Protein AF-W9WY74-F1 (afdb_monomer_lite)

Organism: NCBI:txid1182543

Foldseek 3Di:
DDAQKDKDFLWDQKWKFWDDDPPDPDDTDIDGAHTPQGWVVVRCCVVVNAPDCLFQNSLVVCPVVLVIDMDMDGDDDDDPVLPDDPLKAKEKEQPDWFADDQDDDPNDRDDDDGHDYPDPHDDDDDDDDDDDDDDPPCLVSTPGQNCCCPDQQGGNNNITGSNHIIIIMMHSWDDDVLFQTPDAFFWKKKFKAFPPDTPDIDIDTQDNSGDDDDDDDDPDDAADQPVPDHRTKMKIKIWTFRDDDPPTDTNDIDMDIDGHKFKDFAFPDDVPAPFTFTFMDINNHTDDQQEEEDDQPDPSNSVCDLVNVVVVVVVCVVVVGSAYDYAQSGDPPPPNCRSHDPADADNAACVCVCVVVVFPDDLPDDDLVVCCVGSNVCLSCLRPVVVVVCCVPPVSHDYDRHPQCATPDSADLRGGEHAQCCCAPNVNDQPVCVVVRHHSHHPHDDADDDDDPVVVCVRYDPVDDQDPVNDCLPPPSSCVSRSNPCNSVSVVVNCVVPPDDDPDDD

pLDDT: mean 74.52, std 18.46, range [22.62, 97.0]

Radius of gyration: 26.82 Å; chains: 1; bounding box: 67×63×83 Å

InterPro domains:
  IPR006102 Glycoside hydrolase family 2, immunoglobulin-like beta-sandwich [PF00703] (196-260)
  IPR008979 Galactose-binding-like domain superfamily [SSF49785] (29-170)
  IPR013783 Immunoglobulin-like fold [G3DSA:2.60.40.10] (171-260)
  IPR017853 Glycoside hydrolase superfamily [SSF51445] (258-496)
  IPR036156 Beta-Galactosidase/glucuronidase domain superfamily [SSF49303] (173-260)
  IPR050887 Beta-mannosidase glycosyl hydrolases [PTHR43730] (137-330)
  IPR054593 Beta-mannosidase-like, galactose-binding domain-like [PF22666] (32-109)
  IPR054593 Beta-mannosidase-like, galactose-binding domain-like [PF22666] (134-164)

Structure (mmCIF, N/CA/C/O backbone):
data_AF-W9WY74-F1
#
_entry.id   AF-W9WY74-F1
#
loop_
_atom_site.group_PDB
_atom_site.id
_atom_site.type_symbol
_atom_site.label_atom_id
_atom_site.label_alt_id
_atom_site.label_comp_id
_atom_site.label_asym_id
_atom_site.label_entity_id
_atom_site.label_seq_id
_atom_site.pdbx_PDB_ins_code
_atom_site.Cartn_x
_atom_site.Cartn_y
_atom_site.Cartn_z
_atom_site.occupancy
_atom_site.B_iso_or_equiv
_atom_site.auth_seq_id
_atom_site.auth_comp_id
_atom_site.auth_asym_id
_atom_site.auth_atom_id
_atom_site.pdbx_PDB_model_num
ATOM 1 N N . MET A 1 1 ? -38.262 4.511 19.735 1.00 32.09 1 MET A N 1
ATOM 2 C CA . MET A 1 1 ? -37.091 4.754 20.610 1.00 32.09 1 MET A CA 1
ATOM 3 C C . MET A 1 1 ? -35.900 5.044 19.714 1.00 32.09 1 MET A C 1
ATOM 5 O O . MET A 1 1 ? -35.837 4.439 18.652 1.00 32.09 1 MET A O 1
ATOM 9 N N . ALA A 1 2 ? -35.014 5.965 20.092 1.00 36.34 2 ALA A N 1
ATOM 10 C CA . ALA A 1 2 ? -33.762 6.197 19.367 1.00 36.34 2 ALA A CA 1
ATOM 11 C C . ALA A 1 2 ? -32.667 5.245 19.873 1.00 36.34 2 ALA A C 1
ATOM 13 O O . ALA A 1 2 ? -32.723 4.816 21.026 1.00 36.34 2 ALA A O 1
ATOM 14 N N . ALA A 1 3 ? -31.686 4.922 19.029 1.00 37.94 3 ALA A N 1
ATOM 15 C CA . ALA A 1 3 ? -30.578 4.045 19.398 1.00 37.94 3 ALA A CA 1
ATOM 16 C C . ALA A 1 3 ? -29.626 4.706 20.417 1.00 37.94 3 ALA A C 1
ATOM 18 O O . ALA A 1 3 ? -29.476 5.932 20.453 1.00 37.94 3 ALA A O 1
ATOM 19 N N . ALA A 1 4 ? -28.972 3.890 21.248 1.00 47.84 4 ALA A N 1
ATOM 20 C CA . ALA A 1 4 ? -27.986 4.356 22.228 1.00 47.84 4 ALA A CA 1
ATOM 21 C C . ALA A 1 4 ? -26.671 4.832 21.569 1.00 47.84 4 ALA A C 1
ATOM 23 O O . ALA A 1 4 ? -26.036 5.763 22.068 1.00 47.84 4 ALA A O 1
ATOM 24 N N . TYR A 1 5 ? -26.332 4.259 20.411 1.00 51.81 5 TYR A N 1
ATOM 25 C CA . TYR A 1 5 ? -25.224 4.643 19.536 1.00 51.81 5 TYR A CA 1
ATOM 26 C C . TYR A 1 5 ? -25.740 4.876 18.106 1.00 51.81 5 TYR A C 1
ATOM 28 O O . TYR A 1 5 ? -26.661 4.194 17.651 1.00 51.81 5 TYR A O 1
ATOM 36 N N . THR A 1 6 ? -25.198 5.859 17.385 1.00 60.03 6 THR A N 1
ATOM 37 C CA . THR A 1 6 ? -25.515 6.112 15.968 1.00 60.03 6 THR A CA 1
ATOM 38 C C . THR A 1 6 ? -24.314 6.727 15.250 1.00 60.03 6 THR A C 1
ATOM 40 O O . THR A 1 6 ? -23.980 7.888 15.476 1.00 60.03 6 THR A O 1
ATOM 43 N N . THR A 1 7 ? -23.704 5.969 14.339 1.00 65.19 7 THR A N 1
ATOM 44 C CA . THR A 1 7 ? -22.681 6.459 13.401 1.00 65.19 7 THR A CA 1
ATOM 45 C C . THR A 1 7 ? -23.328 6.935 12.108 1.00 65.19 7 THR A C 1
ATOM 47 O O . THR A 1 7 ? -23.999 6.164 11.420 1.00 65.19 7 THR A O 1
ATOM 50 N N . LEU A 1 8 ? -23.069 8.183 11.721 1.00 70.44 8 LEU A N 1
ATOM 51 C CA . LEU A 1 8 ? -23.461 8.733 10.426 1.00 70.44 8 LEU A CA 1
ATOM 52 C C . LEU A 1 8 ? -22.225 8.892 9.533 1.00 70.44 8 LEU A C 1
ATOM 54 O O . LEU A 1 8 ? -21.381 9.758 9.767 1.00 70.44 8 LEU A O 1
ATOM 58 N N . LEU A 1 9 ? -22.122 8.072 8.481 1.00 77.12 9 LEU A N 1
ATOM 59 C CA . LEU A 1 9 ? -21.119 8.252 7.427 1.00 77.12 9 LEU A CA 1
ATOM 60 C C . LEU A 1 9 ? -21.443 9.529 6.642 1.00 77.12 9 LEU A C 1
ATOM 62 O O . LEU A 1 9 ? -22.399 9.559 5.861 1.00 77.12 9 LEU A O 1
ATOM 66 N N . LEU A 1 10 ? -20.633 10.575 6.819 1.00 76.94 10 LEU A N 1
ATOM 67 C CA . LEU A 1 10 ? -20.888 11.882 6.219 1.00 76.94 10 LEU A CA 1
ATOM 68 C C . LEU A 1 10 ? -20.583 11.837 4.718 1.00 76.94 10 LEU A C 1
ATOM 70 O O . LEU A 1 10 ? -19.441 11.996 4.273 1.00 76.94 10 LEU A O 1
ATOM 74 N N . SER A 1 11 ? -21.628 11.545 3.940 1.00 72.00 11 SER A N 1
ATOM 75 C CA . SER A 1 11 ? -21.519 11.014 2.577 1.00 72.00 11 SER A CA 1
ATOM 76 C C . SER A 1 11 ? -22.041 11.934 1.457 1.00 72.00 11 SER A C 1
ATOM 78 O O . SER A 1 11 ? -21.808 11.656 0.277 1.00 72.00 11 SER A O 1
ATOM 80 N N . SER A 1 12 ? -22.663 13.061 1.806 1.00 65.88 12 SER A N 1
ATOM 81 C CA . SER A 1 12 ? -23.374 13.986 0.906 1.00 65.88 12 SER A CA 1
ATOM 82 C C . SER A 1 12 ? -22.942 15.453 1.117 1.00 65.88 12 SER A C 1
ATOM 84 O O . SER A 1 12 ? -21.997 15.720 1.857 1.00 65.88 12 SER A O 1
ATOM 86 N N . GLY A 1 13 ? -23.564 16.411 0.411 1.00 60.56 13 GLY A N 1
ATOM 87 C CA . GLY A 1 13 ? -23.411 17.855 0.684 1.00 60.56 13 GLY A CA 1
ATOM 88 C C . GLY A 1 13 ? -22.005 18.444 0.475 1.00 60.56 13 GLY A C 1
ATOM 89 O O . GLY A 1 13 ? -21.607 19.360 1.197 1.00 60.56 13 GLY A O 1
ATOM 90 N N . ARG A 1 14 ? -21.229 17.905 -0.475 1.00 80.44 14 ARG A N 1
ATOM 91 C CA . ARG A 1 14 ? -19.776 18.131 -0.600 1.00 80.44 14 ARG A CA 1
ATOM 92 C C . ARG A 1 14 ? -19.422 19.163 -1.666 1.00 80.44 14 ARG A C 1
ATOM 94 O O . ARG A 1 14 ? -19.801 19.011 -2.825 1.00 80.44 14 ARG A O 1
ATOM 101 N N . ARG A 1 15 ? -18.603 20.153 -1.320 1.00 88.81 15 ARG A N 1
ATOM 102 C CA . ARG A 1 15 ? -17.983 21.073 -2.287 1.00 88.81 15 ARG A CA 1
ATOM 103 C C . ARG A 1 15 ? -16.489 21.199 -2.042 1.00 88.81 15 ARG A C 1
ATOM 105 O O . ARG A 1 15 ? -16.015 20.987 -0.929 1.00 88.81 15 ARG A O 1
ATOM 112 N N . TYR A 1 16 ? -15.758 21.585 -3.077 1.00 90.88 16 TYR A N 1
ATOM 113 C CA . TYR A 1 16 ? -14.353 21.959 -2.973 1.00 90.88 16 TYR A CA 1
ATOM 114 C C . TYR A 1 16 ? -14.082 23.261 -3.734 1.00 90.88 16 TYR A C 1
ATOM 116 O O . TYR A 1 16 ? -14.864 23.661 -4.602 1.00 90.88 16 TYR A O 1
ATOM 124 N N . LYS A 1 17 ? -12.995 23.952 -3.380 1.00 90.31 17 LYS A N 1
ATOM 125 C CA . LYS A 1 17 ? -12.508 25.149 -4.082 1.00 90.31 17 LYS A CA 1
ATOM 126 C C . LYS A 1 17 ? -11.001 25.326 -3.908 1.00 90.31 17 LYS A C 1
ATOM 128 O O . LYS A 1 17 ? -10.442 24.995 -2.858 1.00 90.31 17 LYS A O 1
ATOM 133 N N . ALA A 1 18 ? -10.355 25.923 -4.905 1.00 89.69 18 ALA A N 1
ATOM 134 C CA . ALA A 1 18 ? -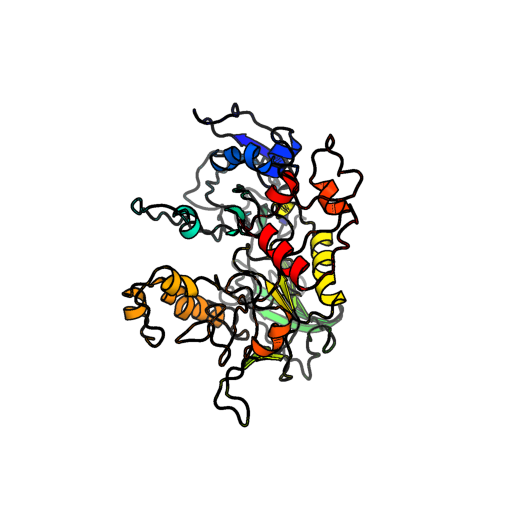9.005 26.458 -4.760 1.00 89.69 18 ALA A CA 1
ATOM 135 C C . ALA A 1 18 ? -9.009 27.653 -3.788 1.00 89.69 18 ALA A C 1
ATOM 137 O O . ALA A 1 18 ? -9.877 28.527 -3.873 1.00 89.69 18 ALA A O 1
ATOM 138 N N . VAL A 1 19 ? -8.036 27.718 -2.878 1.00 85.50 19 VAL A N 1
ATOM 139 C CA . VAL A 1 19 ? -7.723 28.943 -2.123 1.00 85.50 19 VAL A CA 1
ATOM 140 C C . VAL A 1 19 ? -7.196 30.000 -3.107 1.00 85.50 19 VAL A C 1
ATOM 142 O O . VAL A 1 19 ? -6.305 29.667 -3.892 1.00 85.50 19 VAL A O 1
ATOM 145 N N . PRO A 1 20 ? -7.692 31.253 -3.095 1.00 78.75 20 PRO A N 1
ATOM 146 C CA . PRO A 1 20 ? -7.149 32.310 -3.944 1.00 78.75 20 PRO A CA 1
ATOM 147 C C . PRO A 1 20 ? -5.632 32.473 -3.761 1.00 78.75 20 PRO A C 1
ATOM 149 O O . PRO A 1 20 ? -5.155 32.648 -2.642 1.00 78.75 20 PRO A O 1
ATOM 152 N N . SER A 1 21 ? -4.886 32.432 -4.864 1.00 73.12 21 SER A N 1
ATOM 153 C CA . SER A 1 21 ? -3.450 32.723 -4.925 1.00 73.12 21 SER A CA 1
ATOM 154 C C . SER A 1 21 ? -3.146 33.451 -6.230 1.00 73.12 21 SER A C 1
ATOM 156 O O . SER A 1 21 ? -3.742 33.130 -7.258 1.00 73.12 21 SER A O 1
ATOM 158 N N . SER A 1 22 ? -2.186 34.377 -6.215 1.00 66.12 22 SER A N 1
ATOM 159 C CA . SER A 1 22 ? -1.657 35.026 -7.425 1.00 66.12 22 SER A CA 1
ATOM 160 C C . SER A 1 22 ? -0.954 34.049 -8.377 1.00 66.12 22 SER A C 1
ATOM 162 O O . SER A 1 22 ? -0.776 34.364 -9.548 1.00 66.12 22 SER A O 1
ATOM 164 N N . THR A 1 23 ? -0.577 32.864 -7.887 1.00 66.62 23 THR A N 1
ATOM 165 C CA . THR A 1 23 ? 0.051 31.780 -8.660 1.00 66.62 23 THR A CA 1
ATOM 166 C C . THR A 1 23 ? -0.927 30.692 -9.116 1.00 66.62 23 THR A C 1
ATOM 168 O O . THR A 1 23 ? -0.497 29.701 -9.703 1.00 66.62 23 THR A O 1
ATOM 171 N N . SER A 1 24 ? -2.230 30.824 -8.833 1.00 67.06 24 SER A N 1
ATOM 172 C CA . SER A 1 24 ? -3.210 29.796 -9.200 1.00 67.06 24 SER A CA 1
ATOM 173 C C . SER A 1 24 ? -3.658 29.924 -10.659 1.00 67.06 24 SER A C 1
ATOM 175 O O . SER A 1 24 ? -4.085 31.011 -11.052 1.00 67.06 24 SER A O 1
ATOM 177 N N . PRO A 1 25 ? -3.691 28.830 -11.445 1.00 71.19 25 PRO A N 1
ATOM 178 C CA . PRO A 1 25 ? -4.385 28.826 -12.731 1.00 71.19 25 PRO A CA 1
ATOM 179 C C . PRO A 1 25 ? -5.918 28.819 -12.574 1.00 71.19 25 PRO A C 1
ATOM 181 O O . PRO A 1 25 ? -6.629 29.070 -13.546 1.00 71.19 25 PRO A O 1
ATOM 184 N N . LEU A 1 26 ? -6.456 28.549 -11.373 1.00 75.62 26 LEU A N 1
ATOM 185 C CA . LEU A 1 26 ? -7.898 28.500 -11.127 1.00 75.62 26 LEU A CA 1
ATOM 186 C C . LEU A 1 26 ? -8.433 29.743 -10.413 1.00 75.62 26 LEU A C 1
ATOM 188 O O . LEU A 1 26 ? -7.992 30.125 -9.329 1.00 75.62 26 LEU A O 1
ATOM 192 N N . LYS A 1 27 ? -9.522 30.292 -10.958 1.00 68.56 27 LYS A N 1
ATOM 193 C CA . LYS A 1 27 ? -10.383 31.234 -10.236 1.00 68.56 27 LYS A CA 1
ATOM 194 C C . LYS A 1 27 ? -11.131 30.485 -9.128 1.00 68.56 27 LYS A C 1
ATOM 196 O O . LYS A 1 27 ? -11.783 29.473 -9.390 1.00 68.56 27 LYS A O 1
ATOM 201 N N . SER A 1 28 ? -11.060 30.994 -7.895 1.00 72.50 28 SER A N 1
ATOM 202 C CA . SER A 1 28 ? -11.715 30.372 -6.738 1.00 72.50 28 SER A CA 1
ATOM 203 C C . SER A 1 28 ? -13.234 30.333 -6.933 1.00 72.50 28 SER A C 1
ATOM 205 O O . SER A 1 28 ? -13.918 31.353 -6.893 1.00 72.50 28 SER A O 1
ATOM 207 N N . SER A 1 29 ? -13.749 29.132 -7.168 1.00 82.38 29 SER A N 1
ATOM 208 C CA . SER A 1 29 ? -15.160 28.818 -7.378 1.00 82.38 29 SER A CA 1
ATOM 209 C C . SER A 1 29 ? -15.477 27.521 -6.633 1.00 82.38 29 SER A C 1
ATOM 211 O O . SER A 1 29 ? -14.598 26.675 -6.463 1.00 82.38 29 SER A O 1
ATOM 213 N N . ARG A 1 30 ? -16.706 27.381 -6.119 1.00 87.12 30 ARG A N 1
ATOM 214 C CA . ARG A 1 30 ? -17.138 26.156 -5.428 1.00 87.12 30 ARG A CA 1
ATOM 215 C C . ARG A 1 30 ? -17.643 25.155 -6.466 1.00 87.12 30 ARG A C 1
ATOM 217 O O . ARG A 1 30 ? -18.652 25.424 -7.110 1.00 87.12 30 ARG A O 1
ATOM 224 N N . GLN A 1 31 ? -16.973 24.016 -6.588 1.00 90.31 31 GLN A N 1
ATOM 225 C CA . GLN A 1 31 ? -17.388 22.895 -7.435 1.00 90.31 31 GLN A CA 1
ATOM 226 C C . GLN A 1 31 ? -17.853 21.704 -6.588 1.00 90.31 31 GLN A C 1
ATOM 228 O O . GLN A 1 31 ? -17.583 21.645 -5.385 1.00 90.31 31 GLN A O 1
ATOM 233 N N . LEU A 1 32 ? -18.570 20.760 -7.204 1.00 91.19 32 LEU A N 1
ATOM 234 C CA . LEU A 1 32 ? -19.046 19.547 -6.540 1.00 91.19 32 LEU A CA 1
ATOM 235 C C . LEU A 1 32 ? -17.878 18.566 -6.363 1.00 91.19 32 LEU A C 1
ATOM 237 O O . LEU A 1 32 ? -17.182 18.243 -7.324 1.00 91.19 32 LEU A O 1
ATOM 241 N N . SER A 1 33 ? -17.664 18.089 -5.138 1.00 89.69 33 SER A N 1
ATOM 242 C CA . SER A 1 33 ? -16.655 17.060 -4.848 1.00 89.69 33 SER A CA 1
ATOM 243 C C . SER A 1 33 ? -17.287 15.666 -4.908 1.00 89.69 33 SER A C 1
ATOM 245 O O . SER A 1 33 ? -18.454 15.493 -4.540 1.00 89.69 33 SER A O 1
ATOM 247 N N . ARG A 1 34 ? -16.526 14.663 -5.363 1.00 88.56 34 ARG A N 1
ATOM 248 C CA . ARG A 1 34 ? -16.956 13.258 -5.386 1.00 88.56 34 ARG A CA 1
ATOM 249 C C . ARG A 1 34 ? -17.184 12.734 -3.958 1.00 88.56 34 ARG A C 1
ATOM 251 O O . ARG A 1 34 ? -16.746 13.344 -2.980 1.00 88.56 34 ARG A O 1
ATOM 258 N N . PRO A 1 35 ? -17.832 11.568 -3.791 1.00 84.00 35 PRO A N 1
ATOM 259 C CA . PRO A 1 35 ? -17.957 10.948 -2.481 1.00 84.00 35 PRO A CA 1
ATOM 260 C C . PRO A 1 35 ? -16.608 10.687 -1.783 1.00 84.00 35 PRO A C 1
ATOM 262 O O . PRO A 1 35 ? -15.853 9.828 -2.216 1.00 84.00 35 PRO A O 1
ATOM 265 N N . VAL A 1 36 ? -16.338 11.386 -0.668 1.00 77.75 36 VAL A N 1
ATOM 266 C CA . VAL A 1 36 ? -15.325 11.005 0.339 1.00 77.75 36 VAL A CA 1
ATOM 267 C C . VAL A 1 36 ? -15.497 9.520 0.704 1.00 77.75 36 VAL A C 1
ATOM 269 O O . VAL A 1 36 ? -16.623 9.153 1.065 1.00 77.75 36 VAL A O 1
ATOM 272 N N . PRO A 1 37 ? -14.439 8.682 0.667 1.00 82.38 37 PRO A N 1
ATOM 273 C CA . PRO A 1 37 ? -13.028 9.023 0.427 1.00 82.38 37 PRO A CA 1
ATOM 274 C C . PRO A 1 37 ? -12.744 9.569 -0.982 1.00 82.38 37 PRO A C 1
ATOM 276 O O . PRO A 1 37 ? -13.006 8.914 -1.988 1.00 82.38 37 PRO A O 1
ATOM 279 N N . THR A 1 38 ? -12.190 10.782 -1.057 1.00 86.00 38 THR A N 1
ATOM 280 C CA . THR A 1 38 ? -11.949 11.487 -2.325 1.00 86.00 38 THR A CA 1
ATOM 281 C C . THR A 1 38 ? -10.698 12.348 -2.259 1.00 86.00 38 THR A C 1
ATOM 283 O O . THR A 1 38 ? -10.113 12.596 -1.204 1.00 86.00 38 THR A O 1
ATOM 286 N N . GLU A 1 39 ? -10.233 12.721 -3.440 1.00 90.44 39 GLU A N 1
ATOM 287 C CA . GLU A 1 39 ? -8.848 13.031 -3.713 1.00 90.44 39 GLU A CA 1
ATOM 288 C C . GLU A 1 39 ? -8.823 14.093 -4.803 1.00 90.44 39 GLU A C 1
ATOM 290 O O . GLU A 1 39 ? -9.438 13.909 -5.850 1.00 90.44 39 GLU A O 1
ATOM 295 N N . ILE A 1 40 ? -8.121 15.206 -4.580 1.00 92.94 40 ILE A N 1
ATOM 296 C CA . ILE A 1 40 ? -8.343 16.424 -5.376 1.00 92.94 40 ILE A CA 1
ATOM 297 C C . ILE A 1 40 ? -8.166 16.254 -6.895 1.00 92.94 40 ILE A C 1
ATOM 299 O O . ILE A 1 40 ? -8.838 16.920 -7.670 1.00 92.94 40 ILE A O 1
ATOM 303 N N . HIS A 1 41 ? -7.313 15.326 -7.336 1.00 94.88 41 HIS A N 1
ATOM 304 C CA . HIS A 1 41 ? -7.158 15.018 -8.762 1.00 94.88 41 HIS A CA 1
ATOM 305 C C . HIS A 1 41 ? -8.407 14.316 -9.328 1.00 94.88 41 HIS A C 1
ATOM 307 O O . HIS A 1 41 ? -8.847 14.659 -10.417 1.00 94.88 41 HIS A O 1
ATOM 313 N N . LEU A 1 42 ? -9.029 13.394 -8.582 1.00 94.06 42 LEU A N 1
ATOM 314 C CA . LEU A 1 42 ? -10.282 12.752 -8.991 1.00 94.06 42 LEU A CA 1
ATOM 315 C C . LEU A 1 42 ? -11.446 13.751 -9.019 1.00 94.06 42 LEU A C 1
ATOM 317 O O . LEU A 1 42 ? -12.301 13.656 -9.895 1.00 94.06 42 LEU A O 1
ATOM 321 N N . ASP A 1 43 ? -11.488 14.696 -8.074 1.00 93.81 43 ASP A N 1
ATOM 322 C CA . ASP A 1 43 ? -12.497 15.764 -8.053 1.00 93.81 43 ASP A CA 1
ATOM 323 C C . ASP A 1 43 ? -12.339 16.704 -9.262 1.00 93.81 43 ASP A C 1
ATOM 325 O O . ASP A 1 43 ? -13.319 16.973 -9.956 1.00 93.81 43 ASP A O 1
ATOM 329 N N . LEU A 1 44 ? -11.111 17.147 -9.560 1.00 94.69 44 LEU A N 1
ATOM 330 C CA . LEU A 1 44 ? -10.805 17.983 -10.728 1.00 94.69 44 LEU A CA 1
ATOM 331 C C . LEU A 1 44 ? -11.108 17.262 -12.049 1.00 94.69 44 LEU A C 1
ATOM 333 O O . LEU A 1 44 ? -11.730 17.853 -12.930 1.00 94.69 44 LEU A O 1
ATOM 337 N N . LEU A 1 45 ? -10.722 15.988 -12.169 1.00 95.12 45 LEU A N 1
ATOM 338 C CA . LEU A 1 45 ? -10.979 15.155 -13.346 1.00 95.12 45 LEU A CA 1
ATOM 339 C C . LEU A 1 45 ? -12.486 14.961 -13.574 1.00 95.12 45 LEU A C 1
ATOM 341 O O . LEU A 1 45 ? -12.979 15.157 -14.680 1.00 95.12 45 LEU A O 1
ATOM 345 N N . ALA A 1 46 ? -13.248 14.669 -12.514 1.00 94.12 46 ALA A N 1
ATOM 346 C CA . ALA A 1 46 ? -14.701 14.505 -12.594 1.00 94.12 46 ALA A CA 1
ATOM 347 C C . ALA A 1 46 ? -15.467 15.806 -12.915 1.00 94.12 46 ALA A C 1
ATOM 349 O O . ALA A 1 46 ? -16.622 15.735 -13.326 1.00 94.12 46 ALA A O 1
ATOM 350 N N . ASN A 1 47 ? -14.843 16.976 -12.744 1.00 93.31 47 ASN A N 1
ATOM 351 C CA . ASN A 1 47 ? -15.386 18.274 -13.161 1.00 93.31 47 ASN A CA 1
ATOM 352 C C . ASN A 1 47 ? -14.761 18.784 -14.484 1.00 93.31 47 ASN A C 1
ATOM 354 O O . ASN A 1 47 ? -15.002 19.930 -14.861 1.00 93.31 47 ASN A O 1
ATOM 358 N N . GLY A 1 48 ? -13.946 17.979 -15.182 1.00 94.31 48 GLY A N 1
ATOM 359 C CA . GLY A 1 48 ? -13.300 18.358 -16.449 1.00 94.31 48 GLY A CA 1
ATOM 360 C C . GLY A 1 48 ? -12.242 19.466 -16.334 1.00 94.31 48 GLY A C 1
ATOM 361 O O . GLY A 1 48 ? -11.937 20.131 -17.319 1.00 94.31 48 GLY A O 1
ATOM 362 N N . VAL A 1 49 ? -11.701 19.703 -15.134 1.00 94.44 49 VAL A N 1
ATOM 363 C CA . VAL A 1 49 ? -10.742 20.790 -14.846 1.00 94.44 49 VAL A CA 1
ATOM 364 C C . VAL A 1 49 ? -9.291 20.378 -15.129 1.00 94.44 49 VAL A C 1
ATOM 366 O O . VAL A 1 49 ? -8.424 21.231 -15.311 1.00 94.44 49 VAL A O 1
ATOM 369 N N . ILE A 1 50 ? -9.025 19.072 -15.176 1.00 95.50 50 ILE A N 1
ATOM 370 C CA . ILE A 1 50 ? -7.772 18.481 -15.654 1.00 95.50 50 ILE A CA 1
ATOM 371 C C . ILE A 1 50 ? -8.091 17.353 -16.647 1.00 95.50 50 ILE A C 1
ATOM 373 O O . ILE A 1 50 ? -9.137 16.714 -16.493 1.00 95.50 50 ILE A O 1
ATOM 377 N N . PRO A 1 51 ? -7.217 17.079 -17.633 1.00 96.19 51 PRO A N 1
ATOM 378 C CA . PRO A 1 51 ? -7.295 15.846 -18.415 1.00 96.19 51 PRO A CA 1
ATOM 379 C C . PRO A 1 51 ? -7.001 14.626 -17.524 1.00 96.19 51 PRO A C 1
ATOM 381 O O . PRO A 1 51 ? -6.473 14.782 -16.418 1.00 96.19 51 PRO A O 1
ATOM 384 N N . ASP A 1 52 ? -7.305 13.410 -17.993 1.00 96.88 52 ASP A N 1
ATOM 385 C CA . ASP A 1 52 ? -6.905 12.205 -17.255 1.00 96.88 52 ASP A CA 1
ATOM 386 C C . ASP A 1 52 ? -5.365 12.134 -17.202 1.00 96.88 52 ASP A C 1
ATOM 388 O O . ASP A 1 52 ? -4.715 12.109 -18.255 1.00 96.88 52 ASP A O 1
ATOM 392 N N . PRO A 1 53 ? -4.761 12.154 -15.997 1.00 97.00 53 PRO A N 1
ATOM 393 C CA . PRO A 1 53 ? -3.321 12.297 -15.837 1.00 97.00 53 PRO A CA 1
ATOM 394 C C . PRO A 1 53 ? -2.535 11.028 -16.188 1.00 97.00 53 PRO A C 1
ATOM 396 O O . PRO A 1 53 ? -1.308 11.090 -16.222 1.00 97.00 53 PRO A O 1
ATOM 399 N N . PHE A 1 54 ? -3.212 9.899 -16.431 1.00 96.56 54 PHE A N 1
ATOM 400 C CA . PHE A 1 54 ? -2.584 8.666 -16.903 1.00 96.56 54 PHE A CA 1
ATOM 401 C C . PHE A 1 54 ? -2.451 8.601 -18.431 1.00 96.56 54 PHE A C 1
ATOM 403 O O . PHE A 1 54 ? -1.768 7.709 -18.907 1.00 96.56 54 PHE A O 1
ATOM 410 N N . ILE A 1 55 ? -3.067 9.507 -19.199 1.00 96.38 55 ILE A N 1
ATOM 411 C CA . ILE A 1 55 ? -3.004 9.467 -20.669 1.00 96.38 55 ILE A CA 1
ATOM 412 C C . ILE A 1 55 ? -1.804 10.270 -21.197 1.00 96.38 55 ILE A C 1
ATOM 414 O O . ILE A 1 55 ? -1.603 11.435 -20.837 1.00 96.38 55 ILE A O 1
ATOM 418 N N . GLY A 1 56 ? -1.024 9.668 -22.094 1.00 94.62 56 GLY A N 1
ATOM 419 C CA . GLY A 1 56 ? 0.058 10.300 -22.847 1.00 94.62 56 GLY A CA 1
ATOM 420 C C . GLY A 1 56 ? 1.136 10.937 -21.965 1.00 94.62 56 GLY A C 1
ATOM 421 O O . GLY A 1 56 ? 2.004 10.254 -21.434 1.00 94.62 56 GLY A O 1
ATOM 422 N N . LYS A 1 57 ? 1.125 12.275 -21.853 1.00 95.81 57 LYS A N 1
ATOM 423 C CA . LYS A 1 57 ? 2.025 13.050 -20.965 1.00 95.81 57 LYS A CA 1
ATOM 424 C C . LYS A 1 57 ? 1.275 13.970 -19.996 1.00 95.81 57 LYS A C 1
ATOM 426 O O . LYS A 1 57 ? 1.851 14.895 -19.427 1.00 95.81 57 LYS A O 1
ATOM 431 N N . ASN A 1 58 ? -0.014 13.712 -19.766 1.00 97.00 58 ASN A N 1
ATOM 432 C CA . ASN A 1 58 ? -0.885 14.570 -18.954 1.00 97.00 58 ASN A CA 1
ATOM 433 C C . ASN A 1 58 ? -0.434 14.711 -17.488 1.00 97.00 58 ASN A C 1
ATOM 435 O O . ASN A 1 58 ? -0.836 15.659 -16.812 1.00 97.00 58 ASN A O 1
ATOM 439 N N . GLU A 1 59 ? 0.452 13.835 -17.008 1.00 96.44 59 GLU A N 1
ATOM 440 C CA . GLU A 1 59 ? 1.170 13.999 -15.741 1.00 96.44 59 GLU A CA 1
ATOM 441 C C . GLU A 1 59 ? 1.832 15.380 -15.587 1.00 96.44 59 GLU A C 1
ATOM 443 O O . GLU A 1 59 ? 1.816 15.933 -14.483 1.00 96.44 59 GLU A O 1
ATOM 448 N N . GLU A 1 60 ? 2.381 15.958 -16.663 1.00 94.88 60 GLU A N 1
ATOM 449 C CA . GLU A 1 60 ? 2.985 17.297 -16.643 1.00 94.88 60 GLU A CA 1
ATOM 450 C C . GLU A 1 60 ? 1.921 18.378 -16.409 1.00 94.88 60 GLU A C 1
ATOM 452 O O . GLU A 1 60 ? 2.062 19.232 -15.527 1.00 94.88 60 GLU A O 1
ATOM 457 N N . ALA A 1 61 ? 0.808 18.285 -17.144 1.00 94.50 61 ALA A N 1
ATOM 458 C CA . ALA A 1 61 ? -0.297 19.242 -17.123 1.00 94.50 61 ALA A CA 1
ATOM 459 C C . ALA A 1 61 ? -0.997 19.349 -15.754 1.00 94.50 61 ALA A C 1
ATOM 461 O O . ALA A 1 61 ? -1.637 20.363 -15.468 1.00 94.50 61 ALA A O 1
ATOM 462 N N . VAL A 1 62 ? -0.863 18.339 -14.885 1.00 94.75 62 VAL A N 1
ATOM 463 C CA . VAL A 1 62 ? -1.478 18.322 -13.544 1.00 94.75 62 VAL A CA 1
ATOM 464 C C . VAL A 1 62 ? -0.529 18.703 -12.406 1.00 94.75 62 VAL A C 1
ATOM 466 O O . VAL A 1 62 ? -0.975 18.834 -11.265 1.00 94.75 62 VAL A O 1
ATOM 469 N N . GLN A 1 63 ? 0.762 18.949 -12.668 1.00 93.25 63 GLN A N 1
ATOM 470 C CA . GLN A 1 63 ? 1.733 19.219 -11.595 1.00 93.25 63 GLN A CA 1
ATOM 471 C C . GLN A 1 63 ? 1.384 20.446 -10.735 1.00 93.25 63 GLN A C 1
ATOM 473 O O . GLN A 1 63 ? 1.683 20.451 -9.542 1.00 93.25 63 GLN A O 1
ATOM 478 N N . TRP A 1 64 ? 0.701 21.457 -11.282 1.00 90.94 64 TRP A N 1
ATOM 479 C CA . TRP A 1 64 ? 0.279 22.654 -10.536 1.00 90.94 64 TRP A CA 1
ATOM 480 C C . TRP A 1 64 ? -0.687 22.346 -9.375 1.00 90.94 64 TRP A C 1
ATOM 482 O O . TRP A 1 64 ? -0.707 23.078 -8.382 1.00 90.94 64 TRP A O 1
ATOM 492 N N . VAL A 1 65 ? -1.446 21.241 -9.440 1.00 91.62 65 VAL A N 1
ATOM 493 C CA . VAL A 1 65 ? -2.412 20.826 -8.400 1.00 91.62 65 VAL A CA 1
ATOM 494 C C . VAL A 1 65 ? -1.719 20.630 -7.045 1.00 91.62 65 VAL A C 1
ATOM 496 O O . VAL A 1 65 ? -2.325 20.844 -5.986 1.00 91.62 65 VAL A O 1
ATOM 499 N N . ARG A 1 66 ? -0.426 20.273 -7.067 1.00 87.06 66 ARG A N 1
ATOM 500 C CA . ARG A 1 66 ? 0.401 20.097 -5.869 1.00 87.06 66 ARG A CA 1
ATOM 501 C C . ARG A 1 66 ? 0.818 21.416 -5.216 1.00 87.06 66 ARG A C 1
ATOM 503 O O . ARG A 1 66 ? 0.954 21.443 -3.999 1.00 87.06 66 ARG A O 1
ATOM 510 N N . GLU A 1 67 ? 0.951 22.506 -5.965 1.00 85.56 67 GLU A N 1
ATOM 511 C CA . GLU A 1 67 ? 1.319 23.818 -5.407 1.00 85.56 67 GLU A CA 1
ATOM 512 C C . GLU A 1 67 ? 0.087 24.558 -4.853 1.00 85.56 67 GLU A C 1
ATOM 514 O O . GLU A 1 67 ? 0.187 25.381 -3.945 1.00 85.56 67 GLU A O 1
ATOM 519 N N . GLN A 1 68 ? -1.104 24.214 -5.351 1.00 87.12 68 GLN A N 1
ATOM 520 C CA . GLN A 1 68 ? -2.368 24.818 -4.947 1.00 87.12 68 GLN A CA 1
ATOM 521 C C . GLN A 1 68 ? -2.844 24.361 -3.552 1.00 87.12 68 GLN A C 1
ATOM 523 O O . GLN A 1 68 ? -2.878 23.170 -3.245 1.00 87.12 68 GLN A O 1
ATOM 528 N N . SER A 1 69 ? -3.306 25.306 -2.725 1.00 88.12 69 SER A N 1
ATOM 529 C CA . SER A 1 69 ? -4.033 25.020 -1.475 1.00 88.12 69 SER A CA 1
ATOM 530 C C . SER A 1 69 ? -5.533 24.852 -1.727 1.00 88.12 69 SER A C 1
ATOM 532 O O . SER A 1 69 ? -6.124 25.588 -2.519 1.00 88.12 69 SER A O 1
ATOM 534 N N . TRP A 1 70 ? -6.175 23.913 -1.034 1.00 88.19 70 TRP A N 1
ATOM 535 C CA . TRP A 1 70 ? -7.555 23.501 -1.310 1.00 88.19 70 TRP A CA 1
ATOM 536 C C . TRP A 1 70 ? -8.420 23.553 -0.053 1.00 88.19 70 TRP A C 1
ATOM 538 O O . TRP A 1 70 ? -7.973 23.166 1.025 1.00 88.19 70 TRP A O 1
ATOM 548 N N . ILE A 1 71 ? -9.664 24.009 -0.201 1.00 87.81 71 ILE A N 1
ATOM 549 C CA . ILE A 1 71 ? -10.687 23.964 0.848 1.00 87.81 71 ILE A CA 1
ATOM 550 C C . ILE A 1 71 ? -11.744 22.946 0.430 1.00 87.81 71 ILE A C 1
ATOM 552 O O . ILE A 1 71 ? -12.304 23.052 -0.661 1.00 87.81 71 ILE A O 1
ATOM 556 N N . TYR A 1 72 ? -12.033 22.009 1.329 1.00 86.94 72 TYR A N 1
ATOM 557 C CA . TYR A 1 72 ? -13.196 21.130 1.272 1.00 86.94 72 TYR A CA 1
ATOM 558 C C . TYR A 1 72 ? -14.282 21.665 2.210 1.00 86.94 72 TYR A C 1
ATOM 560 O O . TYR A 1 72 ? -13.990 22.141 3.306 1.00 86.94 72 TYR A O 1
ATOM 568 N N . GLU A 1 73 ? -15.533 21.586 1.775 1.00 85.38 73 GLU A N 1
ATOM 569 C CA . GLU A 1 73 ? -16.714 22.046 2.499 1.00 85.38 73 GLU A CA 1
ATOM 570 C C . GLU A 1 73 ? -17.740 20.912 2.525 1.00 85.38 73 GLU A C 1
ATOM 572 O O . GLU A 1 73 ? -18.072 20.342 1.484 1.00 85.38 73 GLU A O 1
ATOM 577 N N . LEU A 1 74 ? -18.251 20.592 3.711 1.00 83.94 74 LEU A N 1
ATOM 578 C CA . LEU A 1 74 ? -19.167 19.481 3.939 1.00 83.94 74 LEU A CA 1
ATOM 579 C C . LEU A 1 74 ? -20.384 20.009 4.696 1.00 83.94 74 LEU A C 1
ATOM 581 O O . LEU A 1 74 ? -20.236 20.533 5.797 1.00 83.94 74 LEU A O 1
ATOM 585 N N . GLN A 1 75 ? -21.570 19.897 4.102 1.00 82.06 75 GLN A N 1
ATOM 586 C CA . GLN A 1 75 ? -22.834 20.184 4.780 1.00 82.06 75 GLN A CA 1
ATOM 587 C C . GLN A 1 75 ? -23.535 18.870 5.117 1.00 82.06 75 GLN A C 1
ATOM 589 O O . GLN A 1 75 ? -23.711 18.014 4.253 1.00 82.06 75 GLN A O 1
ATOM 594 N N . PHE A 1 76 ? -23.915 18.726 6.381 1.00 79.25 76 PHE A N 1
ATOM 595 C CA . PHE A 1 76 ? -24.643 17.589 6.923 1.00 79.25 76 PHE A CA 1
ATOM 596 C C . PHE A 1 76 ? -25.624 18.097 7.978 1.00 79.25 76 PHE A C 1
ATOM 598 O O . PHE A 1 76 ? -25.358 19.095 8.650 1.00 79.25 76 PHE A O 1
ATOM 605 N N . GLU A 1 77 ? -26.749 17.409 8.118 1.00 77.44 77 GLU A N 1
ATOM 606 C CA . GLU A 1 77 ? -27.713 17.662 9.184 1.00 77.44 77 GLU A CA 1
ATOM 607 C C . GLU A 1 77 ? -27.371 16.782 10.392 1.00 77.44 77 GLU A C 1
ATOM 609 O O . GLU A 1 77 ? -26.870 15.664 10.246 1.00 77.44 77 GLU A O 1
ATOM 614 N N . VAL A 1 78 ? -27.617 17.300 11.594 1.00 71.50 78 VAL A N 1
ATOM 615 C CA . VAL A 1 78 ? -27.475 16.550 12.847 1.00 71.50 78 VAL A CA 1
ATOM 616 C C . VAL A 1 78 ? -28.886 16.209 13.332 1.00 71.50 78 VAL A C 1
ATOM 618 O O . VAL A 1 78 ? -29.691 17.134 13.440 1.00 71.50 78 VAL A O 1
ATOM 621 N N . PRO A 1 79 ? -29.211 14.934 13.626 1.00 68.12 79 PRO A N 1
ATOM 622 C CA . PRO A 1 79 ? -30.532 14.550 14.117 1.00 68.12 79 PRO A CA 1
ATOM 623 C C . PRO A 1 79 ? -30.954 15.353 15.353 1.00 68.12 79 PRO A C 1
ATOM 625 O O . PRO A 1 79 ? -30.164 15.531 16.282 1.00 68.12 79 PRO A O 1
ATOM 628 N N . GLU A 1 80 ? -32.210 15.805 15.392 1.00 63.78 80 GLU A N 1
ATOM 629 C CA . GLU A 1 80 ? -32.725 16.668 16.469 1.00 63.78 80 GLU A CA 1
ATOM 630 C C . GLU A 1 80 ? -32.564 16.044 17.863 1.00 63.78 80 GLU A C 1
ATOM 632 O O . GLU A 1 80 ? -32.301 16.737 18.844 1.00 63.78 80 GLU A O 1
ATOM 637 N N . ASP A 1 81 ? -32.669 14.717 17.967 1.00 60.50 81 ASP A N 1
ATOM 638 C CA . ASP A 1 81 ? -32.587 14.005 19.238 1.00 60.50 81 ASP A CA 1
ATOM 639 C C . ASP A 1 81 ? -31.151 13.870 19.784 1.00 60.50 81 ASP A C 1
ATOM 641 O O . ASP A 1 81 ? -30.979 13.443 20.938 1.00 60.50 81 ASP A O 1
ATOM 645 N N . ALA A 1 82 ? -30.140 14.210 18.976 1.00 53.66 82 ALA A N 1
ATOM 646 C CA . ALA A 1 82 ? -28.717 14.113 19.289 1.00 53.66 82 ALA A CA 1
ATOM 647 C C . ALA A 1 82 ? -28.166 15.319 20.068 1.00 53.66 82 ALA A C 1
ATOM 649 O O . ALA A 1 82 ? -27.153 15.185 20.754 1.00 53.66 82 ALA A O 1
ATOM 650 N N . ILE A 1 83 ? -28.827 16.478 19.989 1.00 52.91 83 ILE A N 1
ATOM 651 C CA . ILE A 1 83 ? -28.397 17.734 20.620 1.00 52.91 83 ILE A CA 1
ATOM 652 C C . ILE A 1 83 ? -29.236 18.002 21.885 1.00 52.91 83 ILE A C 1
ATOM 654 O O . ILE A 1 83 ? -30.395 17.611 21.985 1.00 52.91 83 ILE A O 1
ATOM 658 N N . GLY A 1 84 ? -28.646 18.661 22.888 1.00 50.81 84 GLY A N 1
ATOM 659 C CA . GLY A 1 84 ? -29.378 19.207 24.042 1.00 50.81 84 GLY A CA 1
ATOM 660 C C . GLY A 1 84 ? -29.673 18.242 25.200 1.00 50.81 84 GLY A C 1
ATOM 661 O O . GLY A 1 84 ? -30.244 18.667 26.202 1.00 50.81 84 GLY A O 1
ATOM 662 N N . LYS A 1 85 ? -29.260 16.969 25.125 1.00 52.28 85 LYS A N 1
ATOM 663 C CA . LYS A 1 85 ? -29.338 16.018 26.253 1.00 52.28 85 LYS A CA 1
ATOM 664 C C . LYS A 1 85 ? -27.985 15.946 26.977 1.00 52.28 85 LYS A C 1
ATOM 666 O O . LYS A 1 85 ? -26.986 15.698 26.307 1.00 52.28 85 LYS A O 1
ATOM 671 N N . PRO A 1 86 ? -27.922 16.067 28.319 1.00 48.75 86 PRO A N 1
ATOM 672 C CA . PRO A 1 86 ? -26.650 16.154 29.052 1.00 48.75 86 PRO A CA 1
ATOM 673 C C . PRO A 1 86 ? -25.766 14.898 28.952 1.00 48.75 86 PRO A C 1
ATOM 675 O O . PRO A 1 86 ? -24.562 14.985 29.169 1.00 48.75 86 PRO A O 1
ATOM 678 N N . ASN A 1 87 ? -26.342 13.746 28.583 1.00 49.94 87 ASN A N 1
ATOM 679 C CA . ASN A 1 87 ? -25.650 12.454 28.503 1.00 49.94 87 ASN A CA 1
ATOM 680 C C . ASN A 1 87 ? -25.431 11.962 27.053 1.00 49.94 87 ASN A C 1
ATOM 682 O O . ASN A 1 87 ? -25.279 10.759 26.834 1.00 49.94 87 ASN A O 1
ATOM 686 N N . ARG A 1 88 ? -25.442 12.854 26.050 1.00 52.25 88 ARG A N 1
ATOM 687 C CA . ARG A 1 88 ? -25.027 12.532 24.671 1.00 52.25 88 ARG A CA 1
ATOM 688 C C . ARG A 1 88 ? -23.860 13.414 24.232 1.00 52.25 88 ARG A C 1
ATOM 690 O O . ARG A 1 88 ? -23.882 14.626 24.429 1.00 52.25 88 ARG A O 1
ATOM 697 N N . ARG A 1 89 ? -22.852 12.794 23.617 1.00 55.25 89 ARG A N 1
ATOM 698 C CA . ARG A 1 89 ? -21.727 13.452 22.940 1.00 55.25 89 ARG A CA 1
ATOM 699 C C . ARG A 1 89 ? -21.866 13.255 21.428 1.00 55.25 89 ARG A C 1
ATOM 701 O O . ARG A 1 89 ? -22.429 12.259 20.974 1.00 55.25 89 ARG A O 1
ATOM 708 N N . ALA A 1 90 ? -21.328 14.201 20.666 1.00 61.25 90 ALA A N 1
ATOM 709 C CA . ALA A 1 90 ? -21.259 14.154 19.210 1.00 61.25 90 ALA A CA 1
ATOM 710 C C . ALA A 1 90 ? -19.803 14.382 18.780 1.00 61.25 90 ALA A C 1
ATOM 712 O O . ALA A 1 90 ? -19.215 15.413 19.114 1.00 61.25 90 ALA A O 1
ATOM 713 N N . VAL A 1 91 ? -19.209 13.417 18.075 1.00 63.88 91 VAL A N 1
ATOM 714 C CA . VAL A 1 91 ? -17.782 13.424 17.714 1.00 63.88 91 VAL A CA 1
ATOM 715 C C . VAL A 1 91 ? -17.605 13.284 16.208 1.00 63.88 91 VAL A C 1
ATOM 717 O O . VAL A 1 91 ? -18.205 12.419 15.578 1.00 63.88 91 VAL A O 1
ATOM 720 N N . LEU A 1 92 ? -16.754 14.141 15.639 1.00 66.88 92 LEU A N 1
ATOM 721 C CA . LEU A 1 92 ? -16.434 14.163 14.216 1.00 66.88 92 LEU A CA 1
ATOM 722 C C . LEU A 1 92 ? -15.101 13.434 13.973 1.00 66.88 92 LEU A C 1
ATOM 724 O O . LEU A 1 92 ? -14.023 13.999 14.171 1.00 66.88 92 LEU A O 1
ATOM 728 N N . LEU A 1 93 ? -15.189 12.166 13.577 1.00 64.19 93 LEU A N 1
ATOM 729 C CA . LEU A 1 93 ? -14.057 11.265 13.369 1.00 64.19 93 LEU A CA 1
ATOM 730 C C . LEU A 1 93 ? -13.541 11.350 11.925 1.00 64.19 93 LEU A C 1
ATOM 732 O O . LEU A 1 93 ? -14.306 11.204 10.972 1.00 64.19 93 LEU A O 1
ATOM 736 N N . PHE A 1 94 ? -12.225 11.517 11.764 1.00 70.06 94 PHE A N 1
ATOM 737 C CA . PHE A 1 94 ? -11.534 11.499 10.472 1.00 70.06 94 PHE A CA 1
ATOM 738 C C . PHE A 1 94 ? -10.534 10.338 10.449 1.00 70.06 94 PHE A C 1
ATOM 740 O O . PHE A 1 94 ? -9.459 10.441 11.035 1.00 70.06 94 PHE A O 1
ATOM 747 N N . GLU A 1 95 ? -10.825 9.241 9.740 1.00 65.12 95 GLU A N 1
ATOM 748 C CA . GLU A 1 95 ? -9.892 8.099 9.715 1.00 65.12 95 GLU A CA 1
ATOM 749 C C . GLU A 1 95 ? -8.576 8.386 8.947 1.00 65.12 95 GLU A C 1
ATOM 751 O O . GLU A 1 95 ? -7.616 7.605 9.034 1.00 65.12 95 GLU A O 1
ATOM 756 N N . GLY A 1 96 ? -8.535 9.449 8.132 1.00 67.69 96 GLY A N 1
ATOM 757 C CA . GLY A 1 96 ? -7.382 9.798 7.299 1.00 67.69 96 GLY A CA 1
ATOM 758 C C . GLY A 1 96 ? -7.528 11.110 6.521 1.00 67.69 96 GLY A C 1
ATOM 759 O O . GLY A 1 96 ? -8.299 11.205 5.565 1.00 67.69 96 GLY A O 1
ATOM 760 N N . LEU A 1 97 ? -6.708 12.097 6.888 1.00 77.12 97 LEU A N 1
ATOM 761 C CA . LEU A 1 97 ? -6.459 13.328 6.130 1.00 77.12 97 LEU A CA 1
ATOM 762 C C . LEU A 1 97 ? -5.047 13.263 5.515 1.00 77.12 97 LEU A C 1
ATOM 764 O O . LEU A 1 97 ? -4.119 12.768 6.151 1.00 77.12 97 LEU A O 1
ATOM 768 N N . ASP A 1 98 ? -4.886 13.730 4.276 1.00 75.75 98 ASP A N 1
ATOM 769 C CA . ASP A 1 98 ? -3.612 13.786 3.544 1.00 75.75 98 ASP A CA 1
ATOM 770 C C . ASP A 1 98 ? -3.316 15.242 3.136 1.00 75.75 98 ASP A C 1
ATOM 772 O O . ASP A 1 98 ? -3.927 15.770 2.203 1.00 75.75 98 ASP A O 1
ATOM 776 N N . THR A 1 99 ? -2.403 15.952 3.803 1.00 69.50 99 THR A N 1
ATOM 777 C CA . THR A 1 99 ? -1.703 15.580 5.055 1.00 69.50 99 THR A CA 1
ATOM 778 C C . THR A 1 99 ? -1.795 16.732 6.053 1.00 69.50 99 THR A C 1
ATOM 780 O O . THR A 1 99 ? -2.325 16.564 7.147 1.00 69.50 99 THR A O 1
ATOM 783 N N . PHE A 1 100 ? -1.357 17.930 5.658 1.00 81.38 100 PHE A N 1
ATOM 784 C CA . PHE A 1 100 ? -1.588 19.152 6.428 1.00 81.38 100 PHE A CA 1
ATOM 785 C C . PHE A 1 100 ? -3.019 19.646 6.184 1.00 81.38 100 PHE A C 1
ATOM 787 O O . PHE A 1 100 ? -3.374 19.965 5.048 1.00 81.38 100 PHE A O 1
ATOM 794 N N . ALA A 1 101 ? -3.838 19.693 7.235 1.00 77.50 101 ALA A N 1
ATOM 795 C CA . ALA A 1 101 ? -5.243 20.079 7.156 1.00 77.50 101 ALA A CA 1
ATOM 796 C C . ALA A 1 101 ? -5.681 20.846 8.412 1.00 77.50 101 ALA A C 1
ATOM 798 O O . ALA A 1 101 ? -5.470 20.384 9.531 1.00 77.50 101 ALA A O 1
ATOM 799 N N . THR A 1 102 ? -6.353 21.982 8.214 1.00 79.31 102 THR A N 1
ATOM 800 C CA . THR A 1 102 ? -7.026 22.734 9.282 1.00 79.31 102 THR A CA 1
ATOM 801 C C . THR A 1 102 ? -8.523 22.495 9.166 1.00 79.31 102 THR A C 1
ATOM 803 O O . THR A 1 102 ? -9.139 22.919 8.188 1.00 79.31 102 THR A O 1
ATOM 806 N N . VAL A 1 103 ? -9.117 21.824 10.152 1.00 79.25 103 VAL A N 1
ATOM 807 C CA . VAL A 1 103 ? -10.565 21.582 10.189 1.00 79.25 103 VAL A CA 1
ATOM 808 C C . VAL A 1 103 ? -11.260 22.715 10.946 1.00 79.25 103 VAL A C 1
ATOM 810 O O . VAL A 1 103 ? -10.782 23.174 11.983 1.00 79.25 103 VAL A O 1
ATOM 813 N N . LYS A 1 104 ? -12.406 23.155 10.424 1.00 75.31 104 LYS A N 1
ATOM 814 C CA . LYS A 1 104 ? -13.334 24.082 11.077 1.00 75.31 104 LYS A CA 1
ATOM 815 C C . LYS A 1 104 ? -14.729 23.473 11.095 1.00 75.31 104 LYS A C 1
ATOM 817 O O . LYS A 1 104 ? -15.094 22.771 10.154 1.00 75.31 104 LYS A O 1
ATOM 822 N N . LEU A 1 105 ? -15.512 23.799 12.117 1.00 76.25 105 LEU A N 1
ATOM 823 C CA . LEU A 1 105 ? -16.951 23.537 12.151 1.00 76.25 105 LEU A CA 1
ATOM 824 C C . LEU A 1 105 ? -17.661 24.855 12.461 1.00 76.25 105 LEU A C 1
ATOM 826 O O . LEU A 1 105 ? -17.249 25.563 13.377 1.00 76.25 105 LEU A O 1
ATOM 830 N N . ASN A 1 106 ? -18.692 25.195 11.684 1.00 77.50 106 ASN A N 1
ATOM 831 C CA . ASN A 1 106 ? -19.457 26.444 11.816 1.00 77.50 106 ASN A CA 1
ATOM 832 C C . ASN A 1 106 ? -18.538 27.686 11.921 1.00 77.50 106 ASN A C 1
ATOM 834 O O . ASN A 1 106 ? -18.668 28.506 12.825 1.00 77.50 106 ASN A O 1
ATOM 838 N N . ASP A 1 107 ? -17.542 27.741 11.026 1.00 69.25 107 ASP A N 1
ATOM 839 C CA . ASP A 1 107 ? -16.440 28.718 10.921 1.00 69.25 107 ASP A CA 1
ATOM 840 C C . ASP A 1 107 ? -15.498 28.879 12.135 1.00 69.25 107 ASP A C 1
ATOM 842 O O . ASP A 1 107 ? -14.414 29.474 12.004 1.00 69.25 107 ASP A O 1
ATOM 846 N N . GLN A 1 108 ? -15.825 28.267 13.275 1.00 65.06 108 GLN A N 1
ATOM 847 C CA . GLN A 1 108 ? -14.977 28.235 14.460 1.00 65.06 108 GLN A CA 1
ATOM 848 C C . GLN A 1 108 ? -13.771 27.306 14.267 1.00 65.06 108 GLN A C 1
ATOM 850 O O . GLN A 1 108 ? -13.854 26.222 13.684 1.00 65.06 108 GLN A O 1
ATOM 855 N N . THR A 1 109 ? -12.626 27.751 14.789 1.00 54.44 109 THR A N 1
ATOM 856 C CA . THR A 1 109 ? -11.381 26.972 14.827 1.00 54.44 109 THR A CA 1
ATOM 857 C C . THR A 1 109 ? -11.240 26.449 16.253 1.00 54.44 109 THR A C 1
ATOM 859 O O . THR A 1 109 ? -11.037 27.238 17.172 1.00 54.44 109 THR A O 1
ATOM 862 N N . SER A 1 110 ? -11.454 25.148 16.449 1.00 45.97 110 SER A N 1
ATOM 863 C CA . SER A 1 110 ? -11.658 24.552 17.777 1.00 45.97 110 SER A CA 1
ATOM 864 C C . SER A 1 110 ? -10.436 24.665 18.692 1.00 45.97 110 SER A C 1
ATOM 866 O O . SER A 1 110 ? -9.344 24.244 18.315 1.00 45.97 110 SER A O 1
ATOM 868 N N . SER A 1 111 ? -10.649 25.128 19.927 1.00 34.62 111 SER A N 1
ATOM 869 C CA . SER A 1 111 ? -9.644 25.106 21.001 1.00 34.62 111 SER A CA 1
ATOM 870 C C . SER A 1 111 ? -10.153 24.577 22.352 1.00 34.62 111 SER A C 1
ATOM 872 O O . SER A 1 111 ? -9.325 24.291 23.213 1.00 34.62 111 SER A O 1
ATOM 874 N N . ASN A 1 112 ? -11.471 24.422 22.562 1.00 28.08 112 ASN A N 1
ATOM 875 C CA . ASN A 1 112 ? -12.065 23.828 23.775 1.00 28.08 112 ASN A CA 1
ATOM 876 C C . ASN A 1 112 ? -13.570 23.480 23.556 1.00 28.08 112 ASN A C 1
ATOM 878 O O . ASN A 1 112 ? -14.117 23.871 22.525 1.00 28.08 112 ASN A O 1
ATOM 882 N N . PRO A 1 113 ? -14.246 22.678 24.410 1.00 37.19 113 PRO A N 1
ATOM 883 C CA . PRO A 1 113 ? -14.147 21.224 24.296 1.00 37.19 113 PRO A CA 1
ATOM 884 C C . PRO A 1 113 ? -15.510 20.504 24.208 1.00 37.19 113 PRO A C 1
ATOM 886 O O . PRO A 1 113 ? -16.247 20.406 25.188 1.00 37.19 113 PRO A O 1
ATOM 889 N N . THR A 1 114 ? -15.813 19.887 23.062 1.00 37.69 114 THR A N 1
ATOM 890 C CA . THR A 1 114 ? -16.733 18.720 22.993 1.00 37.69 114 THR A CA 1
ATOM 891 C C . THR A 1 114 ? -16.482 17.890 21.733 1.00 37.69 114 THR A C 1
ATOM 893 O O . THR A 1 114 ? -16.501 16.664 21.779 1.00 37.69 114 THR A O 1
ATOM 896 N N . ILE A 1 115 ? -16.177 18.556 20.614 1.00 38.72 115 ILE A N 1
ATOM 897 C CA . ILE A 1 115 ? -15.819 17.915 19.342 1.00 38.72 115 ILE A CA 1
ATOM 898 C C . ILE A 1 115 ? -14.363 17.447 19.427 1.00 38.72 115 ILE A C 1
ATOM 900 O O . ILE A 1 115 ? -13.427 18.228 19.244 1.00 38.72 115 ILE A O 1
ATOM 904 N N . LEU A 1 116 ? -14.167 16.171 19.753 1.00 34.16 116 LEU A N 1
ATOM 905 C CA . LEU A 1 116 ? -12.840 15.597 19.951 1.00 34.16 116 LEU A CA 1
ATOM 906 C C . LEU A 1 116 ? -12.273 15.089 18.616 1.00 34.16 116 LEU A C 1
ATOM 908 O O . LEU A 1 116 ? -12.624 14.010 18.146 1.00 34.16 116 LEU A O 1
ATOM 912 N N . PHE A 1 117 ? -11.400 15.880 17.988 1.00 34.16 117 PHE A N 1
ATOM 913 C CA . PHE A 1 117 ? -10.763 15.529 16.714 1.00 34.16 117 PHE A CA 1
ATOM 914 C C . PHE A 1 117 ? -9.729 14.407 16.892 1.00 34.16 117 PHE A C 1
ATOM 916 O O . PHE A 1 117 ? -8.531 14.659 17.034 1.00 34.16 117 PHE A O 1
ATOM 923 N N . VAL A 1 118 ? -10.183 13.152 16.858 1.00 33.03 118 VAL A N 1
ATOM 924 C CA . VAL A 1 118 ? -9.299 11.980 16.791 1.00 33.03 118 VAL A CA 1
ATOM 925 C C . VAL A 1 118 ? -8.674 11.916 15.395 1.00 33.03 118 VAL A C 1
ATOM 927 O O . VAL A 1 118 ? -9.258 11.386 14.454 1.00 33.03 118 VAL A O 1
ATOM 930 N N . ASN A 1 119 ? -7.475 12.484 15.263 1.00 33.34 119 ASN A N 1
ATOM 931 C CA . ASN A 1 119 ? -6.635 12.390 14.073 1.00 33.34 119 ASN A CA 1
ATOM 932 C C . ASN A 1 119 ? -5.211 11.993 14.497 1.00 33.34 119 ASN A C 1
ATOM 934 O O . ASN A 1 119 ? -4.553 12.713 15.247 1.00 33.34 119 ASN A O 1
ATOM 938 N N . HIS A 1 120 ? -4.716 10.852 14.012 1.00 33.00 120 HIS A N 1
ATOM 939 C CA . HIS A 1 120 ? -3.417 10.289 14.414 1.00 33.00 120 HIS A CA 1
ATOM 940 C C . HIS A 1 120 ? -2.192 10.946 13.740 1.00 33.00 120 HIS A C 1
ATOM 942 O O . HIS A 1 120 ? -1.083 10.419 13.818 1.00 33.00 120 HIS A O 1
ATOM 948 N N . LEU A 1 121 ? -2.362 12.110 13.106 1.00 30.67 121 LEU A N 1
ATOM 949 C CA . LEU A 1 121 ? -1.285 12.895 12.503 1.00 30.67 121 LEU A CA 1
ATOM 950 C C . LEU A 1 121 ? -1.106 14.221 13.255 1.00 30.67 121 LEU A C 1
ATOM 952 O O . LEU A 1 121 ? -1.837 15.184 13.029 1.00 30.67 121 LEU A O 1
ATOM 956 N N . ARG A 1 122 ? -0.107 14.275 14.150 1.00 27.45 122 ARG A N 1
ATOM 957 C CA . ARG A 1 122 ? 0.350 15.535 14.760 1.00 27.45 122 ARG A CA 1
ATOM 958 C C . ARG A 1 122 ? 1.062 16.405 13.721 1.00 27.45 122 ARG A C 1
ATOM 960 O O . ARG A 1 122 ? 1.799 15.903 12.875 1.00 27.45 122 ARG A O 1
ATOM 967 N N . GLU A 1 123 ? 0.881 17.716 13.831 1.00 26.08 123 GLU A N 1
ATOM 968 C CA . GLU A 1 123 ? 1.519 18.711 12.967 1.00 26.08 123 GLU A CA 1
ATOM 969 C C . GLU A 1 123 ? 3.018 18.855 13.303 1.00 26.08 123 GLU A C 1
ATOM 971 O O . GLU A 1 123 ? 3.414 19.637 14.166 1.00 26.08 123 GLU A O 1
ATOM 976 N N . CYS A 1 124 ? 3.876 18.090 12.624 1.00 23.84 124 CYS A N 1
ATOM 977 C CA . CYS A 1 124 ? 5.330 18.227 12.745 1.00 23.84 124 CYS A CA 1
ATOM 978 C C . CYS A 1 124 ? 5.834 19.475 12.000 1.00 23.84 124 CYS A C 1
ATOM 980 O O . CYS A 1 124 ? 6.263 19.391 10.849 1.00 23.84 124 CYS A O 1
ATOM 982 N N . ARG A 1 125 ? 5.823 20.637 12.665 1.00 22.62 125 ARG A N 1
ATOM 983 C CA . ARG A 1 125 ? 6.593 21.807 12.215 1.00 22.62 125 ARG A CA 1
ATOM 984 C C . ARG A 1 125 ? 8.061 21.628 12.589 1.00 22.62 125 ARG A C 1
ATOM 986 O O . ARG A 1 125 ? 8.407 21.674 13.764 1.00 22.62 125 ARG A O 1
ATOM 993 N N . ALA A 1 126 ? 8.910 21.455 11.583 1.00 23.64 126 ALA A N 1
ATOM 994 C CA . ALA A 1 126 ? 10.359 21.400 11.722 1.00 23.64 126 ALA A CA 1
ATOM 995 C C . ALA A 1 126 ? 10.983 22.411 10.750 1.00 23.64 126 ALA A C 1
ATOM 997 O O . ALA A 1 126 ? 10.835 22.279 9.536 1.00 23.64 126 ALA A O 1
ATOM 998 N N . SER A 1 127 ? 11.618 23.455 11.283 1.00 23.92 127 SER A N 1
ATOM 999 C CA . SER A 1 127 ? 12.221 24.543 10.507 1.00 23.92 127 SER A CA 1
ATOM 1000 C C . SER A 1 127 ? 13.718 24.304 10.326 1.00 23.92 127 SER A C 1
ATOM 1002 O O . SER A 1 127 ? 14.476 24.478 11.278 1.00 23.92 127 SER A O 1
ATOM 1004 N N . TRP A 1 128 ? 14.140 23.946 9.113 1.00 30.84 128 TRP A N 1
ATOM 1005 C CA . TRP A 1 128 ? 15.542 23.674 8.782 1.00 30.84 128 TRP A CA 1
ATOM 1006 C C . TRP A 1 128 ? 15.989 24.436 7.526 1.00 30.84 128 TRP A C 1
ATOM 1008 O O . TRP A 1 128 ? 15.161 24.919 6.752 1.00 30.84 128 TRP A O 1
ATOM 1018 N N . GLY A 1 129 ? 17.304 24.630 7.388 1.00 27.45 129 GLY A N 1
ATOM 1019 C CA . GLY A 1 129 ? 17.915 25.458 6.343 1.00 27.45 129 GLY A CA 1
ATOM 1020 C C . GLY A 1 129 ? 18.024 24.759 4.983 1.00 27.45 129 GLY A C 1
ATOM 1021 O O . GLY A 1 129 ? 18.078 23.538 4.913 1.00 27.45 129 GLY A O 1
ATOM 1022 N N . ARG A 1 130 ? 18.087 25.560 3.910 1.00 32.44 130 ARG A N 1
ATOM 1023 C CA . ARG A 1 130 ? 18.134 25.102 2.507 1.00 32.44 130 ARG A CA 1
ATOM 1024 C C . ARG A 1 130 ? 19.448 24.372 2.193 1.00 32.44 130 ARG A C 1
ATOM 1026 O O . ARG A 1 130 ? 20.507 24.964 2.398 1.00 32.44 130 ARG A O 1
ATOM 1033 N N . GLY A 1 131 ? 19.389 23.171 1.610 1.00 26.34 131 GLY A N 1
ATOM 1034 C CA . GLY A 1 131 ? 20.561 22.300 1.437 1.00 26.34 131 GLY A CA 1
ATOM 1035 C C . GLY A 1 131 ? 20.606 21.420 0.179 1.00 26.34 131 GLY A C 1
ATOM 1036 O O . GLY A 1 131 ? 20.880 20.231 0.294 1.00 26.34 131 GLY A O 1
ATOM 1037 N N . SER A 1 132 ? 20.481 22.009 -1.021 1.00 27.09 132 SER A N 1
ATOM 1038 C CA . SER A 1 132 ? 20.815 21.402 -2.340 1.00 27.09 132 SER A CA 1
ATOM 1039 C C . SER A 1 132 ? 19.963 20.182 -2.807 1.00 27.09 132 SER A C 1
ATOM 1041 O O . SER A 1 132 ? 19.181 19.637 -2.029 1.00 27.09 132 SER A O 1
ATOM 1043 N N . PRO A 1 133 ? 19.981 19.797 -4.107 1.00 44.28 133 PRO A N 1
ATOM 1044 C CA . PRO A 1 133 ? 18.927 18.955 -4.686 1.00 44.28 133 PRO A CA 1
ATOM 1045 C C . PRO A 1 133 ? 19.298 17.473 -4.868 1.00 44.28 133 PRO A C 1
ATOM 1047 O O . PRO A 1 133 ? 20.331 17.158 -5.443 1.00 44.28 133 PRO A O 1
ATOM 1050 N N . GLN A 1 134 ? 18.373 16.575 -4.498 1.00 39.09 134 GLN A N 1
ATOM 1051 C CA . GLN A 1 134 ? 17.987 15.383 -5.296 1.00 39.09 134 GLN A CA 1
ATOM 1052 C C . GLN A 1 134 ? 16.810 14.624 -4.662 1.00 39.09 134 GLN A C 1
ATOM 1054 O O . GLN A 1 134 ? 15.944 14.115 -5.366 1.00 39.09 134 GLN A O 1
ATOM 1059 N N . VAL A 1 135 ? 16.696 14.648 -3.332 1.00 48.62 135 VAL A N 1
ATOM 1060 C CA . VAL A 1 135 ? 15.443 14.352 -2.620 1.00 48.62 135 VAL A CA 1
ATOM 1061 C C . VAL A 1 135 ? 14.947 15.672 -2.048 1.00 48.62 135 VAL A C 1
ATOM 1063 O O . VAL A 1 135 ? 15.704 16.349 -1.360 1.00 48.62 135 VAL A O 1
ATOM 1066 N N . SER A 1 136 ? 13.704 16.075 -2.328 1.00 55.88 136 SER A N 1
ATOM 1067 C CA . SER A 1 136 ? 13.183 17.307 -1.728 1.00 55.88 136 SER A CA 1
ATOM 1068 C C . SER A 1 136 ? 13.076 17.137 -0.211 1.00 55.88 136 SER A C 1
ATOM 1070 O O . SER A 1 136 ? 12.485 16.169 0.266 1.00 55.88 136 SER A O 1
ATOM 1072 N N . GLU A 1 137 ? 13.617 18.088 0.553 1.00 60.00 137 GLU A N 1
ATOM 1073 C CA . GLU A 1 137 ? 13.617 18.090 2.028 1.00 60.00 137 GLU A CA 1
ATOM 1074 C C . GLU A 1 137 ? 12.203 17.800 2.587 1.00 60.00 137 GLU A C 1
ATOM 1076 O O . GLU A 1 137 ? 12.006 16.979 3.488 1.00 60.00 137 GLU A O 1
ATOM 1081 N N . ALA A 1 138 ? 11.185 18.377 1.937 1.00 69.44 138 ALA A N 1
ATOM 1082 C CA . ALA A 1 138 ? 9.766 18.171 2.218 1.00 69.44 138 ALA A CA 1
ATOM 1083 C C . ALA A 1 138 ? 9.279 16.706 2.119 1.00 69.44 138 ALA A C 1
ATOM 1085 O O . ALA A 1 138 ? 8.313 16.356 2.797 1.00 69.44 138 ALA A O 1
ATOM 1086 N N . ARG A 1 139 ? 9.900 15.838 1.304 1.00 79.00 139 ARG A N 1
ATOM 1087 C CA . ARG A 1 139 ? 9.551 14.404 1.197 1.00 79.00 139 ARG A CA 1
ATOM 1088 C C . ARG A 1 139 ? 9.927 13.626 2.454 1.00 79.00 139 ARG A C 1
ATOM 1090 O O . ARG A 1 139 ? 9.170 12.756 2.888 1.00 79.00 139 ARG A O 1
ATOM 1097 N N . LEU A 1 140 ? 11.082 13.953 3.033 1.00 73.44 140 LEU A N 1
ATOM 1098 C CA . LEU A 1 140 ? 11.579 13.336 4.261 1.00 73.44 140 LEU A CA 1
ATOM 1099 C C . LEU A 1 140 ? 10.846 13.896 5.487 1.00 73.44 140 LEU A C 1
ATOM 1101 O O . LEU A 1 140 ? 10.438 13.127 6.355 1.00 73.44 140 LEU A O 1
ATOM 1105 N N . ALA A 1 141 ? 10.599 15.211 5.510 1.00 71.81 141 ALA A N 1
ATOM 1106 C CA . ALA A 1 141 ? 9.900 15.892 6.600 1.00 71.81 141 ALA A CA 1
ATOM 1107 C C . ALA A 1 141 ? 8.393 15.559 6.704 1.00 71.81 141 ALA A C 1
ATOM 1109 O O . ALA A 1 141 ? 7.812 15.682 7.782 1.00 71.81 141 ALA A O 1
ATOM 1110 N N . THR A 1 142 ? 7.736 15.134 5.616 1.00 74.44 142 THR A N 1
ATOM 1111 C CA . THR A 1 142 ? 6.277 14.908 5.602 1.00 74.44 142 THR A CA 1
ATOM 1112 C C . THR A 1 142 ? 5.907 13.435 5.802 1.00 74.44 142 THR A C 1
ATOM 1114 O O . THR A 1 142 ? 6.329 12.556 5.050 1.00 74.44 142 THR A O 1
ATOM 1117 N N . ARG A 1 143 ? 5.005 13.152 6.754 1.00 77.38 143 ARG A N 1
ATOM 1118 C CA . ARG A 1 143 ? 4.390 11.823 6.970 1.00 77.38 143 ARG A CA 1
ATOM 1119 C C . ARG A 1 143 ? 3.280 11.500 5.950 1.00 77.38 143 ARG A C 1
ATOM 1121 O O . ARG A 1 143 ? 2.163 11.155 6.321 1.00 77.38 143 ARG A O 1
ATOM 1128 N N . LYS A 1 144 ? 3.618 11.588 4.662 1.00 82.19 144 LYS A N 1
ATOM 1129 C CA . LYS A 1 144 ? 2.778 11.251 3.499 1.00 82.19 144 LYS A CA 1
ATOM 1130 C C . LYS A 1 144 ? 3.275 9.958 2.838 1.00 82.19 144 LYS A C 1
ATOM 1132 O O . LYS A 1 144 ? 4.452 9.610 2.988 1.00 82.19 144 LYS A O 1
ATOM 1137 N N . ALA A 1 145 ? 2.408 9.265 2.092 1.00 83.81 145 ALA A N 1
ATOM 1138 C CA . ALA A 1 145 ? 2.839 8.160 1.232 1.00 83.81 145 ALA A CA 1
ATOM 1139 C C . ALA A 1 145 ? 3.918 8.658 0.257 1.00 83.81 145 ALA A C 1
ATOM 1141 O O . ALA A 1 145 ? 3.794 9.716 -0.358 1.00 83.81 145 ALA A O 1
ATOM 1142 N N . GLN A 1 146 ? 5.017 7.922 0.168 1.00 84.44 146 GLN A N 1
ATOM 1143 C CA . GLN A 1 146 ? 6.251 8.409 -0.439 1.00 84.44 146 GLN A CA 1
ATOM 1144 C C . GLN A 1 146 ? 6.191 8.356 -1.967 1.00 84.44 146 GLN A C 1
ATOM 1146 O O . GLN A 1 146 ? 6.701 9.263 -2.619 1.00 84.44 146 GLN A O 1
ATOM 1151 N N . TYR A 1 147 ? 5.498 7.366 -2.535 1.00 86.94 147 TYR A N 1
ATOM 1152 C CA . TYR A 1 147 ? 5.320 7.243 -3.986 1.00 86.94 147 TYR A CA 1
ATOM 1153 C C . TYR A 1 147 ? 4.607 8.454 -4.625 1.00 86.94 147 TYR A C 1
ATOM 1155 O O . TYR A 1 147 ? 4.849 8.746 -5.789 1.00 86.94 147 TYR A O 1
ATOM 1163 N N . HIS A 1 148 ? 3.789 9.216 -3.875 1.00 90.12 148 HIS A N 1
ATOM 1164 C CA . HIS A 1 148 ? 3.142 10.444 -4.380 1.00 90.12 148 HIS A CA 1
ATOM 1165 C C . HIS A 1 148 ? 4.146 11.482 -4.907 1.00 90.12 148 HIS A C 1
ATOM 1167 O O . HIS A 1 148 ? 3.784 12.313 -5.736 1.00 90.12 148 HIS A O 1
ATOM 1173 N N . TYR A 1 149 ? 5.397 11.443 -4.439 1.00 89.75 149 TYR A N 1
ATOM 1174 C CA . TYR A 1 149 ? 6.476 12.334 -4.874 1.00 89.75 149 TYR A CA 1
ATOM 1175 C C . TYR A 1 149 ? 7.148 11.896 -6.192 1.00 89.75 149 TYR A C 1
ATOM 1177 O O . TYR A 1 149 ? 8.039 12.609 -6.661 1.00 89.75 149 TYR A O 1
ATOM 1185 N N . GLY A 1 150 ? 6.728 10.766 -6.770 1.00 90.00 150 GLY A N 1
ATOM 1186 C CA . GLY A 1 150 ? 7.403 10.051 -7.854 1.00 90.00 150 GLY A CA 1
ATOM 1187 C C . GLY A 1 150 ? 8.275 8.898 -7.336 1.00 90.00 150 GLY A C 1
ATOM 1188 O O . GLY A 1 150 ? 8.808 8.956 -6.215 1.00 90.00 150 GLY A O 1
ATOM 1189 N N . TRP A 1 151 ? 8.400 7.852 -8.152 1.00 91.00 151 TRP A N 1
ATOM 1190 C CA . TRP A 1 151 ? 9.253 6.674 -7.944 1.00 91.00 151 TRP A CA 1
ATOM 1191 C C . TRP A 1 151 ? 9.615 6.036 -9.302 1.00 91.00 151 TRP A C 1
ATOM 1193 O O . TRP A 1 151 ? 8.974 6.361 -10.298 1.00 91.00 151 TRP A O 1
ATOM 1203 N N . ASP A 1 152 ? 10.588 5.123 -9.348 1.00 88.88 152 ASP A N 1
ATOM 1204 C CA . ASP A 1 152 ? 11.080 4.455 -10.578 1.00 88.88 152 ASP A CA 1
ATOM 1205 C C . ASP A 1 152 ? 10.024 3.639 -11.365 1.00 88.88 152 ASP A C 1
ATOM 1207 O O . ASP A 1 152 ? 10.218 3.349 -12.545 1.00 88.88 152 ASP A O 1
ATOM 1211 N N . TRP A 1 153 ? 8.867 3.353 -10.758 1.00 92.00 153 TRP A N 1
ATOM 1212 C CA . TRP A 1 153 ? 7.675 2.777 -11.401 1.00 92.00 153 TRP A CA 1
ATOM 1213 C C . TRP A 1 153 ? 6.425 3.677 -11.348 1.00 92.00 153 TRP A C 1
ATOM 1215 O O . TRP A 1 153 ? 5.348 3.252 -11.764 1.00 92.00 153 TRP A O 1
ATOM 1225 N N . GLY A 1 154 ? 6.505 4.891 -10.782 1.00 92.56 154 GLY A N 1
ATOM 1226 C CA . GLY A 1 154 ? 5.326 5.619 -10.288 1.00 92.56 154 GLY A CA 1
ATOM 1227 C C . GLY A 1 154 ? 5.287 7.125 -10.603 1.00 92.56 154 GLY A C 1
ATOM 1228 O O . GLY A 1 154 ? 6.225 7.840 -10.241 1.00 92.56 154 GLY A O 1
ATOM 1229 N N . PRO A 1 155 ? 4.186 7.648 -11.186 1.00 94.31 155 PRO A N 1
ATOM 1230 C CA . PRO A 1 155 ? 4.042 9.067 -11.516 1.00 94.31 155 PRO A CA 1
ATOM 1231 C C . PRO A 1 155 ? 3.874 9.973 -10.282 1.00 94.31 155 PRO A C 1
ATOM 1233 O O . PRO A 1 155 ? 3.413 9.573 -9.207 1.00 94.31 155 PRO A O 1
ATOM 1236 N N . LYS A 1 156 ? 4.222 11.248 -10.452 1.00 93.00 156 LYS A N 1
ATOM 1237 C CA . LYS A 1 156 ? 4.318 12.269 -9.403 1.00 93.00 156 LYS A CA 1
ATOM 1238 C C . LYS A 1 156 ? 2.981 12.956 -9.114 1.00 93.00 156 LYS A C 1
ATOM 1240 O O . LYS A 1 156 ? 2.789 14.140 -9.402 1.00 93.00 156 LYS A O 1
ATOM 1245 N N . PHE A 1 157 ? 2.053 12.237 -8.487 1.00 93.44 157 PHE A N 1
ATOM 1246 C CA . PHE A 1 157 ? 0.749 12.783 -8.086 1.00 93.44 157 PHE A CA 1
ATOM 1247 C C . PHE A 1 157 ? 0.705 13.217 -6.615 1.00 93.44 157 PHE A C 1
ATOM 1249 O O . PHE A 1 157 ? 0.135 12.552 -5.744 1.00 93.44 157 PHE A O 1
ATOM 1256 N N . MET A 1 158 ? 1.252 14.411 -6.349 1.00 88.00 158 MET A N 1
ATOM 1257 C CA . MET A 1 158 ? 1.251 15.095 -5.042 1.00 88.00 158 MET A CA 1
ATOM 1258 C C . MET A 1 158 ? -0.120 15.708 -4.675 1.00 88.00 158 MET A C 1
ATOM 1260 O O . MET A 1 158 ? -0.304 16.901 -4.442 1.00 88.00 158 MET A O 1
ATOM 1264 N N . THR A 1 159 ? -1.097 14.817 -4.613 1.00 86.69 159 THR A N 1
ATOM 1265 C CA . THR A 1 159 ? -2.484 14.955 -4.152 1.00 86.69 159 THR A CA 1
ATOM 1266 C C . THR A 1 159 ? -2.656 15.501 -2.719 1.00 86.69 159 THR A C 1
ATOM 1268 O O . THR A 1 159 ? -1.757 15.378 -1.884 1.00 86.69 159 THR A O 1
ATOM 1271 N N . ARG A 1 160 ? -3.852 16.027 -2.414 1.00 81.38 160 ARG A N 1
ATOM 1272 C CA . ARG A 1 160 ? -4.367 16.342 -1.063 1.00 81.38 160 ARG A CA 1
ATOM 1273 C C . ARG A 1 160 ? -5.800 15.816 -0.929 1.00 81.38 160 ARG A C 1
ATOM 1275 O O . ARG A 1 160 ? -6.514 15.775 -1.936 1.00 81.38 160 ARG A O 1
ATOM 1282 N N . ARG A 1 161 ? -6.190 15.338 0.261 1.00 69.94 161 ARG A N 1
ATOM 1283 C CA . ARG A 1 161 ? -7.358 14.443 0.415 1.00 69.94 161 ARG A CA 1
ATOM 1284 C C . ARG A 1 161 ? -7.959 14.433 1.835 1.00 69.94 161 ARG A C 1
ATOM 1286 O O . ARG A 1 161 ? -7.200 14.365 2.801 1.00 69.94 161 ARG A O 1
ATOM 1293 N N . PRO A 1 162 ? -9.284 14.293 1.987 1.00 68.69 162 PRO A N 1
ATOM 1294 C CA . PRO A 1 162 ? -9.885 13.359 2.938 1.00 68.69 162 PRO A CA 1
ATOM 1295 C C . PRO A 1 162 ? -9.934 11.956 2.295 1.00 68.69 162 PRO A C 1
ATOM 1297 O O . PRO A 1 162 ? -10.884 11.597 1.600 1.00 68.69 162 PRO A O 1
ATOM 1300 N N . TRP A 1 163 ? -8.870 11.165 2.475 1.00 63.69 163 TRP A N 1
ATOM 1301 C CA . TRP A 1 163 ? -8.659 9.905 1.731 1.00 63.69 163 TRP A CA 1
ATOM 1302 C C . TRP A 1 163 ? -9.323 8.673 2.355 1.00 63.69 163 TRP A C 1
ATOM 1304 O O . TRP A 1 163 ? -9.234 7.574 1.809 1.00 63.69 163 TRP A O 1
ATOM 1314 N N . LYS A 1 164 ? -9.996 8.849 3.491 1.00 63.19 164 LYS A N 1
ATOM 1315 C CA . LYS A 1 164 ? -10.792 7.828 4.174 1.00 63.19 164 LYS A CA 1
ATOM 1316 C C . LYS A 1 164 ? -12.151 8.399 4.608 1.00 63.19 164 LYS A C 1
ATOM 1318 O O . LYS A 1 164 ? -12.322 9.619 4.566 1.00 63.19 164 LYS A O 1
ATOM 1323 N N . PRO A 1 165 ? -13.108 7.548 5.023 1.00 70.44 165 PRO A N 1
ATOM 1324 C CA . PRO A 1 165 ? -14.361 7.979 5.632 1.00 70.44 165 PRO A CA 1
ATOM 1325 C C . PRO A 1 165 ? -14.231 9.050 6.727 1.00 70.44 165 PRO A C 1
ATOM 1327 O O . PRO A 1 165 ? -13.255 9.103 7.482 1.00 70.44 165 PRO A O 1
ATOM 1330 N N . ILE A 1 166 ? -15.278 9.872 6.810 1.00 69.62 166 ILE A N 1
ATOM 1331 C CA . ILE A 1 166 ? -15.532 10.828 7.889 1.00 69.62 166 ILE A CA 1
ATOM 1332 C C . ILE A 1 166 ? -16.868 10.430 8.515 1.00 69.62 166 ILE A C 1
ATOM 1334 O O . ILE A 1 166 ? -17.853 10.244 7.792 1.00 69.62 166 ILE A O 1
ATOM 1338 N N . TYR A 1 167 ? -16.902 10.312 9.836 1.00 67.75 167 TYR A N 1
ATOM 1339 C CA . TYR A 1 167 ? -18.086 9.904 10.585 1.00 67.75 167 TYR A CA 1
ATOM 1340 C C . TYR A 1 167 ? -18.491 10.981 11.589 1.00 67.75 167 TYR A C 1
ATOM 1342 O O . TYR A 1 167 ? -17.633 11.608 12.210 1.00 67.75 167 TYR A O 1
ATOM 1350 N N . LEU A 1 168 ? -19.796 11.168 11.766 1.00 63.97 168 LEU A N 1
ATOM 1351 C CA . LEU A 1 168 ? -20.357 11.789 12.959 1.00 63.97 168 LEU A CA 1
ATOM 1352 C C . LEU A 1 168 ? -20.890 10.669 13.852 1.00 63.97 168 LEU A C 1
ATOM 1354 O O . LEU A 1 168 ? -21.926 10.080 13.543 1.00 63.97 168 LEU A O 1
ATOM 1358 N N . ASP A 1 169 ? -20.182 10.384 14.940 1.00 57.38 169 ASP A N 1
ATOM 1359 C CA . ASP A 1 169 ? -20.626 9.422 15.945 1.00 57.38 169 ASP A CA 1
ATOM 1360 C C . ASP A 1 169 ? -21.421 10.147 17.033 1.00 57.38 169 ASP A C 1
ATOM 1362 O O . ASP A 1 169 ? -20.957 11.127 17.625 1.00 57.38 169 ASP A O 1
ATOM 1366 N N . LEU A 1 170 ? -22.628 9.649 17.290 1.00 52.34 170 LEU A N 1
ATOM 1367 C CA . LEU A 1 170 ? -23.584 10.172 18.260 1.00 52.34 170 LEU A CA 1
ATOM 1368 C C . LEU A 1 170 ? -23.783 9.112 19.340 1.00 52.34 170 LEU A C 1
ATOM 1370 O O . LEU A 1 170 ? -24.321 8.037 19.070 1.00 52.34 170 LEU A O 1
ATOM 1374 N N . TYR A 1 171 ? -23.296 9.386 20.547 1.00 48.38 171 TYR A N 1
ATOM 1375 C CA . TYR A 1 171 ? -23.052 8.332 21.529 1.00 48.38 171 TYR A CA 1
ATOM 1376 C C . TYR A 1 171 ? -23.203 8.81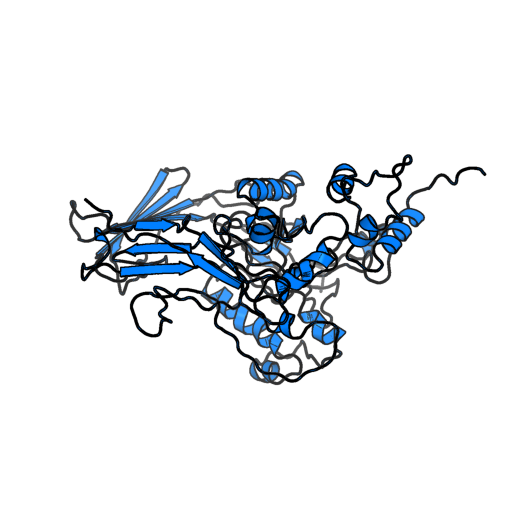0 22.981 1.00 48.38 171 TYR A C 1
ATOM 1378 O O . TYR A 1 171 ? -23.307 10.013 23.234 1.00 48.38 171 TYR A O 1
ATOM 1386 N N . SER A 1 172 ? -23.158 7.887 23.954 1.00 36.50 172 SER A N 1
ATOM 1387 C CA . SER A 1 172 ? -23.153 8.233 25.389 1.00 36.50 172 SER A CA 1
ATOM 1388 C C . SER A 1 172 ? -21.800 8.159 26.128 1.00 36.50 172 SER A C 1
ATOM 1390 O O . SER A 1 172 ? -21.666 8.866 27.122 1.00 36.50 172 SER A O 1
ATOM 1392 N N . VAL A 1 173 ? -20.707 7.514 25.685 1.00 30.45 173 VAL A N 1
ATOM 1393 C CA . VAL A 1 173 ? -20.492 6.060 25.432 1.00 30.45 173 VAL A CA 1
ATOM 1394 C C . VAL A 1 173 ? -19.483 5.677 24.284 1.00 30.45 173 VAL A C 1
ATOM 1396 O O . VAL A 1 173 ? -19.874 5.794 23.136 1.00 30.45 173 VAL A O 1
ATOM 1399 N N . GLN A 1 174 ? -18.230 5.222 24.542 1.00 28.17 174 GLN A N 1
ATOM 1400 C CA . GLN A 1 174 ? -17.101 4.910 23.603 1.00 28.17 174 GLN A CA 1
ATOM 1401 C C . GLN A 1 174 ? -15.902 4.292 24.415 1.00 28.17 174 GLN A C 1
ATOM 1403 O O . GLN A 1 174 ? -15.905 4.548 25.620 1.00 28.17 174 GLN A O 1
ATOM 1408 N N . LEU A 1 175 ? -14.801 3.621 23.969 1.00 31.05 175 LEU A N 1
ATOM 1409 C CA . LEU A 1 175 ? -14.344 2.597 22.951 1.00 31.05 175 LEU A CA 1
ATOM 1410 C C . LEU A 1 175 ? -12.852 2.240 23.302 1.00 31.05 175 LEU A C 1
ATOM 1412 O O . LEU A 1 175 ? -12.239 2.992 24.053 1.00 31.05 175 LEU A O 1
ATOM 1416 N N . GLU A 1 176 ? -12.107 1.217 22.831 1.00 31.39 176 GLU A N 1
ATOM 1417 C CA . GLU A 1 176 ? -12.264 -0.037 22.036 1.00 31.39 176 GLU A CA 1
ATOM 1418 C C . GLU A 1 176 ? -11.524 -1.160 22.827 1.00 31.39 176 GLU A C 1
ATOM 1420 O O . GLU A 1 176 ? -10.825 -0.867 23.796 1.00 31.39 176 GLU A O 1
ATOM 1425 N N . VAL A 1 177 ? -11.626 -2.438 22.437 1.00 42.03 177 VAL A N 1
ATOM 1426 C CA . VAL A 1 177 ? -10.934 -3.602 23.048 1.00 42.03 177 VAL A CA 1
ATOM 1427 C C . VAL A 1 177 ? -9.400 -3.407 23.117 1.00 42.03 177 VAL A C 1
ATOM 1429 O O . VAL A 1 177 ? -8.758 -3.307 22.079 1.00 42.03 177 VAL A O 1
ATOM 1432 N N . VAL A 1 178 ? -8.685 -3.420 24.252 1.00 42.22 178 VAL A N 1
ATOM 1433 C CA . VAL A 1 178 ? -9.002 -3.669 25.678 1.00 42.22 178 VAL A CA 1
ATOM 1434 C C . VAL A 1 178 ? -10.004 -2.650 26.232 1.00 42.22 178 VAL A C 1
ATOM 1436 O O . VAL A 1 178 ? -9.650 -1.498 26.459 1.00 42.22 178 VAL A O 1
ATOM 1439 N N . VAL A 1 179 ? -11.249 -3.091 26.452 1.00 40.84 179 VAL A N 1
ATOM 1440 C CA . VAL A 1 179 ? -12.448 -2.250 26.257 1.00 40.84 179 VAL A CA 1
ATOM 1441 C C . VAL A 1 179 ? -12.558 -1.123 27.276 1.00 40.84 179 VAL A C 1
ATOM 1443 O O . VAL A 1 179 ? -13.182 -1.330 28.304 1.00 40.84 179 VAL A O 1
ATOM 1446 N N . MET A 1 180 ? -12.000 0.059 27.015 1.00 32.19 180 MET A N 1
ATOM 1447 C CA . MET A 1 180 ? -12.159 1.229 27.892 1.00 32.19 180 MET A CA 1
ATOM 1448 C C . MET A 1 180 ? -13.563 1.840 27.735 1.00 32.19 180 MET A C 1
ATOM 1450 O O . MET A 1 180 ? -13.759 2.803 27.001 1.00 32.19 180 MET A O 1
ATOM 1454 N N . VAL A 1 181 ? -14.545 1.266 28.430 1.00 33.22 181 VAL A N 1
ATOM 1455 C CA . VAL A 1 181 ? -15.927 1.754 28.540 1.00 33.22 181 VAL A CA 1
ATOM 1456 C C . VAL A 1 181 ? -15.988 2.987 29.454 1.00 33.22 181 VAL A C 1
ATOM 1458 O O . VAL A 1 181 ? -16.153 2.860 30.668 1.00 33.22 181 VAL A O 1
ATOM 1461 N N . ASP A 1 182 ? -15.856 4.193 28.893 1.00 34.72 182 ASP A N 1
ATOM 1462 C CA . ASP A 1 182 ? -16.229 5.429 29.610 1.00 34.72 182 ASP A CA 1
ATOM 1463 C C . ASP A 1 182 ? -17.723 5.352 30.058 1.00 34.72 182 ASP A C 1
ATOM 1465 O O . ASP A 1 182 ? -18.494 4.497 29.610 1.00 34.72 182 ASP A O 1
ATOM 1469 N N . GLY A 1 183 ? -18.172 6.225 30.955 1.00 42.31 183 GLY A N 1
ATOM 1470 C CA . GLY A 1 183 ? -19.583 6.315 31.345 1.00 42.31 183 GLY A CA 1
ATOM 1471 C C . GLY A 1 183 ? -20.140 5.123 32.145 1.00 42.31 183 GLY A C 1
ATOM 1472 O O . GLY A 1 183 ? -19.460 4.532 32.978 1.00 42.31 183 GLY A O 1
ATOM 1473 N N . ALA A 1 184 ? -21.441 4.857 31.973 1.00 44.88 184 ALA A N 1
ATOM 1474 C CA . ALA A 1 184 ? -22.280 4.189 32.980 1.00 44.88 184 ALA A CA 1
ATOM 1475 C C . ALA A 1 184 ? -22.704 2.738 32.666 1.00 44.88 184 ALA A C 1
ATOM 1477 O O . ALA A 1 184 ? -23.574 2.203 33.353 1.00 44.88 184 ALA A O 1
ATOM 1478 N N . ALA A 1 185 ? -22.144 2.095 31.637 1.00 46.69 185 ALA A N 1
ATOM 1479 C CA . ALA A 1 185 ? -22.397 0.671 31.411 1.00 46.69 185 ALA A CA 1
ATOM 1480 C C . ALA A 1 185 ? -21.660 -0.158 32.475 1.00 46.69 185 ALA A C 1
ATOM 1482 O O . ALA A 1 185 ? -20.482 0.065 32.742 1.00 46.69 185 ALA A O 1
ATOM 1483 N N . SER A 1 186 ? -22.363 -1.098 33.107 1.00 57.22 186 SER A N 1
ATOM 1484 C CA . SER A 1 186 ? -21.865 -1.825 34.286 1.00 57.22 186 SER A CA 1
ATOM 1485 C C . SER A 1 186 ? -21.426 -3.258 33.978 1.00 57.22 186 SER A C 1
ATOM 1487 O O . SER A 1 186 ? -20.629 -3.836 34.723 1.00 57.22 186 SER A O 1
ATOM 1489 N N . ARG A 1 187 ? -21.912 -3.836 32.871 1.00 70.12 187 ARG A N 1
ATOM 1490 C CA . ARG A 1 187 ? -21.589 -5.198 32.425 1.00 70.12 187 ARG A CA 1
ATOM 1491 C C . ARG A 1 187 ? -21.400 -5.258 30.912 1.00 70.12 187 ARG A C 1
ATOM 1493 O O . ARG A 1 187 ? -22.006 -4.495 30.164 1.00 70.12 187 ARG A O 1
ATOM 1500 N N . ALA A 1 188 ? -20.610 -6.229 30.474 1.00 68.12 188 ALA A N 1
ATOM 1501 C CA . ALA A 1 188 ? -20.419 -6.584 29.076 1.00 68.12 188 ALA A CA 1
ATOM 1502 C C . ALA A 1 188 ? -20.578 -8.099 28.907 1.00 68.12 188 ALA A C 1
ATOM 1504 O O . ALA A 1 188 ? -19.951 -8.865 29.643 1.00 68.12 188 ALA A O 1
ATOM 1505 N N . ASN A 1 189 ? -21.387 -8.547 27.946 1.00 81.38 189 ASN A N 1
ATOM 1506 C CA . ASN A 1 189 ? -21.336 -9.931 27.484 1.00 81.38 189 ASN A CA 1
ATOM 1507 C C . ASN A 1 189 ? -20.270 -10.035 26.394 1.00 81.38 189 ASN A C 1
ATOM 1509 O O . ASN A 1 189 ? -20.334 -9.328 25.393 1.00 81.38 189 ASN A O 1
ATOM 1513 N N . VAL A 1 190 ? -19.282 -10.902 26.601 1.00 78.75 190 VAL A N 1
ATOM 1514 C CA . VAL A 1 190 ? -18.280 -11.228 25.587 1.00 78.75 190 VAL A CA 1
ATOM 1515 C C . VAL A 1 190 ? -18.527 -12.652 25.116 1.00 78.75 190 VAL A C 1
ATOM 1517 O O . VAL A 1 190 ? -18.610 -13.574 25.931 1.00 78.75 190 VAL A O 1
ATOM 1520 N N . GLN A 1 191 ? -18.632 -12.829 23.806 1.00 85.25 191 GLN A N 1
ATOM 1521 C CA . GLN A 1 191 ? -18.834 -14.114 23.148 1.00 85.25 191 GLN A CA 1
ATOM 1522 C C . GLN A 1 191 ? -17.620 -14.439 22.281 1.00 85.25 191 GLN A C 1
ATOM 1524 O O . GLN A 1 191 ? -17.005 -13.547 21.698 1.00 85.25 191 GLN A O 1
ATOM 1529 N N . LEU A 1 192 ? -17.289 -15.723 22.207 1.00 75.06 192 LEU A N 1
ATOM 1530 C CA . LEU A 1 192 ? -16.268 -16.291 21.339 1.00 75.06 192 LEU A CA 1
ATOM 1531 C C . LEU A 1 192 ? -16.912 -17.416 20.527 1.00 75.06 192 LEU A C 1
ATOM 1533 O O . LEU A 1 192 ? -17.508 -18.327 21.107 1.00 75.06 192 LEU A O 1
ATOM 1537 N N . GLY A 1 193 ? -16.788 -17.361 19.205 1.00 81.50 193 GLY A N 1
ATOM 1538 C CA . GLY A 1 193 ? -17.361 -18.351 18.296 1.00 81.50 193 GLY A CA 1
ATOM 1539 C C . GLY A 1 193 ? -16.556 -18.551 17.015 1.00 81.50 193 GLY A C 1
ATOM 1540 O O . GLY A 1 193 ? -15.573 -17.855 16.771 1.00 81.50 193 GLY A O 1
ATOM 1541 N N . ARG A 1 194 ? -17.001 -19.502 16.191 1.00 81.12 194 ARG A N 1
ATOM 1542 C CA . ARG A 1 194 ? -16.525 -19.769 14.822 1.00 81.12 194 ARG A CA 1
ATOM 1543 C C . ARG A 1 194 ? -17.734 -20.138 13.960 1.00 81.12 194 ARG A C 1
ATOM 1545 O O . ARG A 1 194 ? -18.679 -20.717 14.484 1.00 81.12 194 ARG A O 1
ATOM 1552 N N . GLU A 1 195 ? -17.727 -19.796 12.668 1.00 83.38 195 GLU A N 1
ATOM 1553 C CA . GLU A 1 195 ? -18.783 -20.193 11.706 1.00 83.38 195 GLU A CA 1
ATOM 1554 C C . GLU A 1 195 ? -20.215 -19.816 12.159 1.00 83.38 195 GLU A C 1
ATOM 1556 O O . GLU A 1 195 ? -21.187 -20.512 11.883 1.00 83.38 195 GLU A O 1
ATOM 1561 N N . GLY A 1 196 ? -20.356 -18.704 12.893 1.00 81.69 196 GLY A N 1
ATOM 1562 C CA . GLY A 1 196 ? -21.629 -18.256 13.476 1.00 81.69 196 GLY A CA 1
ATOM 1563 C C . GLY A 1 196 ? -22.067 -19.001 14.747 1.00 81.69 196 GLY A C 1
ATOM 1564 O O . GLY A 1 196 ? -23.031 -18.589 15.389 1.00 81.69 196 GLY A O 1
ATOM 1565 N N . VAL A 1 197 ? -21.355 -20.053 15.160 1.00 85.31 197 VAL A N 1
ATOM 1566 C CA . VAL A 1 197 ? -21.623 -20.815 16.386 1.00 85.31 197 VAL A CA 1
ATOM 1567 C C . VAL A 1 197 ? -20.844 -20.219 17.558 1.00 85.31 197 VAL A C 1
ATOM 1569 O O . VAL A 1 197 ? -19.611 -20.223 17.576 1.00 85.31 197 VAL A O 1
ATOM 1572 N N . VAL A 1 198 ? -21.561 -19.741 18.578 1.00 87.31 198 VAL A N 1
ATOM 1573 C CA . VAL A 1 198 ? -20.967 -19.302 19.851 1.00 87.31 198 VAL A CA 1
ATOM 1574 C C . VAL A 1 198 ? -20.476 -20.525 20.626 1.00 87.31 198 VAL A C 1
ATOM 1576 O O . VAL A 1 198 ? -21.265 -21.378 21.023 1.00 87.31 198 VAL A O 1
ATOM 1579 N N . GLN A 1 199 ? -19.168 -20.597 20.867 1.00 76.56 199 GLN A N 1
ATOM 1580 C CA . GLN A 1 199 ? -18.520 -21.687 21.601 1.00 76.56 199 GLN A CA 1
ATOM 1581 C C . GLN A 1 199 ? -18.401 -21.383 23.099 1.00 76.56 199 GLN A C 1
ATOM 1583 O O . GLN A 1 199 ? -18.510 -22.285 23.927 1.00 76.56 199 GLN A O 1
ATOM 1588 N N . GLN A 1 200 ? -18.166 -20.119 23.468 1.00 72.81 200 GLN A N 1
ATOM 1589 C CA . GLN A 1 200 ? -18.116 -19.663 24.860 1.00 72.81 200 GLN A CA 1
ATOM 1590 C C . GLN A 1 200 ? -18.727 -18.263 24.989 1.00 72.81 200 GLN A C 1
ATOM 1592 O O . GLN A 1 200 ? -18.529 -17.408 24.131 1.00 72.81 200 GLN A O 1
ATOM 1597 N N . SER A 1 201 ? -19.420 -18.001 26.097 1.00 87.56 201 SER A N 1
ATOM 1598 C CA . SER A 1 201 ? -19.925 -16.672 26.461 1.00 87.56 201 SER A CA 1
ATOM 1599 C C . SER A 1 201 ? -19.601 -16.373 27.924 1.00 87.56 201 SER A C 1
ATOM 1601 O O . SER A 1 201 ? -19.621 -17.271 28.769 1.00 87.56 201 SER A O 1
ATOM 1603 N N . ARG A 1 202 ? -19.255 -15.119 28.229 1.00 76.56 202 ARG A N 1
ATOM 1604 C CA . ARG A 1 202 ? -18.922 -14.635 29.575 1.00 76.56 202 ARG A CA 1
ATOM 1605 C C . ARG A 1 202 ? -19.468 -13.226 29.766 1.00 76.56 202 ARG A C 1
ATOM 1607 O O . ARG A 1 202 ? -19.026 -12.306 29.085 1.00 76.56 202 ARG A O 1
ATOM 1614 N N . THR A 1 203 ? -20.365 -13.036 30.733 1.00 84.56 203 THR A N 1
ATOM 1615 C CA . THR A 1 203 ? -20.766 -11.689 31.165 1.00 84.56 203 THR A CA 1
ATOM 1616 C C . THR A 1 203 ? -19.877 -11.226 32.310 1.00 84.56 203 THR A C 1
ATOM 1618 O O . THR A 1 203 ? -19.929 -11.783 33.406 1.00 84.56 203 THR A O 1
ATOM 1621 N N . VAL A 1 204 ? -19.069 -10.207 32.044 1.00 81.00 204 VAL A N 1
ATOM 1622 C CA . VAL A 1 204 ? -18.065 -9.624 32.944 1.00 81.00 204 VAL A CA 1
ATOM 1623 C C . VAL A 1 204 ? -18.440 -8.187 33.310 1.00 81.00 204 VAL A C 1
ATOM 1625 O O . VAL A 1 204 ? -19.246 -7.557 32.623 1.00 81.00 204 VAL A O 1
ATOM 1628 N N . ASN A 1 205 ? -17.882 -7.675 34.406 1.00 79.75 205 ASN A N 1
ATOM 1629 C CA . ASN A 1 205 ? -18.076 -6.286 34.816 1.00 79.75 205 ASN A CA 1
ATOM 1630 C C . ASN A 1 205 ? -17.185 -5.333 34.003 1.00 79.75 205 ASN A C 1
ATOM 1632 O O . ASN A 1 205 ? -16.188 -5.738 33.402 1.00 79.75 205 ASN A O 1
ATOM 1636 N N . VAL A 1 206 ? -17.562 -4.057 34.019 1.00 73.56 206 VAL A N 1
ATOM 1637 C CA . VAL A 1 206 ? -16.761 -2.927 33.534 1.00 73.56 206 VAL A CA 1
ATOM 1638 C C . VAL A 1 206 ? -15.926 -2.384 34.702 1.00 73.56 206 VAL A C 1
ATOM 1640 O O . VAL A 1 206 ? -16.496 -1.976 35.713 1.00 73.56 206 VAL A O 1
ATOM 1643 N N . GLU A 1 207 ? -14.591 -2.374 34.599 1.00 70.38 207 GLU A N 1
ATOM 1644 C CA . GLU A 1 207 ? -13.694 -2.007 35.710 1.00 70.38 207 GLU A CA 1
ATOM 1645 C C . GLU A 1 207 ? -12.613 -1.007 35.283 1.00 70.38 207 GLU A C 1
ATOM 1647 O O . GLU A 1 207 ? -11.777 -1.305 34.433 1.00 70.38 207 GLU A O 1
ATOM 1652 N N . GLN A 1 208 ? -12.600 0.188 35.894 1.00 64.62 208 GLN A N 1
ATOM 1653 C CA . GLN A 1 208 ? -11.759 1.319 35.452 1.00 64.62 208 GLN A CA 1
ATOM 1654 C C . GLN A 1 208 ? -11.912 1.564 33.944 1.00 64.62 208 GLN A C 1
ATOM 1656 O O . GLN A 1 208 ? -10.930 1.651 33.208 1.00 64.62 208 GLN A O 1
ATOM 1661 N N . HIS A 1 209 ? -13.167 1.575 33.489 1.00 62.72 209 HIS A N 1
ATOM 1662 C CA . HIS A 1 209 ? -13.583 1.505 32.090 1.00 62.72 209 HIS A CA 1
ATOM 1663 C C . HIS A 1 209 ? -13.276 0.158 31.411 1.00 62.72 209 HIS A C 1
ATOM 1665 O O . HIS A 1 209 ? -14.117 -0.353 30.686 1.00 62.72 209 HIS A O 1
ATOM 1671 N N . ILE A 1 210 ? -12.131 -0.468 31.675 1.00 63.78 210 ILE A N 1
ATOM 1672 C CA . ILE A 1 210 ? -11.669 -1.692 31.013 1.00 63.78 210 ILE A CA 1
ATOM 1673 C C . ILE A 1 210 ? -12.575 -2.922 31.256 1.00 63.78 210 ILE A C 1
ATOM 1675 O O . ILE A 1 210 ? -12.748 -3.381 32.384 1.00 63.78 210 ILE A O 1
ATOM 1679 N N . VAL A 1 211 ? -13.020 -3.568 30.171 1.00 66.25 211 VAL A N 1
ATOM 1680 C CA . VAL A 1 211 ? -13.499 -4.966 30.179 1.00 66.25 211 VAL A CA 1
ATOM 1681 C C . VAL A 1 211 ? -12.364 -5.931 29.819 1.00 66.25 211 VAL A C 1
ATOM 1683 O O . VAL A 1 211 ? -11.660 -5.745 28.822 1.00 66.25 211 VAL A O 1
ATOM 1686 N N . ARG A 1 212 ? -12.227 -7.018 30.591 1.00 72.75 212 ARG A N 1
ATOM 1687 C CA . ARG A 1 212 ? -11.341 -8.162 30.300 1.00 72.75 212 ARG A CA 1
ATOM 1688 C C . ARG A 1 212 ? -12.122 -9.473 30.413 1.00 72.75 212 ARG A C 1
ATOM 1690 O O . ARG A 1 212 ? -12.588 -9.821 31.492 1.00 72.75 212 ARG A O 1
ATOM 1697 N N . ALA A 1 213 ? -12.212 -10.231 29.321 1.00 70.25 213 ALA A N 1
ATOM 1698 C CA . ALA A 1 213 ? -12.775 -11.581 29.310 1.00 70.25 213 ALA A CA 1
ATOM 1699 C C . ALA A 1 213 ? -11.709 -12.592 28.868 1.00 70.25 213 ALA A C 1
ATOM 1701 O O . ALA A 1 213 ? -11.180 -12.503 27.764 1.00 70.25 213 ALA A O 1
ATOM 1702 N N . ASN A 1 214 ? -11.397 -13.557 29.737 1.00 69.38 214 ASN A N 1
ATOM 1703 C CA . ASN A 1 214 ? -10.421 -14.611 29.461 1.00 69.38 214 ASN A CA 1
ATOM 1704 C C . ASN A 1 214 ? -11.140 -15.902 29.054 1.00 69.38 214 ASN A C 1
ATOM 1706 O O . ASN A 1 214 ? -11.830 -16.511 29.875 1.00 69.38 214 ASN A O 1
ATOM 1710 N N . PHE A 1 215 ? -10.943 -16.335 27.812 1.00 67.25 215 PHE A N 1
ATOM 1711 C CA . PHE A 1 215 ? -11.424 -17.619 27.302 1.00 67.25 215 PHE A CA 1
ATOM 1712 C C . PHE A 1 215 ? -10.310 -18.668 27.349 1.00 67.25 215 PHE A C 1
ATOM 1714 O O . PHE A 1 215 ? -9.126 -18.334 27.331 1.00 67.25 215 PHE A O 1
ATOM 1721 N N . ARG A 1 216 ? -10.689 -19.946 27.419 1.00 58.38 216 ARG A N 1
ATOM 1722 C CA . ARG A 1 216 ? -9.761 -21.077 27.292 1.00 58.38 216 ARG A CA 1
ATOM 1723 C C . ARG A 1 216 ? -10.304 -22.007 26.224 1.00 58.38 216 ARG A C 1
ATOM 1725 O O . ARG A 1 216 ? -11.290 -22.695 26.469 1.00 58.38 216 ARG A O 1
ATOM 1732 N N . LEU A 1 217 ? -9.687 -21.987 25.049 1.00 61.69 217 LEU A N 1
ATOM 1733 C CA . LEU A 1 217 ? -9.913 -23.004 24.031 1.00 61.69 217 LEU A CA 1
ATOM 1734 C C . LEU A 1 217 ? -9.011 -24.198 24.345 1.00 61.69 217 LEU A C 1
ATOM 1736 O O . LEU A 1 217 ? -7.830 -24.019 24.644 1.00 61.69 217 LEU A O 1
ATOM 1740 N N . HIS A 1 218 ? -9.587 -25.392 24.289 1.00 56.69 218 HIS A N 1
ATOM 1741 C CA . HIS A 1 218 ? -8.841 -26.642 24.226 1.00 56.69 218 HIS A CA 1
ATOM 1742 C C . HIS A 1 218 ? -8.717 -27.007 22.747 1.00 56.69 218 HIS A C 1
ATOM 1744 O O . HIS A 1 218 ? -9.689 -26.832 22.016 1.00 56.69 218 HIS A O 1
ATOM 1750 N N . ASP A 1 219 ? -7.519 -27.417 22.332 1.00 59.03 219 ASP A N 1
ATOM 1751 C CA . ASP A 1 219 ? -7.173 -27.839 20.967 1.00 59.03 219 ASP A CA 1
ATOM 1752 C C . ASP A 1 219 ? -7.785 -26.953 19.855 1.00 59.03 219 ASP A C 1
ATOM 1754 O O . ASP A 1 219 ? -8.590 -27.419 19.051 1.00 59.03 219 ASP A O 1
ATOM 1758 N N . PRO A 1 220 ? -7.452 -25.641 19.828 1.00 79.06 220 PRO A N 1
ATOM 1759 C CA . PRO A 1 220 ? -8.029 -24.697 18.876 1.00 79.06 220 PRO A CA 1
ATOM 1760 C C . PRO A 1 220 ? -7.595 -24.990 17.438 1.00 79.06 220 PRO A C 1
ATOM 1762 O O . PRO A 1 220 ? -6.408 -25.174 17.158 1.00 79.06 220 PRO A O 1
ATOM 1765 N N . ASP A 1 221 ? -8.551 -24.914 16.516 1.00 76.94 221 ASP A N 1
ATOM 1766 C CA . ASP A 1 221 ? -8.304 -25.012 15.084 1.00 76.94 221 ASP A CA 1
ATOM 1767 C C . ASP A 1 221 ? -7.485 -23.806 14.601 1.00 76.94 221 ASP A C 1
ATOM 1769 O O . ASP A 1 221 ? -7.934 -22.655 14.611 1.00 76.94 221 ASP A O 1
ATOM 1773 N N . LEU A 1 222 ? -6.239 -24.072 14.213 1.00 81.19 222 LEU A N 1
ATOM 1774 C CA . LEU A 1 222 ? -5.268 -23.031 13.890 1.00 81.19 222 LEU A CA 1
ATOM 1775 C C . LEU A 1 222 ? -5.513 -22.423 12.506 1.00 81.19 222 LEU A C 1
ATOM 1777 O O . LEU A 1 222 ? -5.929 -23.100 11.565 1.00 81.19 222 LEU A O 1
ATOM 1781 N N . TRP A 1 223 ? -5.180 -21.141 12.379 1.00 85.62 223 TRP A N 1
ATOM 1782 C CA . TRP A 1 223 ? -5.066 -20.453 11.100 1.00 85.62 223 TRP A CA 1
ATOM 1783 C C . TRP A 1 223 ? -3.746 -20.819 10.421 1.00 85.62 223 TRP A C 1
ATOM 1785 O O . TRP A 1 223 ? -2.679 -20.776 11.050 1.00 85.62 223 TRP A O 1
ATOM 1795 N N . TRP A 1 224 ? -3.814 -21.100 9.123 1.00 80.94 224 TRP A N 1
ATOM 1796 C CA . TRP A 1 224 ? -2.665 -21.365 8.262 1.00 80.94 224 TRP A CA 1
ATOM 1797 C C . TRP A 1 224 ? -2.651 -20.439 7.032 1.00 80.94 224 TRP A C 1
ATOM 1799 O O . TRP A 1 224 ? -3.707 -19.995 6.577 1.00 80.94 224 TRP A O 1
ATOM 1809 N N . PRO A 1 225 ? -1.466 -20.162 6.449 1.00 82.44 225 PRO A N 1
ATOM 1810 C CA . PRO A 1 225 ? -1.360 -19.664 5.080 1.00 82.44 225 PRO A CA 1
ATOM 1811 C C . PRO A 1 225 ? -1.986 -20.678 4.113 1.00 82.44 225 PRO A C 1
ATOM 1813 O O . PRO A 1 225 ? -1.820 -21.879 4.309 1.00 82.44 225 PRO A O 1
ATOM 1816 N N . PHE A 1 226 ? -2.655 -20.207 3.057 1.00 81.50 226 PHE A N 1
ATOM 1817 C CA . PHE A 1 226 ? -3.536 -21.040 2.218 1.00 81.50 226 PHE A CA 1
ATOM 1818 C C . PHE A 1 226 ? -2.885 -22.306 1.623 1.00 81.50 226 PHE A C 1
ATOM 1820 O O . PHE A 1 226 ? -3.570 -23.306 1.450 1.00 81.50 226 PHE A O 1
ATOM 1827 N N . ALA A 1 227 ? -1.580 -22.286 1.329 1.00 80.44 227 ALA A N 1
ATOM 1828 C CA . ALA A 1 227 ? -0.854 -23.437 0.782 1.00 80.44 227 ALA A CA 1
ATOM 1829 C C . ALA A 1 227 ? -0.432 -24.478 1.845 1.00 80.44 227 ALA A C 1
ATOM 1831 O O . ALA A 1 227 ? 0.212 -25.469 1.514 1.00 80.44 227 ALA A O 1
ATOM 1832 N N . LEU A 1 228 ? -0.734 -24.237 3.127 1.00 82.12 228 LEU A N 1
ATOM 1833 C CA . LEU A 1 228 ? -0.293 -25.052 4.268 1.00 82.12 228 LEU A CA 1
ATOM 1834 C C . LEU A 1 228 ? -1.448 -25.584 5.131 1.00 82.12 228 LEU A C 1
ATOM 1836 O O . LEU A 1 228 ? -1.203 -26.386 6.031 1.00 82.12 228 LEU A O 1
ATOM 1840 N N . GLY A 1 229 ? -2.686 -25.146 4.889 1.00 85.69 229 GLY A N 1
ATOM 1841 C CA . GLY A 1 229 ? -3.869 -25.606 5.613 1.00 85.69 229 GLY A CA 1
ATOM 1842 C C . GLY A 1 229 ? -4.987 -24.566 5.662 1.00 85.69 229 GLY A C 1
ATOM 1843 O O . GLY A 1 229 ? -4.919 -23.517 5.020 1.00 85.69 229 GLY A O 1
ATOM 1844 N N . GLU A 1 230 ? -6.006 -24.854 6.469 1.00 87.25 230 GLU A N 1
ATOM 1845 C CA . GLU A 1 230 ? -7.202 -24.018 6.565 1.00 87.25 230 GLU A CA 1
ATOM 1846 C C . GLU A 1 230 ? -6.973 -22.684 7.286 1.00 87.25 230 GLU A C 1
ATOM 1848 O O . GLU A 1 230 ? -6.335 -22.586 8.339 1.00 87.25 230 GLU A O 1
ATOM 1853 N N . ALA A 1 231 ? -7.574 -21.631 6.736 1.00 85.31 231 ALA A N 1
ATOM 1854 C CA . ALA A 1 231 ? -7.473 -20.265 7.238 1.00 85.31 231 ALA A CA 1
ATOM 1855 C C . ALA A 1 231 ? -8.492 -19.985 8.363 1.00 85.31 231 ALA A C 1
ATOM 1857 O O . ALA A 1 231 ? -9.224 -19.000 8.299 1.00 85.31 231 ALA A O 1
ATOM 1858 N N . ASN A 1 232 ? -8.555 -20.845 9.390 1.00 81.25 232 ASN A N 1
ATOM 1859 C CA . ASN A 1 232 ? -9.543 -20.769 10.478 1.00 81.25 232 ASN A CA 1
ATOM 1860 C C . ASN A 1 232 ? -9.629 -19.374 11.126 1.00 81.25 232 ASN A C 1
ATOM 1862 O O . ASN A 1 232 ? -8.621 -18.826 11.579 1.00 81.25 232 ASN A O 1
ATOM 1866 N N . LEU A 1 233 ? -10.843 -18.817 11.220 1.00 82.31 233 LEU A N 1
ATOM 1867 C CA . LEU A 1 233 ? -11.124 -17.525 11.855 1.00 82.31 233 LEU A CA 1
ATOM 1868 C C . LEU A 1 233 ? -12.190 -17.668 12.945 1.00 82.31 233 LEU A C 1
ATOM 1870 O O . LEU A 1 233 ? -13.291 -18.150 12.692 1.00 82.31 233 LEU A O 1
ATOM 1874 N N . TYR A 1 234 ? -11.882 -17.164 14.135 1.00 77.62 234 TYR A N 1
ATOM 1875 C CA . TYR A 1 234 ? -12.827 -16.990 15.234 1.00 77.62 234 TYR A CA 1
ATOM 1876 C C . TYR A 1 234 ? -13.420 -15.574 15.203 1.00 77.62 234 TYR A C 1
ATOM 1878 O O . TYR A 1 234 ? -12.753 -14.639 14.764 1.00 77.62 234 TYR A O 1
ATOM 1886 N N . GLU A 1 235 ? -14.641 -15.393 15.710 1.00 85.69 235 GLU A N 1
ATOM 1887 C CA . GLU A 1 235 ? -15.225 -14.084 16.041 1.00 85.69 235 GLU A CA 1
ATOM 1888 C C . GLU A 1 235 ? -15.211 -13.890 17.565 1.00 85.69 235 GLU A C 1
ATOM 1890 O O . GLU A 1 235 ? -15.709 -14.742 18.307 1.00 85.69 235 GLU A O 1
ATOM 1895 N N . THR A 1 236 ? -14.692 -12.752 18.039 1.00 78.81 236 THR A N 1
ATOM 1896 C CA . THR A 1 236 ? -15.105 -12.184 19.330 1.00 78.81 236 THR A CA 1
ATOM 1897 C C . THR A 1 236 ? -16.208 -11.162 19.111 1.00 78.81 236 THR A C 1
ATOM 1899 O O . THR A 1 236 ? -16.092 -10.293 18.250 1.00 78.81 236 THR A O 1
ATOM 1902 N N . ARG A 1 237 ? -17.253 -11.220 19.935 1.00 84.75 237 ARG A N 1
ATOM 1903 C CA . ARG A 1 237 ? -18.338 -10.232 19.991 1.00 84.75 237 ARG A CA 1
ATOM 1904 C C . ARG A 1 237 ? -18.439 -9.668 21.402 1.00 84.75 237 ARG A C 1
ATOM 1906 O O . ARG A 1 237 ? -18.279 -10.412 22.367 1.00 84.75 237 ARG A O 1
ATOM 1913 N N . VAL A 1 238 ? -18.665 -8.366 21.523 1.00 81.00 238 VAL A N 1
ATOM 1914 C CA . VAL A 1 238 ? -18.775 -7.639 22.792 1.00 81.00 238 VAL A CA 1
ATOM 1915 C C . VAL A 1 238 ? -20.051 -6.808 22.762 1.00 81.00 238 VAL A C 1
ATOM 1917 O O . VAL A 1 238 ? -20.149 -5.883 21.963 1.00 81.00 238 VAL A O 1
ATOM 1920 N N . SER A 1 239 ? -20.986 -7.117 23.657 1.00 82.94 239 SER A N 1
ATOM 1921 C CA . SER A 1 239 ? -22.280 -6.440 23.804 1.00 82.94 239 SER A CA 1
ATOM 1922 C C . SER A 1 239 ? -22.330 -5.761 25.183 1.00 82.94 239 SER A C 1
ATOM 1924 O O . SER A 1 239 ? -22.135 -6.426 26.206 1.00 82.94 239 SER A O 1
ATOM 1926 N N . LEU A 1 240 ? -22.539 -4.442 25.241 1.00 76.44 240 LEU A N 1
ATOM 1927 C CA . LEU A 1 240 ? -22.482 -3.636 26.475 1.00 76.44 240 LEU A CA 1
ATOM 1928 C C . LEU A 1 240 ? -23.877 -3.382 27.066 1.00 76.44 240 LEU A C 1
ATOM 1930 O O . LEU A 1 240 ? -24.810 -3.086 26.326 1.00 76.44 240 LEU A O 1
ATOM 1934 N N . TYR A 1 241 ? -24.019 -3.426 28.396 1.00 78.69 241 TYR A N 1
ATOM 1935 C CA . TYR A 1 241 ? -25.313 -3.321 29.089 1.00 78.69 241 TYR A CA 1
ATOM 1936 C C . TYR A 1 241 ? -25.314 -2.289 30.222 1.00 78.69 241 TYR A C 1
ATOM 1938 O O . TYR A 1 241 ? -24.337 -2.125 30.959 1.00 78.69 241 TYR A O 1
ATOM 1946 N N . GLN A 1 242 ? -26.449 -1.600 30.380 1.00 67.50 242 GLN A N 1
ATOM 1947 C CA . GLN A 1 242 ? -26.564 -0.470 31.305 1.00 67.50 242 GLN A CA 1
ATOM 1948 C C . GLN A 1 242 ? -26.697 -0.879 32.787 1.00 67.50 242 GLN A C 1
ATOM 1950 O O . GLN A 1 242 ? -26.074 -0.254 33.644 1.00 67.50 242 GLN A O 1
ATOM 1955 N N . SER A 1 243 ? -27.451 -1.936 33.114 1.00 66.50 243 SER A N 1
ATOM 1956 C CA . SER A 1 243 ? -27.641 -2.423 34.496 1.00 66.50 243 SER A CA 1
ATOM 1957 C C . SER A 1 243 ? -27.352 -3.922 34.641 1.00 66.50 243 SER A C 1
ATOM 1959 O O . SER A 1 243 ? -27.013 -4.604 33.674 1.00 66.50 243 SER A O 1
ATOM 1961 N N . GLN A 1 244 ? -27.450 -4.443 35.868 1.00 57.09 244 GLN A N 1
ATOM 1962 C CA . GLN A 1 244 ? -27.119 -5.839 36.170 1.00 57.09 244 GLN A CA 1
ATOM 1963 C C . GLN A 1 244 ? -28.233 -6.843 35.815 1.00 57.09 244 GLN A C 1
ATOM 1965 O O . GLN A 1 244 ? -27.933 -8.033 35.689 1.00 57.09 244 GLN A O 1
ATOM 1970 N N . ASP A 1 245 ? -29.471 -6.369 35.641 1.00 57.50 245 ASP A N 1
ATOM 1971 C CA . ASP A 1 245 ? -30.692 -7.181 35.577 1.00 57.50 245 ASP A CA 1
ATOM 1972 C C . ASP A 1 245 ? -30.983 -7.807 34.203 1.00 57.50 245 ASP A C 1
ATOM 1974 O O . ASP A 1 245 ? -30.582 -7.304 33.149 1.00 57.50 245 ASP A O 1
ATOM 1978 N N . SER A 1 246 ? -31.809 -8.857 34.219 1.00 48.25 246 SER A N 1
ATOM 1979 C CA . SER A 1 246 ? -32.298 -9.632 33.061 1.00 48.25 246 SER A CA 1
ATOM 1980 C C . SER A 1 246 ? -33.196 -8.862 32.070 1.00 48.25 246 SER A C 1
ATOM 1982 O O . SER A 1 246 ? -33.768 -9.463 31.164 1.00 48.25 246 SER A O 1
ATOM 1984 N N . GLN A 1 247 ? -33.366 -7.553 32.265 1.00 55.22 247 GLN A N 1
ATOM 1985 C CA . GLN A 1 247 ? -34.155 -6.626 31.437 1.00 55.22 247 GLN A CA 1
ATOM 1986 C C . GLN A 1 247 ? -33.305 -5.424 30.961 1.00 55.22 247 GLN A C 1
ATOM 1988 O O . GLN A 1 247 ? -33.842 -4.449 30.441 1.00 55.22 247 GLN A O 1
ATOM 1993 N N . SER A 1 248 ? -31.985 -5.449 31.186 1.00 64.25 248 SER A N 1
ATOM 1994 C CA . SER A 1 248 ? -31.098 -4.309 30.928 1.00 64.25 248 SER A CA 1
ATOM 1995 C C . SER A 1 248 ? -30.966 -3.964 29.438 1.00 64.25 248 SER A C 1
ATOM 1997 O O . SER A 1 248 ? -30.871 -4.829 28.568 1.00 64.25 248 SER A O 1
ATOM 1999 N N . MET A 1 249 ? -30.948 -2.661 29.142 1.00 70.69 249 MET A N 1
ATOM 2000 C CA . MET A 1 249 ? -30.815 -2.138 27.781 1.00 70.69 249 MET A CA 1
ATOM 2001 C C . MET A 1 249 ? -29.404 -2.387 27.225 1.00 70.69 249 MET A C 1
ATOM 2003 O O . MET A 1 249 ? -28.409 -2.090 27.895 1.00 70.69 249 MET A O 1
ATOM 2007 N N . LEU A 1 250 ? -29.343 -2.884 25.984 1.00 72.69 250 LEU A N 1
ATOM 2008 C CA . LEU A 1 250 ? -28.129 -2.928 25.166 1.00 72.69 250 LEU A CA 1
ATOM 2009 C C . LEU A 1 250 ? -27.697 -1.494 24.823 1.00 72.69 250 LEU A C 1
ATOM 2011 O O . LEU A 1 250 ? -28.481 -0.719 24.274 1.00 72.69 250 LEU A O 1
ATOM 2015 N N . VAL A 1 251 ? -26.454 -1.156 25.151 1.00 71.94 251 VAL A N 1
ATOM 2016 C CA . VAL A 1 251 ? -25.853 0.169 24.940 1.00 71.94 251 VAL A CA 1
ATOM 2017 C C . VAL A 1 251 ? -25.105 0.225 23.607 1.00 71.94 251 VAL A C 1
ATOM 2019 O O . VAL A 1 251 ? -25.223 1.214 22.890 1.00 71.94 251 VAL A O 1
ATOM 2022 N N . ASP A 1 252 ? -24.348 -0.825 23.286 1.00 65.94 252 ASP A N 1
ATOM 2023 C CA . ASP A 1 252 ? -23.520 -0.929 22.079 1.00 65.94 252 ASP A CA 1
ATOM 2024 C C . ASP A 1 252 ? -23.155 -2.403 21.801 1.00 65.94 252 ASP A C 1
ATOM 2026 O O . ASP A 1 252 ? -23.164 -3.221 22.727 1.00 65.94 252 ASP A O 1
ATOM 2030 N N . GLU A 1 253 ? -22.817 -2.744 20.555 1.00 76.00 253 GLU A N 1
ATOM 2031 C CA . GLU A 1 253 ? -22.266 -4.053 20.172 1.00 76.00 253 GLU A CA 1
ATOM 2032 C C . GLU A 1 253 ? -21.198 -3.920 19.077 1.00 76.00 253 GLU A C 1
ATOM 2034 O O . GLU A 1 253 ? -21.420 -3.298 18.040 1.00 76.00 253 GLU A O 1
ATOM 2039 N N . MET A 1 254 ? -20.061 -4.593 19.271 1.00 74.12 254 MET A N 1
ATOM 2040 C CA . MET A 1 254 ? -19.018 -4.748 18.253 1.00 74.12 254 MET A CA 1
ATOM 2041 C C . MET A 1 254 ? -18.592 -6.212 18.103 1.00 74.12 254 MET A C 1
ATOM 2043 O O . MET A 1 254 ? -18.607 -6.970 19.075 1.00 74.12 254 MET A O 1
ATOM 2047 N N . SER A 1 255 ? -18.132 -6.604 16.912 1.00 78.50 255 SER A N 1
ATOM 2048 C CA . SER A 1 255 ? -17.428 -7.875 16.709 1.00 78.50 255 SER A CA 1
ATOM 2049 C C . SER A 1 255 ? -16.119 -7.705 15.933 1.00 78.50 255 SER A C 1
ATOM 2051 O O . SER A 1 255 ? -15.873 -6.666 15.315 1.00 78.50 255 SER A O 1
ATOM 2053 N N . LYS A 1 256 ? -15.233 -8.702 16.031 1.00 76.38 256 LYS A N 1
ATOM 2054 C CA . LYS A 1 256 ? -13.920 -8.720 15.377 1.00 76.38 256 LYS A CA 1
ATOM 2055 C C . LYS A 1 256 ? -13.485 -10.151 15.083 1.00 76.38 256 LYS A C 1
ATOM 2057 O O . LYS A 1 256 ? -13.570 -11.020 15.951 1.00 76.38 256 LYS A O 1
ATOM 2062 N N . THR A 1 257 ? -12.990 -10.394 13.874 1.00 77.50 257 THR A N 1
ATOM 2063 C CA . THR A 1 257 ? -12.508 -11.712 13.449 1.00 77.50 257 THR A CA 1
ATOM 2064 C C . THR A 1 257 ? -10.996 -11.853 13.627 1.00 77.50 257 THR A C 1
ATOM 2066 O O . THR A 1 257 ? -10.234 -10.895 13.490 1.00 77.50 257 THR A O 1
ATOM 2069 N N . PHE A 1 258 ? -10.530 -13.058 13.959 1.00 75.62 258 PHE A N 1
ATOM 2070 C CA . PHE A 1 258 ? -9.107 -13.338 14.138 1.00 75.62 258 PHE A CA 1
ATOM 2071 C C . PHE A 1 258 ? -8.762 -14.816 13.916 1.00 75.62 258 PHE A C 1
ATOM 2073 O O . PHE A 1 258 ? -9.409 -15.714 14.447 1.00 75.62 258 PHE A O 1
ATOM 2080 N N . GLY A 1 259 ? -7.684 -15.071 13.172 1.00 77.00 259 GLY A N 1
ATOM 2081 C CA . GLY A 1 259 ? -7.041 -16.384 13.141 1.00 77.00 259 GLY A CA 1
ATOM 2082 C C . GLY A 1 259 ? -6.096 -16.575 14.326 1.00 77.00 259 GLY A C 1
ATOM 2083 O O . GLY A 1 259 ? -5.353 -15.645 14.668 1.00 77.00 259 GLY A O 1
ATOM 2084 N N . ILE A 1 260 ? -6.115 -17.769 14.929 1.00 77.31 260 ILE A N 1
ATOM 2085 C CA . ILE A 1 260 ? -5.190 -18.193 15.992 1.00 77.31 260 ILE A CA 1
ATOM 2086 C C . ILE A 1 260 ? -3.976 -18.855 15.339 1.00 77.31 260 ILE A C 1
ATOM 2088 O O . ILE A 1 260 ? -4.109 -19.871 14.667 1.00 77.31 260 ILE A O 1
ATOM 2092 N N . GLN A 1 261 ? -2.789 -18.285 15.534 1.00 79.00 261 GLN A N 1
ATOM 2093 C CA . GLN A 1 261 ? -1.545 -18.783 14.945 1.00 79.00 261 GLN A CA 1
ATOM 2094 C C . GLN A 1 261 ? -0.349 -18.461 15.845 1.00 79.00 261 GLN A C 1
ATOM 2096 O O . GLN A 1 261 ? -0.362 -17.465 16.571 1.00 79.00 261 GLN A O 1
ATOM 2101 N N . LYS A 1 262 ? 0.723 -19.246 15.730 1.00 78.12 262 LYS A N 1
ATOM 2102 C CA . LYS A 1 262 ? 2.061 -18.874 16.214 1.00 78.12 262 LYS A CA 1
ATOM 2103 C C . LYS A 1 262 ? 2.896 -18.434 15.012 1.00 78.12 262 LYS A C 1
ATOM 2105 O O . LYS A 1 262 ? 2.960 -19.181 14.041 1.00 78.12 262 LYS A O 1
ATOM 2110 N N . ALA A 1 263 ? 3.535 -17.268 15.064 1.00 82.06 263 ALA A N 1
ATOM 2111 C CA . ALA A 1 263 ? 4.401 -16.772 13.994 1.00 82.06 263 ALA A CA 1
ATOM 2112 C C . ALA A 1 263 ? 5.766 -16.360 14.564 1.00 82.06 263 ALA A C 1
ATOM 2114 O O . ALA A 1 263 ? 5.832 -15.582 15.511 1.00 82.06 263 ALA A O 1
ATOM 2115 N N . GLU A 1 264 ? 6.852 -16.893 14.006 1.00 82.50 264 GLU A N 1
ATOM 2116 C CA . GLU A 1 264 ? 8.214 -16.682 14.511 1.00 82.50 264 GLU A CA 1
ATOM 2117 C C . GLU A 1 264 ? 9.187 -16.427 13.358 1.00 82.50 264 GLU A C 1
ATOM 2119 O O . GLU A 1 264 ? 9.225 -17.197 12.399 1.00 82.50 264 GLU A O 1
ATOM 2124 N N . LEU A 1 265 ? 10.016 -15.389 13.473 1.00 88.94 265 LEU A N 1
ATOM 2125 C CA . LEU A 1 265 ? 11.199 -15.209 12.631 1.00 88.94 265 LEU A CA 1
ATOM 2126 C C . LEU A 1 265 ? 12.403 -15.912 13.279 1.00 88.94 265 LEU A C 1
ATOM 2128 O O . LEU A 1 265 ? 12.818 -15.556 14.383 1.00 88.94 265 LEU A O 1
ATOM 2132 N N . ILE A 1 266 ? 12.972 -16.905 12.597 1.00 88.88 266 ILE A N 1
ATOM 2133 C CA . ILE A 1 266 ? 14.093 -17.712 13.087 1.00 88.88 266 ILE A CA 1
ATOM 2134 C C . ILE A 1 266 ? 15.408 -17.184 12.507 1.00 88.88 266 ILE A C 1
ATOM 2136 O O . ILE A 1 266 ? 15.595 -17.204 11.295 1.00 88.88 266 ILE A O 1
ATOM 2140 N N . GLN A 1 267 ? 16.309 -16.750 13.398 1.00 85.75 267 GLN A N 1
ATOM 2141 C CA . GLN A 1 267 ? 17.598 -16.107 13.074 1.00 85.75 267 GLN A CA 1
ATOM 2142 C C . GLN A 1 267 ? 18.837 -16.880 13.573 1.00 85.75 267 GLN A C 1
ATOM 2144 O O . GLN A 1 267 ? 19.953 -16.367 13.567 1.00 85.75 267 GLN A O 1
ATOM 2149 N N . ARG A 1 268 ? 18.658 -18.103 14.090 1.00 84.38 268 ARG A N 1
ATOM 2150 C CA . ARG A 1 268 ? 19.773 -18.926 14.598 1.00 84.38 268 ARG A CA 1
ATOM 2151 C C . ARG A 1 268 ? 20.563 -19.568 13.443 1.00 84.38 268 ARG A C 1
ATOM 2153 O O . ARG A 1 268 ? 19.958 -19.817 12.396 1.00 84.38 268 ARG A O 1
ATOM 2160 N N . PRO A 1 269 ? 21.848 -19.922 13.632 1.00 81.81 269 PRO A N 1
ATOM 2161 C CA . PRO A 1 269 ? 22.595 -20.705 12.653 1.00 81.81 269 PRO A CA 1
ATOM 2162 C C . PRO A 1 269 ? 21.915 -22.024 12.273 1.00 81.81 269 PRO A C 1
ATOM 2164 O O . PRO A 1 269 ? 21.182 -22.627 13.071 1.00 81.81 269 PRO A O 1
ATOM 2167 N N . LEU A 1 270 ? 22.140 -22.461 11.034 1.00 78.06 270 LEU A N 1
ATOM 2168 C CA . LEU A 1 270 ? 21.643 -23.743 10.534 1.00 78.06 270 LEU A CA 1
ATOM 2169 C C . LEU A 1 270 ? 22.614 -24.879 10.912 1.00 78.06 270 LEU A C 1
ATOM 2171 O O . LEU A 1 270 ? 23.818 -24.649 10.993 1.00 78.06 270 LEU A O 1
ATOM 2175 N N . PRO A 1 271 ? 22.140 -26.121 11.140 1.00 77.62 271 PRO A N 1
ATOM 2176 C CA . PRO A 1 271 ? 23.032 -27.242 11.434 1.00 77.62 271 PRO A CA 1
ATOM 2177 C C . PRO A 1 271 ? 24.085 -27.431 10.332 1.00 77.62 271 PRO A C 1
ATOM 2179 O O . PRO A 1 271 ? 23.736 -27.588 9.164 1.00 77.62 271 PRO A O 1
ATOM 2182 N N . GLY A 1 272 ? 25.367 -27.414 10.709 1.00 78.38 272 GLY A N 1
ATOM 2183 C CA . GLY A 1 272 ? 26.487 -27.527 9.769 1.00 78.38 272 GLY A CA 1
ATOM 2184 C C . GLY A 1 272 ? 26.829 -26.246 8.997 1.00 78.38 272 GLY A C 1
ATOM 2185 O O . GLY A 1 272 ? 27.560 -26.330 8.016 1.00 78.38 272 GLY A O 1
ATOM 2186 N N . GLN A 1 273 ? 26.313 -25.079 9.401 1.00 77.19 273 GLN A N 1
ATOM 2187 C CA . GLN A 1 273 ? 26.651 -23.778 8.814 1.00 77.19 273 GLN A CA 1
ATOM 2188 C C . GLN A 1 273 ? 26.940 -22.768 9.934 1.00 77.19 273 GLN A C 1
ATOM 2190 O O . GLN A 1 273 ? 26.205 -22.709 10.918 1.00 77.19 273 GLN A O 1
ATOM 2195 N N . GLU A 1 274 ? 28.006 -21.980 9.791 1.00 67.12 274 GLU A N 1
ATOM 2196 C CA . GLU A 1 274 ? 28.358 -20.921 10.756 1.00 67.12 274 GLU A CA 1
ATOM 2197 C C . GLU A 1 274 ? 27.391 -19.725 10.654 1.00 67.12 274 GLU A C 1
ATOM 2199 O O . GLU A 1 274 ? 27.070 -19.073 11.648 1.00 67.12 274 GLU A O 1
ATOM 2204 N N . ASP A 1 275 ? 26.861 -19.503 9.451 1.00 69.50 275 ASP A N 1
ATOM 2205 C CA . ASP A 1 275 ? 25.929 -18.436 9.104 1.00 69.50 275 ASP A CA 1
ATOM 2206 C C . ASP A 1 275 ? 24.547 -18.561 9.764 1.00 69.50 275 ASP A C 1
ATOM 2208 O O . ASP A 1 275 ? 23.946 -19.639 9.846 1.00 69.50 275 ASP A O 1
ATOM 2212 N N . SER A 1 276 ? 23.982 -17.407 10.137 1.00 73.81 276 SER A N 1
ATOM 2213 C CA . SER A 1 276 ? 22.591 -17.299 10.595 1.00 73.81 276 SER A CA 1
ATOM 2214 C C . SER A 1 276 ? 21.595 -17.683 9.496 1.00 73.81 276 SER A C 1
ATOM 2216 O O . SER A 1 276 ? 21.596 -17.114 8.406 1.00 73.81 276 SER A O 1
ATOM 2218 N N . GLY A 1 277 ? 20.686 -18.617 9.786 1.00 81.75 277 GLY A N 1
ATOM 2219 C CA . GLY A 1 277 ? 19.500 -18.803 8.952 1.00 81.75 277 GLY A CA 1
ATOM 2220 C C . GLY A 1 277 ? 18.560 -17.601 9.076 1.00 81.75 277 GLY A C 1
ATOM 2221 O O . GLY A 1 277 ? 18.568 -16.917 10.095 1.00 81.75 277 GLY A O 1
ATOM 2222 N N . PHE A 1 278 ? 17.716 -17.366 8.071 1.00 89.94 278 PHE A N 1
ATOM 2223 C CA . PHE A 1 278 ? 16.635 -16.381 8.146 1.00 89.94 278 PHE A CA 1
ATOM 2224 C C . PHE A 1 278 ? 15.387 -16.948 7.481 1.00 89.94 278 PHE A C 1
ATOM 2226 O O . PHE A 1 278 ? 15.271 -16.986 6.260 1.00 89.94 278 PHE A O 1
ATOM 2233 N N . PHE A 1 279 ? 14.462 -17.459 8.287 1.00 89.44 279 PHE A N 1
ATOM 2234 C CA . PHE A 1 279 ? 13.234 -18.067 7.780 1.00 89.44 279 PHE A CA 1
ATOM 2235 C C . PHE A 1 279 ? 12.095 -17.939 8.784 1.00 89.44 279 PHE A C 1
ATOM 2237 O O . PHE A 1 279 ? 12.304 -17.761 9.985 1.00 89.44 279 PHE A O 1
ATOM 2244 N N . PHE A 1 280 ? 10.870 -18.056 8.287 1.00 89.38 280 PHE A N 1
ATOM 2245 C CA . PHE A 1 280 ? 9.674 -17.954 9.109 1.00 89.38 280 PHE A CA 1
ATOM 2246 C C . PHE A 1 280 ? 9.204 -19.338 9.555 1.00 89.38 280 PHE A C 1
ATOM 2248 O O . PHE A 1 280 ? 9.297 -20.317 8.813 1.00 89.38 280 PHE A O 1
ATOM 2255 N N . LYS A 1 281 ? 8.654 -19.413 10.766 1.00 86.50 281 LYS A N 1
ATOM 2256 C CA . LYS A 1 281 ? 7.827 -20.529 11.219 1.00 86.50 281 LYS A CA 1
ATOM 2257 C C . LYS A 1 281 ? 6.401 -20.056 11.442 1.00 86.50 281 LYS A C 1
ATOM 2259 O O . LYS A 1 281 ? 6.191 -19.064 12.139 1.00 86.50 281 LYS A O 1
ATOM 2264 N N . ILE A 1 282 ? 5.437 -20.807 10.916 1.00 84.31 282 ILE A N 1
ATOM 2265 C CA . ILE A 1 282 ? 4.021 -20.677 11.267 1.00 84.31 282 ILE A CA 1
ATOM 2266 C C . ILE A 1 282 ? 3.594 -21.967 11.962 1.00 84.31 282 ILE A C 1
ATOM 2268 O O . ILE A 1 282 ? 3.878 -23.060 11.481 1.00 84.31 282 ILE A O 1
ATOM 2272 N N . ASN A 1 283 ? 2.976 -21.852 13.137 1.00 82.94 283 ASN A N 1
ATOM 2273 C CA . ASN A 1 283 ? 2.530 -22.983 13.961 1.00 82.94 283 ASN A CA 1
ATOM 2274 C C . ASN A 1 283 ? 3.656 -24.015 14.221 1.00 82.94 283 ASN A C 1
ATOM 2276 O O . ASN A 1 283 ? 3.435 -25.220 14.293 1.00 82.94 283 ASN A O 1
ATOM 2280 N N . ASN A 1 284 ? 4.887 -23.511 14.399 1.00 85.06 284 ASN A N 1
ATOM 2281 C CA . ASN A 1 284 ? 6.164 -24.237 14.523 1.00 85.06 284 ASN A CA 1
ATOM 2282 C C . ASN A 1 284 ? 6.703 -24.905 13.234 1.00 85.06 284 ASN A C 1
ATOM 2284 O O . ASN A 1 284 ? 7.863 -25.336 13.236 1.00 85.06 284 ASN A O 1
ATOM 2288 N N . VAL A 1 285 ? 5.941 -24.953 12.138 1.00 86.31 285 VAL A N 1
ATOM 2289 C CA . VAL A 1 285 ? 6.364 -25.482 10.827 1.00 86.31 285 VAL A CA 1
ATOM 2290 C C . VAL A 1 285 ? 7.196 -24.423 10.085 1.00 86.31 285 VAL A C 1
ATOM 2292 O O . VAL A 1 285 ? 6.749 -23.278 10.004 1.00 86.31 285 VAL A O 1
ATOM 2295 N N . PRO A 1 286 ? 8.406 -24.736 9.577 1.00 90.38 286 PRO A N 1
ATOM 2296 C CA . PRO A 1 286 ? 9.183 -23.799 8.762 1.00 90.38 286 PRO A CA 1
ATOM 2297 C C . PRO A 1 286 ? 8.516 -23.584 7.399 1.00 90.38 286 PRO A C 1
ATOM 2299 O O . PRO A 1 286 ? 8.065 -24.546 6.784 1.00 90.38 286 PRO A O 1
ATOM 2302 N N . ILE A 1 287 ? 8.483 -22.340 6.918 1.00 88.06 287 ILE A N 1
ATOM 2303 C CA . ILE A 1 287 ? 7.910 -21.994 5.611 1.00 88.06 287 ILE A CA 1
ATOM 2304 C C . ILE A 1 287 ? 8.979 -21.391 4.695 1.00 88.06 287 ILE A C 1
ATOM 2306 O O . ILE A 1 287 ? 9.785 -20.564 5.129 1.00 88.06 287 ILE A O 1
ATOM 2310 N N . PHE A 1 288 ? 8.964 -21.781 3.421 1.00 90.25 288 PHE A N 1
ATOM 2311 C CA . PHE A 1 288 ? 9.683 -21.075 2.362 1.00 90.25 288 PHE A CA 1
ATOM 2312 C C . PHE A 1 288 ? 8.781 -19.957 1.832 1.00 90.25 288 PHE A C 1
ATOM 2314 O O . PHE A 1 288 ? 7.647 -20.219 1.439 1.00 90.25 288 PHE A O 1
ATOM 2321 N N . ALA A 1 289 ? 9.250 -18.711 1.850 1.00 90.00 289 ALA A N 1
ATOM 2322 C CA . ALA A 1 289 ? 8.430 -17.549 1.515 1.00 90.00 289 ALA A CA 1
ATOM 2323 C C . ALA A 1 289 ? 8.440 -17.244 0.005 1.00 90.00 289 ALA A C 1
ATOM 2325 O O . ALA A 1 289 ? 8.974 -16.223 -0.420 1.00 90.00 289 ALA A O 1
ATOM 2326 N N . ALA A 1 290 ? 7.829 -18.116 -0.801 1.00 89.88 290 ALA A N 1
ATOM 2327 C CA . ALA A 1 290 ? 7.477 -17.767 -2.178 1.00 89.88 290 ALA A CA 1
ATOM 2328 C C . ALA A 1 290 ? 6.485 -16.587 -2.164 1.00 89.88 290 ALA A C 1
ATOM 2330 O O . ALA A 1 290 ? 5.491 -16.626 -1.432 1.00 89.88 290 ALA A O 1
ATOM 2331 N N . GLY A 1 291 ? 6.767 -15.517 -2.910 1.00 91.50 291 GLY A N 1
ATOM 2332 C CA . GLY A 1 291 ? 6.048 -14.258 -2.727 1.00 91.50 291 GLY A CA 1
ATOM 2333 C C . GLY A 1 291 ? 6.490 -13.104 -3.616 1.00 91.50 291 GLY A C 1
ATOM 2334 O O . GLY A 1 291 ? 7.465 -13.215 -4.357 1.00 91.50 291 GLY A O 1
ATOM 2335 N N . SER A 1 292 ? 5.776 -11.981 -3.507 1.00 90.62 292 SER A N 1
ATOM 2336 C CA . SER A 1 292 ? 6.049 -10.754 -4.263 1.00 90.62 292 SER A CA 1
ATOM 2337 C C . SER A 1 292 ? 5.898 -9.472 -3.434 1.00 90.62 292 SER A C 1
ATOM 2339 O O . SER A 1 292 ? 5.531 -9.469 -2.251 1.00 90.62 292 SER A O 1
ATOM 2341 N N . TYR A 1 293 ? 6.164 -8.351 -4.104 1.00 87.75 293 TYR A N 1
ATOM 2342 C CA . TYR A 1 293 ? 5.943 -7.001 -3.601 1.00 87.75 293 TYR A CA 1
ATOM 2343 C C . TYR A 1 293 ? 4.508 -6.544 -3.802 1.00 87.75 293 TYR A C 1
ATOM 2345 O O . TYR A 1 293 ? 3.879 -6.853 -4.813 1.00 87.75 293 TYR A O 1
ATOM 2353 N N . TRP A 1 294 ? 4.015 -5.758 -2.846 1.00 87.50 294 TRP A N 1
ATOM 2354 C CA . TRP A 1 294 ? 2.750 -5.046 -2.959 1.00 87.50 294 TRP A CA 1
ATOM 2355 C C . TRP A 1 294 ? 2.950 -3.546 -2.774 1.00 87.50 294 TRP A C 1
ATOM 2357 O O . TRP A 1 294 ? 3.122 -3.033 -1.661 1.00 87.50 294 TRP A O 1
ATOM 2367 N N . ILE A 1 295 ? 2.892 -2.856 -3.907 1.00 89.12 295 ILE A N 1
ATOM 2368 C CA . ILE A 1 295 ? 2.801 -1.403 -4.031 1.00 89.12 295 ILE A CA 1
ATOM 2369 C C . ILE A 1 295 ? 1.315 -0.975 -4.095 1.00 89.12 295 ILE A C 1
ATOM 2371 O O . ILE A 1 295 ? 0.425 -1.825 -4.182 1.00 89.12 295 ILE A O 1
ATOM 2375 N N . PRO A 1 296 ? 0.985 0.326 -4.025 1.00 87.56 296 PRO A N 1
ATOM 2376 C CA . PRO A 1 296 ? -0.390 0.801 -4.192 1.00 87.56 296 PRO A CA 1
ATOM 2377 C C . PRO A 1 296 ? -1.011 0.376 -5.533 1.00 87.56 296 PRO A C 1
ATOM 2379 O O . PRO A 1 296 ? -0.486 0.705 -6.589 1.00 87.56 296 PRO A O 1
ATOM 2382 N N . ALA A 1 297 ? -2.179 -0.273 -5.495 1.00 88.69 297 ALA A N 1
ATOM 2383 C CA . ALA A 1 297 ? -2.901 -0.753 -6.687 1.00 88.69 297 ALA A CA 1
ATOM 2384 C C . ALA A 1 297 ? -3.562 0.356 -7.550 1.00 88.69 297 ALA A C 1
ATOM 2386 O O . ALA A 1 297 ? -4.343 0.062 -8.458 1.00 88.69 297 ALA A O 1
ATOM 2387 N N . ASP A 1 298 ? -3.312 1.623 -7.210 1.00 91.62 298 ASP A N 1
ATOM 2388 C CA . ASP A 1 298 ? -3.696 2.837 -7.934 1.00 91.62 298 ASP A CA 1
ATOM 2389 C C . ASP A 1 298 ? -2.930 4.020 -7.315 1.00 91.62 298 ASP A C 1
ATOM 2391 O O . ASP A 1 298 ? -2.693 4.032 -6.100 1.00 91.62 298 ASP A O 1
ATOM 2395 N N . SER A 1 299 ? -2.591 5.050 -8.096 1.00 91.94 299 SER A N 1
ATOM 2396 C CA . SER A 1 299 ? -2.079 6.299 -7.510 1.00 91.94 299 SER A CA 1
ATOM 2397 C C . SER A 1 299 ? -3.171 7.061 -6.750 1.00 91.94 299 SER A C 1
ATOM 2399 O O . SER A 1 299 ? -2.896 7.824 -5.814 1.00 91.94 299 SER A O 1
ATOM 2401 N N . PHE A 1 300 ? -4.431 6.821 -7.112 1.00 91.44 300 PHE A N 1
ATOM 2402 C CA . PHE A 1 300 ? -5.606 7.385 -6.471 1.00 91.44 300 PHE A CA 1
ATOM 2403 C C . PHE A 1 300 ? -6.297 6.322 -5.611 1.00 91.44 300 PHE A C 1
ATOM 2405 O O . PHE A 1 300 ? -7.242 5.666 -6.034 1.00 91.44 300 PHE A O 1
ATOM 2412 N N . LEU A 1 301 ? -5.771 6.110 -4.397 1.00 84.44 301 LEU A N 1
ATOM 2413 C CA . LEU A 1 301 ? -6.194 5.059 -3.455 1.00 84.44 301 LEU A CA 1
ATOM 2414 C C . LEU A 1 301 ? -7.719 4.926 -3.298 1.00 84.44 301 LEU A C 1
ATOM 2416 O O . LEU A 1 301 ? -8.206 3.801 -3.188 1.00 84.44 301 LEU A O 1
ATOM 2420 N N . SER A 1 302 ? -8.483 6.025 -3.308 1.00 85.12 302 SER A N 1
ATOM 2421 C CA . SER A 1 302 ? -9.948 5.949 -3.190 1.00 85.12 302 SER A CA 1
ATOM 2422 C C . SER A 1 302 ? -10.679 5.457 -4.450 1.00 85.12 302 SER A C 1
ATOM 2424 O O . SER A 1 302 ? -11.832 5.039 -4.357 1.00 85.12 302 SER A O 1
ATOM 2426 N N . ARG A 1 303 ? -10.006 5.407 -5.611 1.00 87.56 303 ARG A N 1
ATOM 2427 C CA . ARG A 1 303 ? -10.475 4.729 -6.838 1.00 87.56 303 ARG A CA 1
ATOM 2428 C C . ARG A 1 303 ? -10.488 3.200 -6.682 1.00 87.56 303 ARG A C 1
ATOM 2430 O O . ARG A 1 303 ? -11.163 2.514 -7.446 1.00 87.56 303 ARG A O 1
ATOM 2437 N N . VAL A 1 304 ? -9.773 2.643 -5.697 1.00 87.06 304 VAL A N 1
ATOM 2438 C CA . VAL A 1 304 ? -9.706 1.192 -5.464 1.00 87.06 304 VAL A CA 1
ATOM 2439 C C . VAL A 1 304 ? -10.904 0.722 -4.633 1.00 87.06 304 VAL A C 1
ATOM 2441 O O . VAL A 1 304 ? -10.908 0.822 -3.401 1.00 87.06 304 VAL A O 1
ATOM 2444 N N . SER A 1 305 ? -11.907 0.137 -5.297 1.00 85.69 305 SER A N 1
ATOM 2445 C CA . SER A 1 305 ? -13.041 -0.533 -4.639 1.00 85.69 305 SER A CA 1
ATOM 2446 C C . SER A 1 305 ? -12.584 -1.703 -3.750 1.00 85.69 305 SER A C 1
ATOM 2448 O O . SER A 1 305 ? -11.417 -2.110 -3.756 1.00 85.69 305 SER A O 1
ATOM 2450 N N . THR A 1 306 ? -13.463 -2.227 -2.893 1.00 81.38 306 THR A N 1
ATOM 2451 C CA . THR A 1 306 ? -13.135 -3.427 -2.096 1.00 81.38 306 THR A CA 1
ATOM 2452 C C . THR A 1 306 ? -12.957 -4.645 -3.001 1.00 81.38 306 THR A C 1
ATOM 2454 O O . THR A 1 306 ? -11.977 -5.357 -2.848 1.00 81.38 306 THR A O 1
ATOM 2457 N N . GLU A 1 307 ? -13.818 -4.793 -4.005 1.00 85.25 307 GLU A N 1
ATOM 2458 C CA . GLU A 1 307 ? -13.752 -5.798 -5.074 1.00 85.25 307 GLU A CA 1
ATOM 2459 C C . GLU A 1 307 ? -12.419 -5.759 -5.847 1.00 85.25 307 GLU A C 1
ATOM 2461 O O . GLU A 1 307 ? -11.632 -6.693 -5.716 1.00 85.25 307 GLU A O 1
ATOM 2466 N N . LYS A 1 308 ? -12.067 -4.628 -6.494 1.00 86.25 308 LYS A N 1
ATOM 2467 C CA . LYS A 1 308 ? -10.781 -4.448 -7.214 1.00 86.25 308 LYS A CA 1
ATOM 2468 C C . LYS A 1 308 ? -9.574 -4.768 -6.324 1.00 86.25 308 LYS A C 1
ATOM 2470 O O . LYS A 1 308 ? -8.557 -5.241 -6.821 1.00 86.25 308 LYS A O 1
ATOM 2475 N N . TYR A 1 309 ? -9.658 -4.497 -5.020 1.00 84.00 309 TYR A N 1
ATOM 2476 C CA . TYR A 1 309 ? -8.597 -4.860 -4.081 1.00 84.00 309 TYR A CA 1
ATOM 2477 C C . TYR A 1 309 ? -8.547 -6.372 -3.825 1.00 84.00 309 TYR A C 1
ATOM 2479 O O . TYR A 1 309 ? -7.485 -6.971 -3.962 1.00 84.00 309 TYR A O 1
ATOM 2487 N N . THR A 1 310 ? -9.686 -6.987 -3.495 1.00 83.19 310 THR A N 1
ATOM 2488 C CA . THR A 1 310 ? -9.819 -8.434 -3.284 1.00 83.19 310 THR A CA 1
ATOM 2489 C C . THR A 1 310 ? -9.325 -9.220 -4.494 1.00 83.19 310 THR A C 1
ATOM 2491 O O . THR A 1 310 ? -8.528 -10.135 -4.324 1.00 83.19 310 THR A O 1
ATOM 2494 N N . ASP A 1 311 ? -9.714 -8.839 -5.711 1.00 86.69 311 ASP A N 1
ATOM 2495 C CA . ASP A 1 311 ? -9.305 -9.542 -6.932 1.00 86.69 311 ASP A CA 1
ATOM 2496 C C . ASP A 1 311 ? -7.806 -9.415 -7.207 1.00 86.69 311 ASP A C 1
ATOM 2498 O O . ASP A 1 311 ? -7.156 -10.388 -7.580 1.00 86.69 311 ASP A O 1
ATOM 2502 N N . ARG A 1 312 ? -7.208 -8.250 -6.933 1.00 87.94 312 ARG A N 1
ATOM 2503 C CA . ARG A 1 312 ? -5.751 -8.086 -7.036 1.00 87.94 312 ARG A CA 1
ATOM 2504 C C . ARG A 1 312 ? -4.997 -8.871 -5.952 1.00 87.94 312 ARG A C 1
ATOM 2506 O O . ARG A 1 312 ? -3.875 -9.284 -6.213 1.00 87.94 312 ARG A O 1
ATOM 2513 N N . VAL A 1 313 ? -5.603 -9.130 -4.787 1.00 82.12 313 VAL A N 1
ATOM 2514 C CA . VAL A 1 313 ? -5.055 -10.015 -3.734 1.00 82.12 313 VAL A CA 1
ATOM 2515 C C . VAL A 1 313 ? -5.273 -11.507 -4.039 1.00 82.12 313 VAL A C 1
ATOM 2517 O O . VAL A 1 313 ? -4.500 -12.331 -3.552 1.00 82.12 313 VAL A O 1
ATOM 2520 N N . LYS A 1 314 ? -6.250 -11.877 -4.882 1.00 86.25 314 LYS A N 1
ATOM 2521 C CA . LYS A 1 314 ? -6.354 -13.247 -5.416 1.00 86.25 314 LYS A CA 1
ATOM 2522 C C . LYS A 1 314 ? -5.155 -13.592 -6.305 1.00 86.25 314 LYS A C 1
ATOM 2524 O O . LYS A 1 314 ? -4.597 -14.663 -6.133 1.00 86.25 314 LYS A O 1
ATOM 2529 N N . LEU A 1 315 ? -4.688 -12.674 -7.160 1.00 90.06 315 LEU A N 1
ATOM 2530 C CA . LEU A 1 315 ? -3.607 -12.958 -8.124 1.00 90.06 315 LEU A CA 1
ATOM 2531 C C . LEU A 1 315 ? -2.338 -13.595 -7.497 1.00 90.06 315 LEU A C 1
ATOM 2533 O O . LEU A 1 315 ? -1.890 -14.608 -8.030 1.00 90.06 315 LEU A O 1
ATOM 2537 N N . PRO A 1 316 ? -1.779 -13.113 -6.362 1.00 88.38 316 PRO A N 1
ATOM 2538 C CA . PRO A 1 316 ? -0.724 -13.828 -5.636 1.00 88.38 316 PRO A CA 1
ATOM 2539 C C . PRO A 1 316 ? -1.116 -15.239 -5.170 1.00 88.38 316 PRO A C 1
ATOM 2541 O O . PRO A 1 316 ? -0.345 -16.174 -5.370 1.00 88.38 316 PRO A O 1
ATOM 2544 N N . ARG A 1 317 ? -2.309 -15.416 -4.583 1.00 84.88 317 ARG A N 1
ATOM 2545 C CA . ARG A 1 317 ? -2.815 -16.729 -4.133 1.00 84.88 317 ARG A CA 1
ATOM 2546 C C . ARG A 1 317 ? -2.920 -17.710 -5.300 1.00 84.88 317 ARG A C 1
ATOM 2548 O O . ARG A 1 317 ? -2.467 -18.841 -5.183 1.00 84.88 317 ARG A O 1
ATOM 2555 N N . ASP A 1 318 ? -3.490 -17.254 -6.408 1.00 90.25 318 ASP A N 1
ATOM 2556 C CA . ASP A 1 318 ? -3.705 -18.035 -7.629 1.00 90.25 318 ASP A CA 1
ATOM 2557 C C . ASP A 1 318 ? -2.382 -18.273 -8.399 1.00 90.25 318 ASP A C 1
ATOM 2559 O O . ASP A 1 318 ? -2.358 -19.004 -9.385 1.00 90.25 318 ASP A O 1
ATOM 2563 N N . SER A 1 319 ? -1.280 -17.676 -7.920 1.00 90.31 319 SER A N 1
ATOM 2564 C CA . SER A 1 319 ? 0.113 -17.883 -8.350 1.00 90.31 319 SER A CA 1
ATOM 2565 C C . SER A 1 319 ? 0.971 -18.568 -7.262 1.00 90.31 319 SER A C 1
ATOM 2567 O O . SER A 1 319 ? 2.184 -18.362 -7.219 1.00 90.31 319 SER A O 1
ATOM 2569 N N . ASP A 1 320 ? 0.348 -19.306 -6.334 1.00 89.69 320 ASP A N 1
ATOM 2570 C CA . ASP A 1 320 ? 0.978 -20.053 -5.226 1.00 89.69 320 ASP A CA 1
ATOM 2571 C C . ASP A 1 320 ? 1.872 -19.229 -4.259 1.00 89.69 320 ASP A C 1
ATOM 2573 O O . ASP A 1 320 ? 2.700 -19.765 -3.516 1.00 89.69 320 ASP A O 1
ATOM 2577 N N . GLN A 1 321 ? 1.684 -17.906 -4.191 1.00 90.25 321 GLN A N 1
ATOM 2578 C CA . GLN A 1 321 ? 2.498 -17.012 -3.357 1.00 90.25 321 GLN A CA 1
ATOM 2579 C C . GLN A 1 321 ? 2.056 -16.986 -1.888 1.00 90.25 321 GLN A C 1
ATOM 2581 O O . GLN A 1 321 ? 1.137 -16.262 -1.498 1.00 90.25 321 GLN A O 1
ATOM 2586 N N . VAL A 1 322 ? 2.769 -17.717 -1.031 1.00 86.62 322 VAL A N 1
ATOM 2587 C CA . VAL A 1 322 ? 2.490 -17.809 0.415 1.00 86.62 322 VAL A CA 1
ATOM 2588 C C . VAL A 1 322 ? 2.801 -16.541 1.225 1.00 86.62 322 VAL A C 1
ATOM 2590 O O . VAL A 1 322 ? 2.423 -16.469 2.397 1.00 86.62 322 VAL A O 1
ATOM 2593 N N . MET A 1 323 ? 3.489 -15.546 0.653 1.00 88.19 323 MET A N 1
ATOM 2594 C CA . MET A 1 323 ? 3.806 -14.281 1.327 1.00 88.19 323 MET A CA 1
ATOM 2595 C C . MET A 1 323 ? 3.734 -13.069 0.389 1.00 88.19 323 MET A C 1
ATOM 2597 O O . MET A 1 323 ? 4.096 -13.141 -0.778 1.00 88.19 323 MET A O 1
ATOM 2601 N N . ILE A 1 324 ? 3.339 -11.916 0.935 1.00 87.62 324 ILE A N 1
ATOM 2602 C CA . ILE A 1 324 ? 3.373 -10.617 0.252 1.00 87.62 324 ILE A CA 1
ATOM 2603 C C . ILE A 1 324 ? 4.129 -9.607 1.135 1.00 87.62 324 ILE A C 1
ATOM 2605 O O . ILE A 1 324 ? 3.766 -9.412 2.302 1.00 87.62 324 ILE A O 1
ATOM 2609 N N . ARG A 1 325 ? 5.151 -8.912 0.608 1.00 85.88 325 ARG A N 1
ATOM 2610 C CA . ARG A 1 325 ? 5.713 -7.708 1.262 1.00 85.88 325 ARG A CA 1
ATOM 2611 C C . ARG A 1 325 ? 4.966 -6.472 0.770 1.00 85.88 325 ARG A C 1
ATOM 2613 O O . ARG A 1 325 ? 5.277 -5.911 -0.275 1.00 85.88 325 ARG A O 1
ATOM 2620 N N . VAL A 1 326 ? 4.017 -6.004 1.582 1.00 82.50 326 VAL A N 1
ATOM 2621 C CA . VAL A 1 326 ? 3.527 -4.619 1.497 1.00 82.50 326 VAL A CA 1
ATOM 2622 C C . VAL A 1 326 ? 4.719 -3.682 1.712 1.00 82.50 326 VAL A C 1
ATOM 2624 O O . VAL A 1 326 ? 5.435 -3.823 2.706 1.00 82.50 326 VAL A O 1
ATOM 2627 N N . TRP A 1 327 ? 4.957 -2.781 0.758 1.00 79.31 327 TRP A N 1
ATOM 2628 C CA . TRP A 1 327 ? 6.127 -1.899 0.734 1.00 79.31 327 TRP A CA 1
ATOM 2629 C C . TRP A 1 327 ? 5.855 -0.546 1.417 1.00 79.31 327 TRP A C 1
ATOM 2631 O O . TRP A 1 327 ? 4.817 0.087 1.207 1.00 79.31 327 TRP A O 1
ATOM 2641 N N . ASP A 1 328 ? 6.804 -0.084 2.237 1.00 69.00 328 ASP A N 1
ATOM 2642 C CA . ASP A 1 328 ? 6.599 0.995 3.220 1.00 69.00 328 ASP A CA 1
ATOM 2643 C C . ASP A 1 328 ? 6.621 2.426 2.647 1.00 69.00 328 ASP A C 1
ATOM 2645 O O . ASP A 1 328 ? 6.379 3.395 3.374 1.00 69.00 328 ASP A O 1
ATOM 2649 N N . GLY A 1 329 ? 6.860 2.590 1.344 1.00 58.56 329 GLY A N 1
ATOM 2650 C CA . GLY A 1 329 ? 6.582 3.848 0.648 1.00 58.56 329 GLY A CA 1
ATOM 2651 C C . GLY A 1 329 ? 5.097 4.051 0.305 1.00 58.56 329 GLY A C 1
ATOM 2652 O O . GLY A 1 329 ? 4.706 5.159 -0.082 1.00 58.56 329 GLY A O 1
ATOM 2653 N N . ALA A 1 330 ? 4.251 3.030 0.485 1.00 59.84 330 ALA A N 1
ATOM 2654 C CA . ALA A 1 330 ? 2.793 3.145 0.480 1.00 59.84 330 ALA A CA 1
ATOM 2655 C C . ALA A 1 330 ? 2.253 3.801 1.775 1.00 59.84 330 ALA A C 1
ATOM 2657 O O . ALA A 1 330 ? 3.002 4.186 2.671 1.00 59.84 330 ALA A O 1
ATOM 2658 N N . PHE A 1 331 ? 0.925 3.925 1.897 1.00 56.84 331 PHE A N 1
ATOM 2659 C CA . PHE A 1 331 ? 0.271 4.186 3.189 1.00 56.84 331 PHE A CA 1
ATOM 2660 C C . PHE A 1 331 ? -0.204 2.860 3.811 1.00 56.84 331 PHE A C 1
ATOM 2662 O O . PHE A 1 331 ? -0.580 1.929 3.091 1.00 56.84 331 PHE A O 1
ATOM 2669 N N . GLN A 1 332 ? -0.235 2.774 5.146 1.00 51.25 332 GLN A N 1
ATOM 2670 C CA . GLN A 1 332 ? -0.732 1.591 5.861 1.00 51.25 332 GLN A CA 1
ATOM 2671 C C . GLN A 1 332 ? -2.193 1.272 5.495 1.00 51.25 332 GLN A C 1
ATOM 2673 O O . GLN A 1 332 ? -3.119 2.028 5.810 1.00 51.25 332 GLN A O 1
ATOM 2678 N N . HIS A 1 333 ? -2.389 0.118 4.855 1.00 49.06 333 HIS A N 1
ATOM 2679 C CA . HIS A 1 333 ? -3.684 -0.404 4.424 1.00 49.06 333 HIS A CA 1
ATOM 2680 C C . HIS A 1 333 ? -4.520 -0.823 5.644 1.00 49.06 333 HIS A C 1
ATOM 2682 O O . HIS A 1 333 ? -4.387 -1.921 6.172 1.00 49.06 333 HIS A O 1
ATOM 2688 N N . THR A 1 334 ? -5.379 0.078 6.124 1.00 40.41 334 THR A N 1
ATOM 2689 C CA . THR A 1 334 ? -5.862 0.051 7.520 1.00 40.41 334 THR A CA 1
ATOM 2690 C C . THR A 1 334 ? -7.194 -0.674 7.763 1.00 40.41 334 THR A C 1
ATOM 2692 O O . THR A 1 334 ? -7.661 -0.684 8.894 1.00 40.41 334 THR A O 1
ATOM 2695 N N . ARG A 1 335 ? -7.797 -1.289 6.732 1.00 36.81 335 ARG A N 1
ATOM 2696 C CA . ARG A 1 335 ? -8.958 -2.206 6.865 1.00 36.81 335 ARG A CA 1
ATOM 2697 C C . ARG A 1 335 ? -8.936 -3.405 5.898 1.00 36.81 335 ARG A C 1
ATOM 2699 O O . ARG A 1 335 ? -9.443 -4.458 6.241 1.00 36.81 335 ARG A O 1
ATOM 2706 N N . LYS A 1 336 ? -8.347 -3.286 4.697 1.00 36.06 336 LYS A N 1
ATOM 2707 C CA . LYS A 1 336 ? -8.390 -4.356 3.669 1.00 36.06 336 LYS A CA 1
ATOM 2708 C C . LYS A 1 336 ? -7.302 -5.446 3.799 1.00 36.06 336 LYS A C 1
ATOM 2710 O O . LYS A 1 336 ? -7.357 -6.437 3.083 1.00 36.06 336 LYS A O 1
ATOM 2715 N N . CYS A 1 337 ? -6.320 -5.277 4.689 1.00 33.00 337 CYS A N 1
ATOM 2716 C CA . CYS A 1 337 ? -5.125 -6.136 4.782 1.00 33.00 337 CYS A CA 1
ATOM 2717 C C . CYS A 1 337 ? -5.197 -7.272 5.824 1.00 33.00 337 CYS A C 1
ATOM 2719 O O . CYS A 1 337 ? -4.213 -7.996 5.979 1.00 33.00 337 CYS A O 1
ATOM 2721 N N . GLU A 1 338 ? -6.309 -7.444 6.552 1.00 32.94 338 GLU A N 1
ATOM 2722 C CA . GLU A 1 338 ? -6.379 -8.353 7.718 1.00 32.94 338 GLU A CA 1
ATOM 2723 C C . GLU A 1 338 ? -6.099 -9.835 7.397 1.00 32.94 338 GLU A C 1
ATOM 2725 O O . GLU A 1 338 ? -5.672 -10.581 8.281 1.00 32.94 338 GLU A O 1
ATOM 2730 N N . ILE A 1 339 ? -6.276 -10.231 6.130 1.00 32.34 339 ILE A N 1
ATOM 2731 C CA . ILE A 1 339 ? -6.014 -11.580 5.601 1.00 32.34 339 ILE A CA 1
ATOM 2732 C C . ILE A 1 339 ? -4.553 -11.751 5.126 1.00 32.34 339 ILE A C 1
ATOM 2734 O O . ILE A 1 339 ? -4.031 -12.861 5.161 1.00 32.34 339 ILE A O 1
ATOM 2738 N N . ALA A 1 340 ? -3.877 -10.675 4.697 1.00 33.97 340 ALA A N 1
ATOM 2739 C CA . ALA A 1 340 ? -2.655 -10.763 3.883 1.00 33.97 340 ALA A CA 1
ATOM 2740 C C . ALA A 1 340 ? -1.355 -10.300 4.573 1.00 33.97 340 ALA A C 1
ATOM 2742 O O . ALA A 1 340 ? -0.274 -10.734 4.181 1.00 33.97 340 ALA A O 1
ATOM 2743 N N . SER A 1 341 ? -1.409 -9.422 5.585 1.00 32.09 341 SER A N 1
ATOM 2744 C CA . SER A 1 341 ? -0.183 -8.852 6.176 1.00 32.09 341 SER A CA 1
ATOM 2745 C C . SER A 1 341 ? -0.290 -8.593 7.684 1.00 32.09 341 SER A C 1
ATOM 2747 O O . SER A 1 341 ? -0.701 -7.517 8.118 1.00 32.09 341 SER A O 1
ATOM 2749 N N . ARG A 1 342 ? 0.151 -9.565 8.496 1.00 35.75 342 ARG A N 1
ATOM 2750 C CA . ARG A 1 342 ? 0.214 -9.475 9.972 1.00 35.75 342 ARG A CA 1
ATOM 2751 C C . ARG A 1 342 ? 1.606 -9.109 10.529 1.00 35.75 342 ARG A C 1
ATOM 2753 O O . ARG A 1 342 ? 1.856 -9.296 11.714 1.00 35.75 342 ARG A O 1
ATOM 2760 N N . TRP A 1 343 ? 2.494 -8.542 9.708 1.00 40.16 343 TRP A N 1
ATOM 2761 C CA . TRP A 1 343 ? 3.826 -8.065 10.117 1.00 40.16 343 TRP A CA 1
ATOM 2762 C C . TRP A 1 343 ? 3.869 -6.531 10.165 1.00 40.16 343 TRP A C 1
ATOM 2764 O O . TRP A 1 343 ? 3.542 -5.874 9.178 1.00 40.16 343 TRP A O 1
ATOM 2774 N N . LYS A 1 344 ? 4.288 -5.950 11.298 1.00 36.00 344 LYS A N 1
ATOM 2775 C CA . LYS A 1 344 ? 4.482 -4.497 11.445 1.00 36.00 344 LYS A CA 1
ATOM 2776 C C . LYS A 1 344 ? 5.916 -4.127 11.054 1.00 36.00 344 LYS A C 1
ATOM 2778 O O . LYS A 1 344 ? 6.854 -4.583 11.700 1.00 36.00 344 LYS A O 1
ATOM 2783 N N . ARG A 1 345 ? 6.061 -3.310 10.007 1.00 40.91 345 ARG A N 1
ATOM 2784 C CA . ARG A 1 345 ? 7.341 -2.821 9.464 1.00 40.91 345 ARG A CA 1
ATOM 2785 C C . ARG A 1 345 ? 7.456 -1.296 9.550 1.00 40.91 345 ARG A C 1
ATOM 2787 O O . ARG A 1 345 ? 6.502 -0.600 9.918 1.00 40.91 345 ARG A O 1
ATOM 2794 N N . SER A 1 346 ? 8.649 -0.803 9.243 1.00 36.44 346 SER A N 1
ATOM 2795 C CA . SER A 1 346 ? 9.006 0.610 9.201 1.00 36.44 346 SER A CA 1
ATOM 2796 C C . SER A 1 346 ? 10.010 0.893 8.088 1.00 36.44 346 SER A C 1
ATOM 2798 O O . SER A 1 346 ? 11.048 0.241 8.075 1.00 36.44 346 SER A O 1
ATOM 2800 N N . LYS A 1 347 ? 9.717 1.904 7.242 1.00 45.28 347 LYS A N 1
ATOM 2801 C CA . LYS A 1 347 ? 10.554 2.470 6.153 1.00 45.28 347 LYS A CA 1
ATOM 2802 C C . LYS A 1 347 ? 11.887 1.734 5.953 1.00 45.28 347 LYS A C 1
ATOM 2804 O O . LYS A 1 347 ? 12.925 2.179 6.438 1.00 45.28 347 LYS A O 1
ATOM 2809 N N . THR A 1 348 ? 11.803 0.613 5.250 1.00 50.28 348 THR A N 1
ATOM 2810 C CA . THR A 1 348 ? 12.800 -0.456 5.276 1.00 50.28 348 THR A CA 1
ATOM 2811 C C . THR A 1 348 ? 14.144 -0.096 4.654 1.00 50.28 348 THR A C 1
ATOM 2813 O O . THR A 1 348 ? 15.174 -0.393 5.253 1.00 50.28 348 THR A O 1
ATOM 2816 N N . GLU A 1 349 ? 14.137 0.586 3.506 1.00 53.25 349 GLU A N 1
ATOM 2817 C CA . GLU A 1 349 ? 15.359 0.912 2.756 1.00 53.25 349 GLU A CA 1
ATOM 2818 C C . GLU A 1 349 ? 16.220 2.017 3.403 1.00 53.25 349 GLU A C 1
ATOM 2820 O O . GLU A 1 349 ? 17.323 2.287 2.941 1.00 53.25 349 GLU A O 1
ATOM 2825 N N . ASN A 1 350 ? 15.756 2.689 4.467 1.00 53.22 350 ASN A N 1
ATOM 2826 C CA . ASN A 1 350 ? 16.434 3.875 5.017 1.00 53.22 350 ASN A CA 1
ATOM 2827 C C . ASN A 1 350 ? 17.844 3.608 5.582 1.00 53.22 350 ASN A C 1
ATOM 2829 O O . ASN A 1 350 ? 18.589 4.559 5.808 1.00 53.22 350 ASN A O 1
ATOM 2833 N N . TYR A 1 351 ? 18.197 2.346 5.803 1.00 59.22 351 TYR A N 1
ATOM 2834 C CA . TYR A 1 351 ? 19.514 1.899 6.249 1.00 59.22 351 TYR A CA 1
ATOM 2835 C C . TYR A 1 351 ? 20.615 2.123 5.192 1.00 59.22 351 TYR A C 1
ATOM 2837 O O . TYR A 1 351 ? 21.699 2.593 5.528 1.00 59.22 351 TYR A O 1
ATOM 2845 N N . ILE A 1 352 ? 20.280 2.035 3.896 1.00 57.19 352 ILE A N 1
ATOM 2846 C CA . ILE A 1 352 ? 21.233 2.312 2.806 1.00 57.19 352 ILE A CA 1
ATOM 2847 C C . ILE A 1 352 ? 21.645 3.800 2.722 1.00 57.19 352 ILE A C 1
ATOM 2849 O O . ILE A 1 352 ? 22.572 4.158 1.994 1.00 57.19 352 ILE A O 1
ATOM 2853 N N . ILE A 1 353 ? 20.962 4.699 3.448 1.00 58.62 353 ILE A N 1
ATOM 2854 C CA . ILE A 1 353 ? 21.217 6.147 3.403 1.00 58.62 353 ILE A CA 1
ATOM 2855 C C . ILE A 1 353 ? 22.629 6.480 3.914 1.00 58.62 353 ILE A C 1
ATOM 2857 O O . ILE A 1 353 ? 23.334 7.169 3.178 1.00 58.62 353 ILE A O 1
ATOM 2861 N N . PRO A 1 354 ? 23.085 6.002 5.091 1.00 56.25 354 PRO A N 1
ATOM 2862 C CA . PRO A 1 354 ? 24.489 6.024 5.489 1.00 56.25 354 PRO A CA 1
ATOM 2863 C C . PRO A 1 354 ? 25.493 5.680 4.387 1.00 56.25 354 PRO A C 1
ATOM 2865 O O . PRO A 1 354 ? 26.405 6.471 4.151 1.00 56.25 354 PRO A O 1
ATOM 2868 N N . LEU A 1 355 ? 25.296 4.577 3.657 1.00 58.66 355 LEU A N 1
ATOM 2869 C CA . LEU A 1 355 ? 26.188 4.171 2.566 1.00 58.66 355 LEU A CA 1
ATOM 2870 C C . LEU A 1 355 ? 26.164 5.180 1.402 1.00 58.66 355 LEU A C 1
ATOM 2872 O O . LEU A 1 355 ? 27.212 5.664 0.977 1.00 58.66 355 LEU A O 1
ATOM 2876 N N . LEU A 1 356 ? 24.971 5.566 0.933 1.00 56.22 356 LEU A N 1
ATOM 2877 C CA . LEU A 1 356 ? 24.789 6.528 -0.168 1.00 56.22 356 LEU A CA 1
ATOM 2878 C C . LEU A 1 356 ? 25.194 7.972 0.182 1.00 56.22 356 LEU A C 1
ATOM 2880 O O . LEU A 1 356 ? 25.352 8.807 -0.712 1.00 56.22 356 LEU A O 1
ATOM 2884 N N . ARG A 1 357 ? 25.310 8.301 1.472 1.00 63.06 357 ARG A N 1
ATOM 2885 C CA . ARG A 1 357 ? 25.667 9.636 1.981 1.00 63.06 357 ARG A CA 1
ATOM 2886 C C . ARG A 1 357 ? 27.027 9.688 2.677 1.00 63.06 357 ARG A C 1
ATOM 2888 O O . ARG A 1 357 ? 27.386 10.758 3.155 1.00 63.06 357 ARG A O 1
ATOM 2895 N N . GLN A 1 358 ? 27.773 8.580 2.694 1.00 63.53 358 GLN A N 1
ATOM 2896 C CA . GLN A 1 358 ? 29.086 8.455 3.343 1.00 63.53 358 GLN A CA 1
ATOM 2897 C C . GLN A 1 358 ? 29.057 8.887 4.825 1.00 63.53 358 GLN A C 1
ATOM 2899 O O . GLN A 1 358 ? 29.960 9.566 5.307 1.00 63.53 358 GLN A O 1
ATOM 2904 N N . LEU A 1 359 ? 27.989 8.521 5.543 1.00 67.06 359 LEU A N 1
ATOM 2905 C CA . LEU A 1 359 ? 27.826 8.840 6.964 1.00 67.06 359 LEU A CA 1
ATOM 2906 C C . LEU A 1 359 ? 28.561 7.817 7.837 1.00 67.06 359 LEU A C 1
ATOM 2908 O O . LEU A 1 359 ? 28.452 6.610 7.616 1.00 67.06 359 LEU A O 1
ATOM 2912 N N . GLU A 1 360 ? 29.246 8.294 8.875 1.00 61.72 360 GLU A N 1
ATOM 2913 C CA . GLU A 1 360 ? 29.879 7.446 9.888 1.00 61.72 360 GLU A CA 1
ATOM 2914 C C . GLU A 1 360 ? 28.810 6.757 10.753 1.00 61.72 360 GLU A C 1
ATOM 2916 O O . GLU A 1 360 ? 28.298 7.327 11.722 1.00 61.72 360 GLU A O 1
ATOM 2921 N N . SER A 1 361 ? 28.450 5.530 10.372 1.00 64.38 361 SER A N 1
ATOM 2922 C CA . SER A 1 361 ? 27.430 4.709 11.027 1.00 64.38 361 SER A CA 1
ATOM 2923 C C . SER A 1 361 ? 28.034 3.404 11.546 1.00 64.38 361 SER A C 1
ATOM 2925 O O . SER A 1 361 ? 28.097 2.407 10.826 1.00 64.38 361 SER A O 1
ATOM 2927 N N . ASP A 1 362 ? 28.433 3.389 12.818 1.00 69.81 362 ASP A N 1
ATOM 2928 C CA . ASP A 1 362 ? 28.753 2.146 13.522 1.00 69.81 362 ASP A CA 1
ATOM 2929 C C . ASP A 1 362 ? 27.467 1.323 13.719 1.00 69.81 362 ASP A C 1
ATOM 2931 O O . ASP A 1 362 ? 26.558 1.715 14.456 1.00 69.81 362 ASP A O 1
ATOM 2935 N N . SER A 1 363 ? 27.381 0.182 13.032 1.00 69.38 363 SER A N 1
ATOM 2936 C CA . SER A 1 363 ? 26.271 -0.774 13.127 1.00 69.38 363 SER A CA 1
ATOM 2937 C C . SER A 1 363 ? 26.403 -1.747 14.309 1.00 69.38 363 SER A C 1
ATOM 2939 O O . SER A 1 363 ? 25.461 -2.490 14.590 1.00 69.38 363 SER A O 1
ATOM 2941 N N . SER A 1 364 ? 27.539 -1.738 15.015 1.00 73.38 364 SER A N 1
ATOM 2942 C CA . SER A 1 364 ? 27.791 -2.529 16.227 1.00 73.38 364 SER A CA 1
ATOM 2943 C C . SER A 1 364 ? 27.450 -1.782 17.521 1.00 73.38 364 SER A C 1
ATOM 2945 O O . SER A 1 364 ? 27.129 -2.421 18.525 1.00 73.38 364 SER A O 1
ATOM 2947 N N . GLU A 1 365 ? 27.446 -0.445 17.500 1.00 83.56 365 GLU A N 1
ATOM 2948 C CA . GLU A 1 365 ? 26.987 0.367 18.629 1.00 83.56 365 GLU A CA 1
ATOM 2949 C C . GLU A 1 365 ? 25.507 0.081 18.934 1.00 83.56 365 GLU A C 1
ATOM 2951 O O . GLU A 1 365 ? 24.685 -0.049 18.024 1.00 83.56 365 GLU A O 1
ATOM 2956 N N . THR A 1 366 ? 25.157 -0.024 20.217 1.00 82.25 366 THR A N 1
ATOM 2957 C CA . THR A 1 366 ? 23.806 -0.380 20.692 1.00 82.25 366 THR A CA 1
ATOM 2958 C C . THR A 1 366 ? 23.292 0.516 21.821 1.00 82.25 366 THR A C 1
ATOM 2960 O O . THR A 1 366 ? 22.134 0.371 22.221 1.00 82.25 366 THR A O 1
ATOM 2963 N N . ASP A 1 367 ? 24.100 1.459 22.318 1.00 87.62 367 ASP A N 1
ATOM 2964 C CA . ASP A 1 367 ? 23.644 2.455 23.285 1.00 87.62 367 ASP A CA 1
ATOM 2965 C C . ASP A 1 367 ? 22.661 3.462 22.645 1.00 87.62 367 ASP A C 1
ATOM 2967 O O . ASP A 1 367 ? 23.020 4.155 21.684 1.00 87.62 367 ASP A O 1
ATOM 2971 N N . PRO A 1 368 ? 21.432 3.614 23.181 1.00 87.38 368 PRO A N 1
ATOM 2972 C CA . PRO A 1 368 ? 20.431 4.491 22.579 1.00 87.38 368 PRO A CA 1
ATOM 2973 C C . PRO A 1 368 ? 20.792 5.985 22.632 1.00 87.38 368 PRO A C 1
ATOM 2975 O O . PRO A 1 368 ? 20.269 6.754 21.826 1.00 87.38 368 PRO A O 1
ATOM 2978 N N . GLY A 1 369 ? 21.640 6.412 23.575 1.00 89.19 369 GLY A N 1
ATOM 2979 C CA . GLY A 1 369 ? 22.100 7.797 23.696 1.00 89.19 369 GLY A CA 1
ATOM 2980 C C . GLY A 1 369 ? 23.107 8.134 22.603 1.00 89.19 369 GLY A C 1
ATOM 2981 O O . GLY A 1 369 ? 22.863 9.031 21.800 1.00 89.19 369 GLY A O 1
ATOM 2982 N N . LYS A 1 370 ? 24.174 7.336 22.485 1.00 87.12 370 LYS A N 1
ATOM 2983 C CA . LYS A 1 370 ? 25.167 7.484 21.409 1.00 87.12 370 LYS A CA 1
ATOM 2984 C C . LYS A 1 370 ? 24.545 7.390 20.017 1.00 87.12 370 LYS A C 1
ATOM 2986 O O . LYS A 1 370 ? 24.939 8.129 19.122 1.00 87.12 370 LYS A O 1
ATOM 2991 N N . ILE A 1 371 ? 23.553 6.516 19.818 1.00 85.75 371 ILE A N 1
ATOM 2992 C CA . ILE A 1 371 ? 22.846 6.423 18.532 1.00 85.75 371 ILE A CA 1
ATOM 2993 C C . ILE A 1 371 ? 22.144 7.753 18.198 1.00 85.75 371 ILE A C 1
ATOM 2995 O O . ILE A 1 371 ? 22.198 8.175 17.045 1.00 85.75 371 ILE A O 1
ATOM 2999 N N . LEU A 1 372 ? 21.551 8.451 19.176 1.00 86.94 372 LEU A N 1
ATOM 3000 C CA . LEU A 1 372 ? 20.952 9.784 18.983 1.00 86.94 372 LEU A CA 1
ATOM 3001 C C . LEU A 1 372 ? 21.980 10.908 18.762 1.00 86.94 372 LEU A C 1
ATOM 3003 O O . LEU A 1 372 ? 21.625 11.932 18.182 1.00 86.94 372 LEU A O 1
ATOM 3007 N N . GLU A 1 373 ? 23.225 10.725 19.202 1.00 86.75 373 GLU A N 1
ATOM 3008 C CA . GLU A 1 373 ? 24.344 11.659 18.990 1.00 86.75 373 GLU A CA 1
ATOM 3009 C C . GLU A 1 373 ? 25.151 11.357 17.708 1.00 86.75 373 GLU A C 1
ATOM 3011 O O . GLU A 1 373 ? 25.958 12.178 17.274 1.00 86.75 373 GLU A O 1
ATOM 3016 N N . SER A 1 374 ? 24.923 10.196 17.084 1.00 84.81 374 SER A N 1
ATOM 3017 C CA . SER A 1 374 ? 25.599 9.754 15.857 1.00 84.81 374 SER A CA 1
ATOM 3018 C C . SER A 1 374 ? 25.220 10.575 14.616 1.00 84.81 374 SER A C 1
ATOM 3020 O O . SER A 1 374 ? 24.253 11.337 14.605 1.00 84.81 374 SER A O 1
ATOM 3022 N N . THR A 1 375 ? 25.930 10.349 13.505 1.00 81.06 375 THR A N 1
ATOM 3023 C CA . THR A 1 375 ? 25.590 10.947 12.200 1.00 81.06 375 THR A CA 1
ATOM 3024 C C . THR A 1 375 ? 24.263 10.433 11.610 1.00 81.06 375 THR A C 1
ATOM 3026 O O . THR A 1 375 ? 23.718 11.052 10.693 1.00 81.06 375 THR A O 1
ATOM 3029 N N . PHE A 1 376 ? 23.703 9.336 12.141 1.00 81.12 376 PHE A N 1
ATOM 3030 C CA . PHE A 1 376 ? 22.456 8.722 11.675 1.00 81.12 376 PHE A CA 1
ATOM 3031 C C . PHE A 1 376 ? 21.442 8.498 12.823 1.00 81.12 376 PHE A C 1
ATOM 3033 O O . PHE A 1 376 ? 20.999 7.372 13.073 1.00 81.12 376 PHE A O 1
ATOM 3040 N N . PRO A 1 377 ? 20.975 9.568 13.499 1.00 82.44 377 PRO A N 1
ATOM 3041 C CA . PRO A 1 377 ? 20.144 9.457 14.704 1.00 82.44 377 PRO A CA 1
ATOM 3042 C C . PRO A 1 377 ? 18.756 8.858 14.443 1.00 82.44 377 PRO A C 1
ATOM 3044 O O . PRO A 1 377 ? 18.098 8.359 15.357 1.00 82.44 377 PRO A O 1
ATOM 3047 N N . THR A 1 378 ? 18.317 8.822 13.180 1.00 79.75 378 THR A N 1
ATOM 3048 C CA . THR A 1 378 ? 17.099 8.118 12.753 1.00 79.75 378 THR A CA 1
ATOM 3049 C C . THR A 1 378 ? 17.135 6.624 13.107 1.00 79.75 378 THR A C 1
ATOM 3051 O O . THR A 1 378 ? 16.076 6.037 13.327 1.00 79.75 378 THR A O 1
ATOM 3054 N N . ARG A 1 379 ? 18.323 6.014 13.246 1.00 83.19 379 ARG A N 1
ATOM 3055 C CA . ARG A 1 379 ? 18.510 4.625 13.699 1.00 83.19 379 ARG A CA 1
ATOM 3056 C C . ARG A 1 379 ? 17.802 4.330 15.033 1.00 83.19 379 ARG A C 1
ATOM 3058 O O . ARG A 1 379 ? 17.170 3.284 15.168 1.00 83.19 379 ARG A O 1
ATOM 3065 N N . TYR A 1 380 ? 17.765 5.289 15.966 1.00 85.88 380 TYR A N 1
ATOM 3066 C CA . TYR A 1 380 ? 17.033 5.167 17.241 1.00 85.88 380 TYR A CA 1
ATOM 3067 C C . TYR A 1 380 ? 15.530 4.886 17.049 1.00 85.88 380 TYR A C 1
ATOM 3069 O O . TYR A 1 380 ? 14.895 4.165 17.832 1.00 85.88 380 TYR A O 1
ATOM 3077 N N . PHE A 1 381 ? 14.932 5.450 15.995 1.00 83.69 381 PHE A N 1
ATOM 3078 C CA . PHE A 1 381 ? 13.524 5.232 15.683 1.00 83.69 381 PHE A CA 1
ATOM 3079 C C . PHE A 1 381 ? 13.273 3.767 15.300 1.00 83.69 381 PHE A C 1
ATOM 3081 O O . PHE A 1 381 ? 12.329 3.159 15.809 1.00 83.69 381 PHE A O 1
ATOM 3088 N N . TYR A 1 382 ? 14.152 3.193 14.472 1.00 83.00 382 TYR A N 1
ATOM 3089 C CA . TYR A 1 382 ? 14.054 1.824 13.961 1.00 83.00 382 TYR A CA 1
ATOM 3090 C C . TYR A 1 382 ? 14.466 0.749 14.973 1.00 83.00 382 TYR A C 1
ATOM 3092 O O . TYR A 1 382 ? 13.880 -0.330 14.956 1.00 83.00 382 TYR A O 1
ATOM 3100 N N . GLU A 1 383 ? 15.415 1.020 15.872 1.00 85.56 383 GLU A N 1
ATOM 3101 C CA . GLU A 1 383 ? 15.975 -0.011 16.770 1.00 85.56 383 GLU A CA 1
ATOM 3102 C C . GLU A 1 383 ? 15.487 0.073 18.218 1.00 85.56 383 GLU A C 1
ATOM 3104 O O . GLU A 1 383 ? 15.565 -0.917 18.948 1.00 85.56 383 GLU A O 1
ATOM 3109 N N . HIS A 1 384 ? 14.887 1.196 18.625 1.00 87.06 384 HIS A N 1
ATOM 3110 C CA . HIS A 1 384 ? 14.318 1.344 19.969 1.00 87.06 384 HIS A CA 1
ATOM 3111 C C . HIS A 1 384 ? 12.840 1.743 19.945 1.00 87.06 384 HIS A C 1
ATOM 3113 O O . HIS A 1 384 ? 12.008 1.038 20.517 1.00 87.06 384 HIS A O 1
ATOM 3119 N N . THR A 1 385 ? 12.480 2.830 19.254 1.00 86.38 385 THR A N 1
ATOM 3120 C CA . THR A 1 385 ? 11.115 3.396 19.334 1.00 86.38 385 THR A CA 1
ATOM 3121 C C . THR A 1 385 ? 10.057 2.443 18.771 1.00 86.38 385 THR A C 1
ATOM 3123 O O . THR A 1 385 ? 9.101 2.069 19.453 1.00 86.38 385 THR A O 1
ATOM 3126 N N . LEU A 1 386 ? 10.226 2.028 17.517 1.00 84.00 386 LEU A N 1
ATOM 3127 C CA . LEU A 1 386 ? 9.301 1.146 16.812 1.00 84.00 386 LEU A CA 1
ATOM 3128 C C . LEU A 1 386 ? 9.229 -0.283 17.384 1.00 84.00 386 LEU A C 1
ATOM 3130 O O . LEU A 1 386 ? 8.102 -0.754 17.575 1.00 84.00 386 LEU A O 1
ATOM 3134 N N . PRO A 1 387 ? 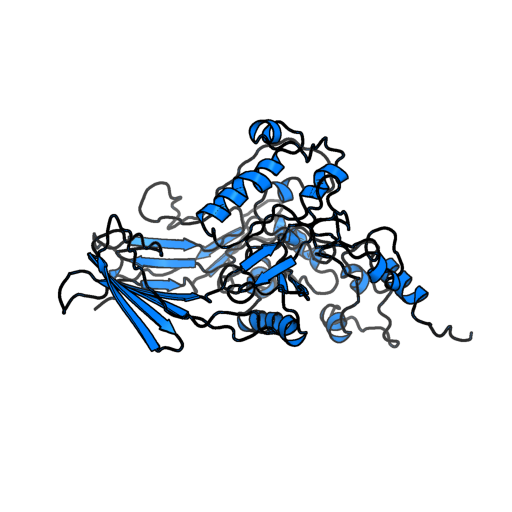10.338 -0.975 17.728 1.00 83.69 387 PRO A N 1
ATOM 3135 C CA . PRO A 1 387 ? 10.254 -2.289 18.365 1.00 83.69 387 PRO A CA 1
ATOM 3136 C C . PRO A 1 387 ? 9.604 -2.229 19.750 1.00 83.69 387 PRO A C 1
ATOM 3138 O O . PRO A 1 387 ? 8.839 -3.133 20.082 1.00 83.69 387 PRO A O 1
ATOM 3141 N N . ALA A 1 388 ? 9.818 -1.167 20.538 1.00 85.56 388 ALA A N 1
ATOM 3142 C CA . ALA A 1 388 ? 9.124 -0.992 21.816 1.00 85.56 388 ALA A CA 1
ATOM 3143 C C . ALA A 1 388 ? 7.602 -0.851 21.625 1.00 85.56 388 ALA A C 1
ATOM 3145 O O . ALA A 1 388 ? 6.831 -1.542 22.293 1.00 85.56 388 ALA A O 1
ATOM 3146 N N . ILE A 1 389 ? 7.162 -0.034 20.659 1.00 82.38 389 ILE A N 1
ATOM 3147 C CA . ILE A 1 389 ? 5.740 0.117 20.301 1.00 82.38 389 ILE A CA 1
ATOM 3148 C C . ILE A 1 389 ? 5.153 -1.210 19.791 1.00 82.38 389 ILE A C 1
ATOM 3150 O O . ILE A 1 389 ? 4.048 -1.591 20.184 1.00 82.38 389 ILE A O 1
ATOM 3154 N N . CYS A 1 390 ? 5.882 -1.953 18.954 1.00 80.00 390 CYS A N 1
ATOM 3155 C CA . CYS A 1 390 ? 5.427 -3.251 18.450 1.00 80.00 390 CYS A CA 1
ATOM 3156 C C . CYS A 1 390 ? 5.330 -4.298 19.568 1.00 80.00 390 CYS A C 1
ATOM 3158 O O . CYS A 1 390 ? 4.326 -5.002 19.644 1.00 80.00 390 CYS A O 1
ATOM 3160 N N . LYS A 1 391 ? 6.301 -4.346 20.487 1.00 80.81 391 LYS A N 1
ATOM 3161 C CA . LYS A 1 391 ? 6.283 -5.226 21.665 1.00 80.81 391 LYS A CA 1
ATOM 3162 C C . LYS A 1 391 ? 5.142 -4.887 22.630 1.00 80.81 391 LYS A C 1
ATOM 3164 O O . LYS A 1 391 ? 4.548 -5.799 23.193 1.00 80.81 391 LYS A O 1
ATOM 3169 N N . ALA A 1 392 ? 4.808 -3.607 22.799 1.00 75.12 392 ALA A N 1
ATOM 3170 C CA . ALA A 1 392 ? 3.699 -3.173 23.649 1.00 75.12 392 ALA A CA 1
ATOM 3171 C C . ALA A 1 392 ? 2.317 -3.482 23.041 1.00 75.12 392 ALA A C 1
ATOM 3173 O O . ALA A 1 392 ? 1.415 -3.910 23.754 1.00 75.12 392 ALA A O 1
ATOM 3174 N N . LEU A 1 393 ? 2.144 -3.277 21.728 1.00 72.94 393 LEU A N 1
ATOM 3175 C CA . LEU A 1 393 ? 0.840 -3.391 21.056 1.00 72.94 393 LEU A CA 1
ATOM 3176 C C . LEU A 1 393 ? 0.591 -4.747 20.374 1.00 72.94 393 LEU A C 1
ATOM 3178 O O . LEU A 1 393 ? -0.536 -5.034 19.971 1.00 72.94 393 LEU A O 1
ATOM 3182 N N . SER A 1 394 ? 1.628 -5.547 20.117 1.00 74.56 394 SER A N 1
ATOM 3183 C CA . SER A 1 394 ? 1.550 -6.797 19.340 1.00 74.56 394 SER A CA 1
ATOM 3184 C C . SER A 1 394 ? 2.705 -7.770 19.663 1.00 74.56 394 SER A C 1
ATOM 3186 O O . SER A 1 394 ? 3.406 -8.199 18.747 1.00 74.56 394 SER A O 1
ATOM 3188 N N . PRO A 1 395 ? 2.915 -8.164 20.937 1.00 76.50 395 PRO A N 1
ATOM 3189 C CA . PRO A 1 395 ? 4.076 -8.960 21.367 1.00 76.50 395 PRO A CA 1
ATOM 3190 C C . PRO A 1 395 ? 4.212 -10.343 20.705 1.00 76.50 395 PRO A C 1
ATOM 3192 O O . PRO A 1 395 ? 5.288 -10.929 20.752 1.00 76.50 395 PRO A O 1
ATOM 3195 N N . ALA A 1 396 ? 3.145 -10.868 20.095 1.00 71.06 396 ALA A N 1
ATOM 3196 C CA . ALA A 1 396 ? 3.148 -12.143 19.372 1.00 71.06 396 ALA A CA 1
ATOM 3197 C C . ALA A 1 396 ? 3.711 -12.057 17.935 1.00 71.06 396 ALA A C 1
ATOM 3199 O O . ALA A 1 396 ? 3.764 -13.074 17.249 1.00 71.06 396 ALA A O 1
ATOM 3200 N N . ILE A 1 397 ? 4.097 -10.864 17.465 1.00 75.00 397 ILE A N 1
ATOM 3201 C CA . ILE A 1 397 ? 4.607 -10.617 16.110 1.00 75.00 397 ILE A CA 1
ATOM 3202 C C . ILE A 1 397 ? 6.062 -10.145 16.195 1.00 75.00 397 ILE A C 1
ATOM 3204 O O . ILE A 1 397 ? 6.361 -9.154 16.862 1.00 75.00 397 ILE A O 1
ATOM 3208 N N . SER A 1 398 ? 6.972 -10.832 15.499 1.00 81.38 398 SER A N 1
ATOM 3209 C CA . SER A 1 398 ? 8.369 -10.393 15.378 1.00 81.38 398 SER A CA 1
ATOM 3210 C C . SER A 1 398 ? 8.468 -9.068 14.611 1.00 81.38 398 SER A C 1
ATOM 3212 O O . SER A 1 398 ? 7.801 -8.872 13.596 1.00 81.38 398 SER A O 1
ATOM 3214 N N . TYR A 1 399 ? 9.328 -8.171 15.086 1.00 84.31 399 TYR A N 1
ATOM 3215 C CA . TYR A 1 399 ? 9.658 -6.907 14.429 1.00 84.31 399 TYR A CA 1
ATOM 3216 C C . TYR A 1 399 ? 10.985 -7.026 13.662 1.00 84.31 399 TYR A C 1
ATOM 3218 O O . TYR A 1 399 ? 11.856 -7.800 14.065 1.00 84.31 399 TYR A O 1
ATOM 3226 N N . TRP A 1 400 ? 11.145 -6.251 12.585 1.00 85.25 400 TRP A N 1
ATOM 3227 C CA . TRP A 1 400 ? 12.363 -6.203 11.772 1.00 85.25 400 TRP A CA 1
ATOM 3228 C C . TRP A 1 400 ? 12.734 -4.737 11.458 1.00 85.25 400 TRP A C 1
ATOM 3230 O O . TRP A 1 400 ? 11.851 -4.032 10.963 1.00 85.25 400 TRP A O 1
ATOM 3240 N N . PRO A 1 401 ? 13.958 -4.244 11.773 1.00 80.06 401 PRO A N 1
ATOM 3241 C CA . PRO A 1 401 ? 14.265 -2.805 11.709 1.00 80.06 401 PRO A CA 1
ATOM 3242 C C . PRO A 1 401 ? 14.327 -2.215 10.295 1.00 80.06 401 PRO A C 1
ATOM 3244 O O . PRO A 1 401 ? 13.833 -1.110 10.076 1.00 80.06 401 PRO A O 1
ATOM 3247 N N . GLY A 1 402 ? 14.924 -2.951 9.355 1.00 78.50 402 GLY A N 1
ATOM 3248 C CA . GLY A 1 402 ? 15.148 -2.542 7.968 1.00 78.50 402 GLY A CA 1
ATOM 3249 C C . GLY A 1 402 ? 14.844 -3.670 6.983 1.00 78.50 402 GLY A C 1
ATOM 3250 O O . GLY A 1 402 ? 14.415 -4.751 7.375 1.00 78.50 402 GLY A O 1
ATOM 3251 N N . SER A 1 403 ? 15.024 -3.409 5.694 1.00 81.25 40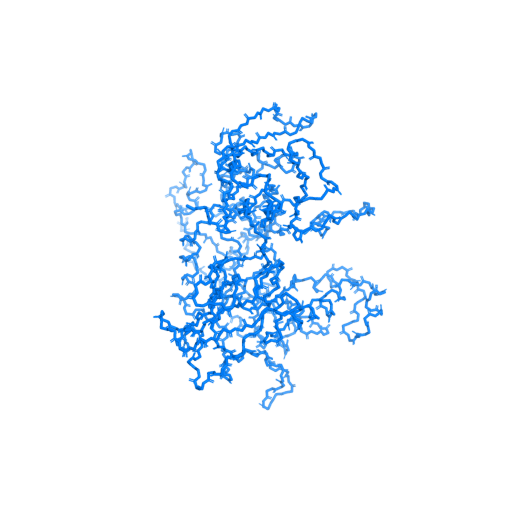3 SER A N 1
ATOM 3252 C CA . SER A 1 403 ? 15.137 -4.429 4.644 1.00 81.25 403 SER A CA 1
ATOM 3253 C C . SER A 1 403 ? 15.851 -3.746 3.470 1.00 81.25 403 SER A C 1
ATOM 3255 O O . SER A 1 403 ? 15.298 -2.765 2.962 1.00 81.25 403 SER A O 1
ATOM 3257 N N . PRO A 1 404 ? 17.063 -4.188 3.086 1.00 81.69 404 PRO A N 1
ATOM 3258 C CA . PRO A 1 404 ? 17.787 -5.330 3.645 1.00 81.69 404 PRO A CA 1
ATOM 3259 C C . PRO A 1 404 ? 18.374 -4.971 5.031 1.00 81.69 404 PRO A C 1
ATOM 3261 O O . PRO A 1 404 ? 18.338 -3.807 5.436 1.00 81.69 404 PRO A O 1
ATOM 3264 N N . PHE A 1 405 ? 18.840 -5.950 5.815 1.00 77.44 405 PHE A N 1
ATOM 3265 C CA . PHE A 1 405 ? 19.390 -5.675 7.160 1.00 77.44 405 PHE A CA 1
ATOM 3266 C C . PHE A 1 405 ? 20.502 -6.653 7.599 1.00 77.44 405 PHE A C 1
ATOM 3268 O O . PHE A 1 405 ? 20.551 -7.102 8.746 1.00 77.44 405 PHE A O 1
ATOM 3275 N N . GLY A 1 406 ? 21.421 -6.986 6.692 1.00 66.31 406 GLY A N 1
ATOM 3276 C CA . GLY A 1 406 ? 22.530 -7.943 6.851 1.00 66.31 406 GLY A CA 1
ATOM 3277 C C . GLY A 1 406 ? 23.611 -7.634 7.906 1.00 66.31 406 GLY A C 1
ATOM 3278 O O . GLY A 1 406 ? 24.426 -8.503 8.197 1.00 66.31 406 GLY A O 1
ATOM 3279 N N . GLY A 1 407 ? 23.625 -6.458 8.542 1.00 63.81 407 GLY A N 1
ATOM 3280 C CA . GLY A 1 407 ? 24.639 -6.091 9.545 1.00 63.81 407 GLY A CA 1
ATOM 3281 C C . GLY A 1 407 ? 25.743 -5.196 8.976 1.00 63.81 407 GLY A C 1
ATOM 3282 O O . GLY A 1 407 ? 25.429 -4.180 8.368 1.00 63.81 407 GLY A O 1
ATOM 3283 N N . ALA A 1 408 ? 27.020 -5.542 9.196 1.00 49.78 408 ALA A N 1
ATOM 3284 C CA . ALA A 1 408 ? 28.172 -4.672 8.895 1.00 49.78 408 ALA A CA 1
ATOM 3285 C C . ALA A 1 408 ? 28.260 -4.218 7.423 1.00 49.78 408 ALA A C 1
ATOM 3287 O O . ALA A 1 408 ? 28.695 -3.106 7.141 1.00 49.78 408 ALA A O 1
ATOM 3288 N N . MET A 1 409 ? 27.784 -5.057 6.503 1.00 58.62 409 MET A N 1
ATOM 3289 C CA . MET A 1 409 ? 27.193 -4.606 5.249 1.00 58.62 409 MET A CA 1
ATOM 3290 C C . MET A 1 409 ? 25.748 -5.094 5.222 1.00 58.62 409 MET A C 1
ATOM 3292 O O . MET A 1 409 ? 25.451 -6.248 5.534 1.00 58.62 409 MET A O 1
ATOM 3296 N N . GLU A 1 410 ? 24.833 -4.212 4.846 1.00 65.31 410 GLU A N 1
ATOM 3297 C CA . GLU A 1 410 ? 23.401 -4.434 5.052 1.00 65.31 410 GLU A CA 1
ATOM 3298 C C . GLU A 1 410 ? 22.787 -5.413 4.044 1.00 65.31 410 GLU A C 1
ATOM 3300 O O . GLU A 1 410 ? 21.632 -5.784 4.203 1.00 65.31 410 GLU A O 1
ATOM 3305 N N . ASN A 1 411 ? 23.556 -5.869 3.049 1.00 74.06 411 ASN A N 1
ATOM 3306 C CA . ASN A 1 411 ? 23.090 -6.699 1.934 1.00 74.06 411 ASN A CA 1
ATOM 3307 C C . ASN A 1 411 ? 23.877 -8.021 1.764 1.00 74.06 411 ASN A C 1
ATOM 3309 O O . ASN A 1 411 ? 23.986 -8.550 0.660 1.00 74.06 411 ASN A O 1
ATOM 3313 N N . LEU A 1 412 ? 24.488 -8.536 2.838 1.00 75.88 412 LEU A N 1
ATOM 3314 C CA . LEU A 1 412 ? 25.329 -9.741 2.803 1.00 75.88 412 LEU A CA 1
ATOM 3315 C C . LEU A 1 412 ? 24.513 -11.025 2.570 1.00 75.88 412 LEU A C 1
ATOM 3317 O O . LEU A 1 412 ? 23.674 -11.387 3.391 1.00 75.88 412 LEU A O 1
ATOM 3321 N N . GLN A 1 413 ? 24.827 -11.775 1.507 1.00 81.50 413 GLN A N 1
ATOM 3322 C CA . GLN A 1 413 ? 24.182 -13.061 1.177 1.00 81.50 413 GLN A CA 1
ATOM 3323 C C . GLN A 1 413 ? 24.184 -14.065 2.341 1.00 81.50 413 GLN A C 1
ATOM 3325 O O . GLN A 1 413 ? 23.247 -14.851 2.494 1.00 81.50 413 GLN A O 1
ATOM 3330 N N . GLN A 1 414 ? 25.244 -14.034 3.150 1.00 81.44 414 GLN A N 1
ATOM 3331 C CA . GLN A 1 414 ? 25.527 -14.942 4.258 1.00 81.44 414 GLN A CA 1
ATOM 3332 C C . GLN A 1 414 ? 24.508 -14.842 5.396 1.00 81.44 414 GLN A C 1
ATOM 3334 O O . GLN A 1 414 ? 24.312 -15.819 6.115 1.00 81.44 414 GLN A O 1
ATOM 3339 N N . VAL A 1 415 ? 23.849 -13.693 5.579 1.00 80.31 415 VAL A N 1
ATOM 3340 C CA . VAL A 1 415 ? 23.100 -13.391 6.805 1.00 80.31 415 VAL A CA 1
ATOM 3341 C C . VAL A 1 415 ? 21.827 -12.587 6.533 1.00 80.31 415 VAL A C 1
ATOM 3343 O O . VAL A 1 415 ? 21.839 -11.582 5.834 1.00 80.31 415 VAL A O 1
ATOM 3346 N N . ARG A 1 416 ? 20.730 -12.981 7.192 1.00 84.75 416 ARG A N 1
ATOM 3347 C CA . ARG A 1 416 ? 19.455 -12.237 7.214 1.00 84.75 416 ARG A CA 1
ATOM 3348 C C . ARG A 1 416 ? 18.813 -12.056 5.823 1.00 84.75 416 ARG A C 1
ATOM 3350 O O . ARG A 1 416 ? 18.734 -13.034 5.084 1.00 84.75 416 ARG A O 1
ATOM 3357 N N . ASP A 1 417 ? 18.259 -10.882 5.507 1.00 87.25 417 ASP A N 1
ATOM 3358 C CA . ASP A 1 417 ? 17.569 -10.616 4.241 1.00 87.25 417 ASP A CA 1
ATOM 3359 C C . ASP A 1 417 ? 18.342 -9.666 3.315 1.00 87.25 417 ASP A C 1
ATOM 3361 O O . ASP A 1 417 ? 18.946 -8.701 3.786 1.00 87.25 417 ASP A O 1
ATOM 3365 N N . ILE A 1 418 ? 18.292 -9.947 2.006 1.00 88.81 418 ILE A N 1
ATOM 3366 C CA . ILE A 1 418 ? 19.006 -9.205 0.955 1.00 88.81 418 ILE A CA 1
ATOM 3367 C C . ILE A 1 418 ? 18.087 -8.681 -0.153 1.00 88.81 418 ILE A C 1
ATOM 3369 O O . ILE A 1 418 ? 17.095 -9.306 -0.530 1.00 88.81 418 ILE A O 1
ATOM 3373 N N . HIS A 1 419 ? 18.485 -7.556 -0.735 1.00 89.88 419 HIS A N 1
ATOM 3374 C CA . HIS A 1 419 ? 17.965 -6.977 -1.967 1.00 89.88 419 HIS A CA 1
ATOM 3375 C C . HIS A 1 419 ? 18.910 -7.340 -3.114 1.00 89.88 419 HIS A C 1
ATOM 3377 O O . HIS A 1 419 ? 19.980 -6.751 -3.283 1.00 89.88 419 HIS A O 1
ATOM 3383 N N . GLN A 1 420 ? 18.537 -8.356 -3.885 1.00 91.94 420 GLN A N 1
ATOM 3384 C CA . GLN A 1 420 ? 19.327 -8.897 -4.978 1.00 91.94 420 GLN A CA 1
ATOM 3385 C C . GLN A 1 420 ? 19.070 -8.132 -6.286 1.00 91.94 420 GLN A C 1
ATOM 3387 O O . GLN A 1 420 ? 18.361 -8.585 -7.185 1.00 91.94 420 GLN A O 1
ATOM 3392 N N . TRP A 1 421 ? 19.688 -6.953 -6.374 1.00 92.19 421 TRP A N 1
ATOM 3393 C CA . TRP A 1 421 ? 19.581 -6.032 -7.507 1.00 92.19 421 TRP A CA 1
ATOM 3394 C C . TRP A 1 421 ? 20.793 -6.037 -8.465 1.00 92.19 421 TRP A C 1
ATOM 3396 O O . TRP A 1 421 ? 20.845 -5.199 -9.367 1.00 92.19 421 TRP A O 1
ATOM 3406 N N . HIS A 1 422 ? 21.728 -6.992 -8.337 1.00 92.19 422 HIS A N 1
ATOM 3407 C CA . HIS A 1 422 ? 22.891 -7.123 -9.236 1.00 92.19 422 HIS A CA 1
ATOM 3408 C C . HIS A 1 422 ? 22.523 -7.545 -10.669 1.00 92.19 422 HIS A C 1
ATOM 3410 O O . HIS A 1 422 ? 23.278 -7.286 -11.605 1.00 92.19 422 HIS A O 1
ATOM 3416 N N . VAL A 1 423 ? 21.342 -8.146 -10.855 1.00 95.06 423 VAL A N 1
ATOM 3417 C CA . VAL A 1 423 ? 20.735 -8.314 -12.182 1.00 95.06 423 VAL A CA 1
ATOM 3418 C C . VAL A 1 423 ? 20.165 -6.970 -12.652 1.00 95.06 423 VAL A C 1
ATOM 3420 O O . VAL A 1 423 ? 20.729 -6.350 -13.538 1.00 95.06 423 VAL A O 1
ATOM 3423 N N . TRP A 1 424 ? 19.089 -6.441 -12.060 1.00 94.50 424 TRP A N 1
ATOM 3424 C CA . TRP A 1 424 ? 18.405 -5.315 -12.714 1.00 94.50 424 TRP A CA 1
ATOM 3425 C C . TRP A 1 424 ? 19.058 -3.927 -12.578 1.00 94.50 424 TRP A C 1
ATOM 3427 O O . TRP A 1 424 ? 19.139 -3.226 -13.583 1.00 94.50 424 TRP A O 1
ATOM 3437 N N . HIS A 1 425 ? 19.516 -3.497 -11.393 1.00 89.12 425 HIS A N 1
ATOM 3438 C CA . HIS A 1 425 ? 19.945 -2.098 -11.177 1.00 89.12 425 HIS A CA 1
ATOM 3439 C C . HIS A 1 425 ? 21.464 -1.878 -11.152 1.00 89.12 425 HIS A C 1
ATOM 3441 O O . HIS A 1 425 ? 21.910 -0.803 -11.553 1.00 89.12 425 HIS A O 1
ATOM 3447 N N . LEU A 1 426 ? 22.254 -2.846 -10.680 1.00 90.12 426 LEU A N 1
ATOM 3448 C CA . LEU A 1 426 ? 23.697 -2.662 -10.464 1.00 90.12 426 LEU A CA 1
ATOM 3449 C C . LEU A 1 426 ? 24.513 -3.121 -11.693 1.00 90.12 426 LEU A C 1
ATOM 3451 O O . LEU A 1 426 ? 24.351 -2.541 -12.764 1.00 90.12 426 LEU A O 1
ATOM 3455 N N . GLU A 1 427 ? 25.374 -4.136 -11.570 1.00 94.25 427 GLU A N 1
ATOM 3456 C CA . GLU A 1 427 ? 26.345 -4.571 -12.593 1.00 94.25 427 GLU A CA 1
ATOM 3457 C C . GLU A 1 427 ? 25.736 -5.230 -13.847 1.00 94.25 427 GLU A C 1
ATOM 3459 O O . GLU A 1 427 ? 26.474 -5.555 -14.776 1.00 94.25 427 GLU A O 1
ATOM 3464 N N . MET A 1 428 ? 24.414 -5.425 -13.892 1.00 94.62 428 MET A N 1
ATOM 3465 C CA . MET A 1 428 ? 23.694 -6.051 -15.010 1.00 94.62 428 MET A CA 1
ATOM 3466 C C . MET A 1 428 ? 24.161 -7.481 -15.315 1.00 94.62 428 MET A C 1
ATOM 3468 O O . MET A 1 428 ? 24.360 -7.874 -16.465 1.00 94.62 428 MET A O 1
ATOM 3472 N N . PHE A 1 429 ? 24.318 -8.298 -14.268 1.00 96.12 429 PHE A N 1
ATOM 3473 C CA . PHE A 1 429 ? 24.646 -9.715 -14.439 1.00 96.12 429 PHE A CA 1
ATOM 3474 C C . PHE A 1 429 ? 23.535 -10.473 -15.198 1.00 96.12 429 PHE A C 1
ATOM 3476 O O . PHE A 1 429 ? 22.353 -10.142 -15.052 1.00 96.12 429 PHE A O 1
ATOM 3483 N N . PRO A 1 430 ? 23.866 -11.516 -15.988 1.00 95.44 430 PRO A N 1
ATOM 3484 C CA . PRO A 1 430 ? 22.866 -12.352 -16.654 1.00 95.44 430 PRO A CA 1
ATOM 3485 C C . PRO A 1 430 ? 21.860 -12.927 -15.648 1.00 95.44 430 PRO A C 1
ATOM 3487 O O . PRO A 1 430 ? 22.252 -13.397 -14.582 1.00 95.44 430 PRO A O 1
ATOM 3490 N N . TYR A 1 431 ? 20.562 -12.943 -15.971 1.00 93.81 431 TYR A N 1
ATOM 3491 C CA . TYR A 1 431 ? 19.535 -13.425 -15.033 1.00 93.81 431 TYR A CA 1
ATOM 3492 C C . TYR A 1 431 ? 19.710 -14.915 -14.672 1.00 93.81 431 TYR A C 1
ATOM 3494 O O . TYR A 1 431 ? 19.261 -15.372 -13.622 1.00 93.81 431 TYR A O 1
ATOM 3502 N N . GLN A 1 432 ? 20.419 -15.674 -15.511 1.00 95.00 432 GLN A N 1
ATOM 3503 C CA . GLN A 1 432 ? 20.843 -17.051 -15.256 1.00 95.00 432 GLN A CA 1
ATOM 3504 C C . GLN A 1 432 ? 21.738 -17.187 -14.010 1.00 95.00 432 GLN A C 1
ATOM 3506 O O . GLN A 1 432 ? 21.861 -18.288 -13.474 1.00 95.00 432 GLN A O 1
ATOM 3511 N N . ASP A 1 433 ? 22.321 -16.089 -13.518 1.00 95.38 433 ASP A N 1
ATOM 3512 C CA . ASP A 1 433 ? 23.167 -16.065 -12.326 1.00 95.38 433 ASP A CA 1
ATOM 3513 C C . ASP A 1 433 ? 22.386 -15.849 -11.019 1.00 95.38 433 ASP A C 1
ATOM 3515 O O . ASP A 1 433 ? 22.982 -15.973 -9.950 1.00 95.38 433 ASP A O 1
ATOM 3519 N N . PHE A 1 434 ? 21.057 -15.648 -11.047 1.00 94.06 434 PHE A N 1
ATOM 3520 C CA . PHE A 1 434 ? 20.227 -15.592 -9.828 1.00 94.06 434 PHE A CA 1
ATOM 3521 C C . PHE A 1 434 ? 20.518 -16.720 -8.801 1.00 94.06 434 PHE A C 1
ATOM 3523 O O . PHE A 1 434 ? 20.604 -16.407 -7.611 1.00 94.06 434 PHE A O 1
ATOM 3530 N N . PRO A 1 435 ? 20.764 -17.995 -9.185 1.00 92.44 435 PRO A N 1
ATOM 3531 C CA . PRO A 1 435 ? 21.147 -19.055 -8.242 1.00 92.44 435 PRO A CA 1
ATOM 3532 C C . PRO A 1 435 ? 22.515 -18.856 -7.564 1.00 92.44 435 PRO A C 1
ATOM 3534 O O . PRO A 1 435 ? 22.714 -19.346 -6.456 1.00 92.44 435 PRO A O 1
ATOM 3537 N N . LYS A 1 436 ? 23.453 -18.139 -8.202 1.00 92.25 436 LYS A N 1
ATOM 3538 C CA . LYS A 1 436 ? 24.757 -17.745 -7.624 1.00 92.25 436 LYS A CA 1
ATOM 3539 C C . LYS A 1 436 ? 24.640 -1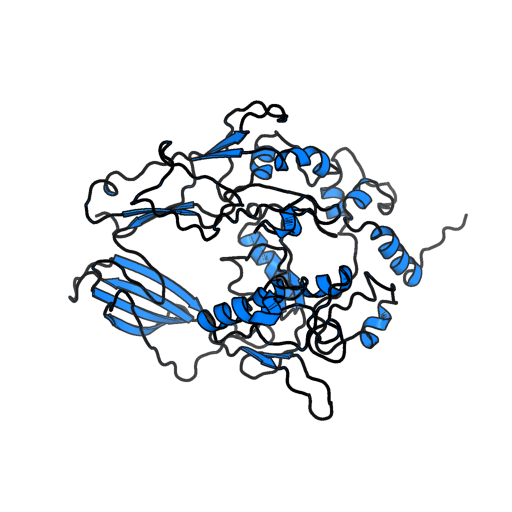6.510 -6.722 1.00 92.25 436 LYS A C 1
ATOM 3541 O O . LYS A 1 436 ? 25.520 -16.238 -5.913 1.00 92.25 436 LYS A O 1
ATOM 3546 N N . LEU A 1 437 ? 23.571 -15.740 -6.916 1.00 90.62 437 LEU A N 1
ATOM 3547 C CA . LEU A 1 437 ? 23.331 -14.429 -6.319 1.00 90.62 437 LEU A CA 1
ATOM 3548 C C . LEU A 1 437 ? 22.383 -14.475 -5.102 1.00 90.62 437 LEU A C 1
ATOM 3550 O O . LEU A 1 437 ? 22.120 -13.441 -4.482 1.00 90.62 437 LEU A O 1
ATOM 3554 N N . ALA A 1 438 ? 21.870 -15.658 -4.757 1.00 87.31 438 ALA A N 1
ATOM 3555 C CA . ALA A 1 438 ? 20.955 -15.875 -3.642 1.00 87.31 438 ALA A CA 1
ATOM 3556 C C . ALA A 1 438 ? 21.589 -15.582 -2.265 1.00 87.31 438 ALA A C 1
ATOM 3558 O O . ALA A 1 438 ? 22.793 -15.725 -2.065 1.00 87.31 438 ALA A O 1
ATOM 3559 N N . GLY A 1 439 ? 20.748 -15.221 -1.294 1.00 88.25 439 GLY A N 1
ATOM 3560 C CA . GLY A 1 439 ? 21.115 -15.085 0.119 1.00 88.25 439 GLY A CA 1
ATOM 3561 C C . GLY A 1 439 ? 20.186 -15.890 1.027 1.00 88.25 439 GLY A C 1
ATOM 3562 O O . GLY A 1 439 ? 19.261 -16.547 0.546 1.00 88.25 439 GLY A O 1
ATOM 3563 N N . ARG A 1 440 ? 20.398 -15.820 2.350 1.00 89.00 440 ARG A N 1
ATOM 3564 C CA . ARG A 1 440 ? 19.579 -16.546 3.352 1.00 89.00 440 ARG A CA 1
ATOM 3565 C C . ARG A 1 440 ? 18.081 -16.277 3.211 1.00 89.00 440 ARG A C 1
ATOM 3567 O O . ARG A 1 440 ? 17.286 -17.196 3.395 1.00 89.00 440 ARG A O 1
ATOM 3574 N N . PHE A 1 441 ? 17.721 -15.053 2.840 1.00 90.75 441 PHE A N 1
ATOM 3575 C CA . PHE A 1 441 ? 16.388 -14.678 2.392 1.00 90.75 441 PHE A CA 1
ATOM 3576 C C . PHE A 1 441 ? 16.515 -13.576 1.339 1.00 90.75 441 PHE A C 1
ATOM 3578 O O . PHE A 1 441 ? 16.908 -12.457 1.658 1.00 90.75 441 PHE A O 1
ATOM 3585 N N . VAL A 1 442 ? 16.194 -13.864 0.078 1.00 92.38 442 VAL A N 1
ATOM 3586 C CA . VAL A 1 442 ? 16.066 -12.800 -0.928 1.00 92.38 442 VAL A CA 1
ATOM 3587 C C . VAL A 1 442 ? 14.746 -12.091 -0.650 1.00 92.38 442 VAL A C 1
ATOM 3589 O O . VAL A 1 442 ? 13.681 -12.653 -0.899 1.00 92.38 442 VAL A O 1
ATOM 3592 N N . SER A 1 443 ? 14.806 -10.892 -0.071 1.00 90.75 443 SER A N 1
ATOM 3593 C CA . SER A 1 443 ? 13.619 -10.072 0.125 1.00 90.75 443 SER A CA 1
ATOM 3594 C C . SER A 1 443 ? 13.259 -9.367 -1.175 1.00 90.75 443 SER A C 1
ATOM 3596 O O . SER A 1 443 ? 12.152 -9.600 -1.647 1.00 90.75 443 SER A O 1
ATOM 3598 N N . GLU A 1 444 ? 14.134 -8.564 -1.783 1.00 91.38 444 GLU A N 1
ATOM 3599 C CA . GLU A 1 444 ? 13.882 -7.933 -3.097 1.00 91.38 444 GLU A CA 1
ATOM 3600 C C . GLU A 1 444 ? 14.709 -8.562 -4.216 1.00 91.38 444 GLU A C 1
ATOM 3602 O O . GLU A 1 444 ? 15.868 -8.905 -4.014 1.00 91.38 444 GLU A O 1
ATOM 3607 N N . PHE A 1 445 ? 14.102 -8.692 -5.395 1.00 94.12 445 PHE A N 1
ATOM 3608 C CA . PHE A 1 445 ? 14.733 -8.905 -6.700 1.00 94.12 445 PHE A CA 1
ATOM 3609 C C . PHE A 1 445 ? 13.669 -8.664 -7.785 1.00 94.12 445 PHE A C 1
ATOM 3611 O O . PHE A 1 445 ? 12.471 -8.631 -7.489 1.00 94.12 445 PHE A O 1
ATOM 3618 N N . GLY A 1 446 ? 14.081 -8.523 -9.043 1.00 94.06 446 GLY A N 1
ATOM 3619 C CA . GLY A 1 446 ? 13.159 -8.363 -10.167 1.00 94.06 446 GLY A CA 1
ATOM 3620 C C . GLY A 1 446 ? 13.870 -7.958 -11.453 1.00 94.06 446 GLY A C 1
ATOM 3621 O O . GLY A 1 446 ? 15.094 -7.858 -11.477 1.00 94.06 446 GLY A O 1
ATOM 3622 N N . MET A 1 447 ? 13.086 -7.731 -12.507 1.00 95.25 447 MET A N 1
ATOM 3623 C CA . MET A 1 447 ? 13.478 -7.147 -13.797 1.00 95.25 447 MET A CA 1
ATOM 3624 C C . MET A 1 447 ? 12.271 -6.373 -14.351 1.00 95.25 447 MET A C 1
ATOM 3626 O O . MET A 1 447 ? 11.132 -6.725 -14.031 1.00 95.25 447 MET A O 1
ATOM 3630 N N . GLN A 1 448 ? 12.481 -5.340 -15.172 1.00 94.56 448 GLN A N 1
ATOM 3631 C CA . GLN A 1 448 ? 11.367 -4.630 -15.812 1.00 94.56 448 GLN A CA 1
ATOM 3632 C C . GLN A 1 448 ? 10.866 -5.380 -17.055 1.00 94.56 448 GLN A C 1
ATOM 3634 O O . GLN A 1 448 ? 11.633 -6.023 -17.767 1.00 94.56 448 GLN A O 1
ATOM 3639 N N . THR A 1 449 ? 9.570 -5.253 -17.339 1.00 91.69 449 THR A N 1
ATOM 3640 C CA . THR A 1 449 ? 8.938 -5.658 -18.600 1.00 91.69 449 THR A CA 1
ATOM 3641 C C . THR A 1 449 ? 7.897 -4.613 -18.999 1.00 91.69 449 THR A C 1
ATOM 3643 O O . THR A 1 449 ? 7.437 -3.839 -18.155 1.00 91.69 449 THR A O 1
ATOM 3646 N N . LEU A 1 450 ? 7.509 -4.600 -20.272 1.00 89.62 450 LEU A N 1
ATOM 3647 C CA . LEU A 1 450 ? 6.345 -3.844 -20.733 1.00 89.62 450 LEU A CA 1
ATOM 3648 C C . LEU A 1 450 ? 5.043 -4.521 -20.252 1.00 89.62 450 LEU A C 1
ATOM 3650 O O . LEU A 1 450 ? 5.038 -5.741 -20.042 1.00 89.62 450 LEU A O 1
ATOM 3654 N N . PRO A 1 451 ? 3.943 -3.766 -20.066 1.00 91.56 451 PRO A N 1
ATOM 3655 C CA . PRO A 1 451 ? 2.614 -4.345 -19.889 1.00 91.56 451 PRO A CA 1
ATOM 3656 C C . PRO A 1 451 ? 2.097 -4.949 -21.211 1.00 91.56 451 PRO A C 1
ATOM 3658 O O . PRO A 1 451 ? 2.711 -4.781 -22.263 1.00 91.56 451 PRO A O 1
ATOM 3661 N N . GLY A 1 452 ? 0.958 -5.651 -21.167 1.00 90.38 452 GLY A N 1
ATOM 3662 C CA . GLY A 1 452 ? 0.291 -6.144 -22.382 1.00 90.38 452 GLY A CA 1
ATOM 3663 C C . GLY A 1 452 ? -0.166 -4.999 -23.296 1.00 90.38 452 GLY A C 1
ATOM 3664 O O . GLY A 1 452 ? -0.442 -3.905 -22.804 1.00 90.38 452 GLY A O 1
ATOM 3665 N N . LEU A 1 453 ? -0.253 -5.252 -24.607 1.00 86.75 453 LEU A N 1
ATOM 3666 C CA . LEU A 1 453 ? -0.519 -4.222 -25.624 1.00 86.75 453 LEU A CA 1
ATOM 3667 C C . LEU A 1 453 ? -1.825 -3.455 -25.373 1.00 86.75 453 LEU A C 1
ATOM 3669 O O . LEU A 1 453 ? -1.799 -2.231 -25.392 1.00 86.75 453 LEU A O 1
ATOM 3673 N N . ASP A 1 454 ? -2.904 -4.141 -24.988 1.00 89.38 454 ASP A N 1
ATOM 3674 C CA . ASP A 1 454 ? -4.186 -3.546 -24.580 1.00 89.38 454 ASP A CA 1
ATOM 3675 C C . ASP A 1 454 ? -3.993 -2.446 -23.511 1.00 89.38 454 ASP A C 1
ATOM 3677 O O . ASP A 1 454 ? -4.634 -1.400 -23.529 1.00 89.38 454 ASP A O 1
ATOM 3681 N N . THR A 1 455 ? -3.061 -2.667 -22.574 1.00 92.19 455 THR A N 1
ATOM 3682 C CA . THR A 1 455 ? -2.722 -1.716 -21.504 1.00 92.19 455 THR A CA 1
ATOM 3683 C C . THR A 1 455 ? -1.797 -0.591 -21.981 1.00 92.19 455 THR A C 1
ATOM 3685 O O . THR A 1 455 ? -1.767 0.456 -21.343 1.00 92.19 455 THR A O 1
ATOM 3688 N N . VAL A 1 456 ? -1.038 -0.780 -23.067 1.00 89.88 456 VAL A N 1
ATOM 3689 C CA . VAL A 1 456 ? -0.270 0.295 -23.727 1.00 89.88 456 VAL A CA 1
ATOM 3690 C C . VAL A 1 456 ? -1.220 1.228 -24.479 1.00 89.88 456 VAL A C 1
ATOM 3692 O O . VAL A 1 456 ? -1.138 2.444 -24.318 1.00 89.88 456 VAL A O 1
ATOM 3695 N N . GLU A 1 457 ? -2.167 0.658 -25.227 1.00 87.44 457 GLU A N 1
ATOM 3696 C CA . GLU A 1 457 ? -3.220 1.394 -25.934 1.00 87.44 457 GLU A CA 1
ATOM 3697 C C . GLU A 1 457 ? -4.097 2.204 -24.959 1.00 87.44 457 GLU A C 1
ATOM 3699 O O . GLU A 1 457 ? -4.324 3.389 -25.195 1.00 87.44 457 GLU A O 1
ATOM 3704 N N . ASP A 1 458 ? -4.477 1.625 -23.811 1.00 91.19 458 ASP A N 1
ATOM 3705 C CA . ASP A 1 458 ? -5.225 2.287 -22.721 1.00 91.19 458 ASP A CA 1
ATOM 3706 C C . ASP A 1 458 ? -4.601 3.612 -22.221 1.00 91.19 458 ASP A C 1
ATOM 3708 O O . ASP A 1 458 ? -5.325 4.456 -21.686 1.00 91.19 458 ASP A O 1
ATOM 3712 N N . PHE A 1 459 ? -3.274 3.805 -22.333 1.00 92.56 459 PHE A N 1
ATOM 3713 C CA . PHE A 1 459 ? -2.600 5.050 -21.923 1.00 92.56 459 PHE A CA 1
ATOM 3714 C C . PHE A 1 459 ? -2.081 5.917 -23.077 1.00 92.56 459 PHE A C 1
ATOM 3716 O O . PHE A 1 459 ? -1.549 7.005 -22.832 1.00 92.56 459 PHE A O 1
ATOM 3723 N N . PHE A 1 460 ? -2.257 5.505 -24.331 1.00 92.12 460 PHE A N 1
ATOM 3724 C CA . PHE A 1 460 ? -1.977 6.365 -25.480 1.00 92.12 460 PHE A CA 1
ATOM 3725 C C . PHE A 1 460 ? -3.103 7.410 -25.663 1.00 92.12 460 PHE A C 1
ATOM 3727 O O . PHE A 1 460 ? -4.242 7.184 -25.248 1.00 92.12 460 PHE A O 1
ATOM 3734 N N . PRO A 1 461 ? -2.827 8.600 -26.235 1.00 91.06 461 PRO A N 1
ATOM 3735 C CA . PRO A 1 461 ? -3.891 9.539 -26.593 1.00 91.06 461 PRO A CA 1
ATOM 3736 C C . PRO A 1 461 ? -4.873 8.903 -27.596 1.00 91.06 461 PRO A C 1
ATOM 3738 O O . PRO A 1 461 ? -4.405 8.234 -28.516 1.00 91.06 461 PRO A O 1
ATOM 3741 N N . PRO A 1 462 ? -6.198 9.127 -27.497 1.00 84.12 462 PRO A N 1
ATOM 3742 C CA . PRO A 1 462 ? -7.183 8.505 -28.395 1.00 84.12 462 PRO A CA 1
ATOM 3743 C C . PRO A 1 462 ? -6.975 8.790 -29.893 1.00 84.12 462 PRO A C 1
ATOM 3745 O O . PRO A 1 462 ? -7.446 8.040 -30.743 1.00 84.12 462 PRO A O 1
ATOM 3748 N N . GLU A 1 463 ? -6.284 9.879 -30.227 1.00 83.19 463 GLU A N 1
ATOM 3749 C CA . GLU A 1 463 ? -5.875 10.249 -31.583 1.00 83.19 463 GLU A CA 1
ATOM 3750 C C . GLU A 1 463 ? -4.584 9.559 -32.079 1.00 83.19 463 GLU A C 1
ATOM 3752 O O . GLU A 1 463 ? -4.118 9.856 -33.181 1.00 83.19 463 GLU A O 1
ATOM 3757 N N . TYR A 1 464 ? -3.976 8.674 -31.281 1.00 79.88 464 TYR A N 1
ATOM 3758 C CA . TYR A 1 464 ? -2.668 8.072 -31.537 1.00 79.88 464 TYR A CA 1
ATOM 3759 C C . TYR A 1 464 ? -2.751 6.543 -31.666 1.00 79.88 464 TYR A C 1
ATOM 3761 O O . TYR A 1 464 ? -2.831 5.820 -30.678 1.00 79.88 464 TYR A O 1
ATOM 3769 N N . SER A 1 465 ? -2.694 6.051 -32.906 1.00 70.94 465 SER A N 1
ATOM 3770 C CA . SER A 1 465 ? -2.574 4.617 -33.194 1.00 70.94 465 SER A CA 1
ATOM 3771 C C . SER A 1 465 ? -1.148 4.123 -32.941 1.00 70.94 465 SER A C 1
ATOM 3773 O O . SER A 1 465 ? -0.182 4.806 -33.288 1.00 70.94 465 SER A O 1
ATOM 3775 N N . VAL A 1 466 ? -1.025 2.895 -32.430 1.00 68.56 466 VAL A N 1
ATOM 3776 C CA . VAL A 1 466 ? 0.219 2.110 -32.493 1.00 68.56 466 VAL A CA 1
ATOM 3777 C C . VAL A 1 466 ? 0.628 1.925 -33.966 1.00 68.56 466 VAL A C 1
ATOM 3779 O O . VAL A 1 466 ? -0.226 1.941 -34.860 1.00 68.56 466 VAL A O 1
ATOM 3782 N N . LEU A 1 467 ? 1.934 1.798 -34.230 1.00 63.09 467 LEU A N 1
ATOM 3783 C CA . LEU A 1 467 ? 2.481 1.586 -35.575 1.00 63.09 467 LEU A CA 1
ATOM 3784 C C . LEU A 1 467 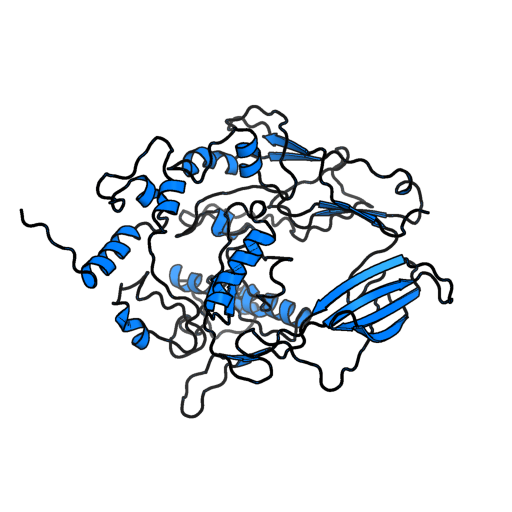? 1.963 0.278 -36.203 1.00 63.09 467 LEU A C 1
ATOM 3786 O O . LEU A 1 467 ? 1.723 -0.698 -35.498 1.00 63.09 467 LEU A O 1
ATOM 3790 N N . GLU A 1 468 ? 1.865 0.222 -37.537 1.00 58.81 468 GLU A N 1
ATOM 3791 C CA . GLU A 1 468 ? 1.345 -0.950 -38.278 1.00 58.81 468 GLU A CA 1
ATOM 3792 C C . GLU A 1 468 ? 2.129 -2.257 -38.031 1.00 58.81 468 GLU A C 1
ATOM 3794 O O . GLU A 1 468 ? 1.610 -3.343 -38.281 1.00 58.81 468 GLU A O 1
ATOM 3799 N N . ASN A 1 469 ? 3.368 -2.171 -37.535 1.00 64.94 469 ASN A N 1
ATOM 3800 C CA . ASN A 1 469 ? 4.207 -3.315 -37.165 1.00 64.94 469 ASN A CA 1
ATOM 3801 C C . ASN A 1 469 ? 4.106 -3.717 -35.676 1.00 64.94 469 ASN A C 1
ATOM 3803 O O . ASN A 1 469 ? 4.776 -4.663 -35.268 1.00 64.94 469 ASN A O 1
ATOM 3807 N N . GLY A 1 470 ? 3.324 -2.999 -34.863 1.00 68.19 470 GLY A N 1
ATOM 3808 C CA . GLY A 1 470 ? 3.193 -3.226 -33.419 1.00 68.19 470 GLY A CA 1
ATOM 3809 C C . GLY A 1 470 ? 4.395 -2.788 -32.570 1.00 68.19 470 GLY A C 1
ATOM 3810 O O . GLY A 1 470 ? 4.391 -3.025 -31.362 1.00 68.19 470 GLY A O 1
ATOM 3811 N N . ASP A 1 471 ? 5.422 -2.163 -33.156 1.00 77.25 471 ASP A N 1
ATOM 3812 C CA . ASP A 1 471 ? 6.598 -1.724 -32.401 1.00 77.25 471 ASP A CA 1
ATOM 3813 C C . ASP A 1 471 ? 6.317 -0.409 -31.660 1.00 77.25 471 ASP A C 1
ATOM 3815 O O . ASP A 1 471 ? 5.997 0.622 -32.253 1.00 77.25 471 ASP A O 1
ATOM 3819 N N . VAL A 1 472 ? 6.451 -0.465 -30.337 1.00 80.75 472 VAL A N 1
ATOM 3820 C CA . VAL A 1 472 ? 6.307 0.668 -29.414 1.00 80.75 472 VAL A CA 1
ATOM 3821 C C . VAL A 1 472 ? 7.608 0.993 -28.676 1.00 80.75 472 VAL A C 1
ATOM 3823 O O . VAL A 1 472 ? 7.635 1.949 -27.907 1.00 80.75 472 VAL A O 1
ATOM 3826 N N . SER A 1 473 ? 8.687 0.230 -28.889 1.00 76.88 473 SER A N 1
ATOM 3827 C CA . SER A 1 473 ? 9.929 0.304 -28.099 1.00 76.88 473 SER A CA 1
ATOM 3828 C C . SER A 1 473 ? 10.525 1.715 -28.041 1.00 76.88 473 SER A C 1
ATOM 3830 O O . SER A 1 473 ? 10.876 2.214 -26.969 1.00 76.88 473 SER A O 1
ATOM 3832 N N . GLU A 1 474 ? 10.557 2.391 -29.189 1.00 81.56 474 GLU A N 1
ATOM 3833 C CA . GLU A 1 474 ? 11.093 3.740 -29.334 1.00 81.56 474 GLU A CA 1
ATOM 3834 C C . GLU A 1 474 ? 10.084 4.869 -29.045 1.00 81.56 474 GLU A C 1
ATOM 3836 O O . GLU A 1 474 ? 10.474 6.042 -29.054 1.00 81.56 474 GLU A O 1
ATOM 3841 N N . ASP A 1 475 ? 8.814 4.552 -28.761 1.00 88.44 475 ASP A N 1
ATOM 3842 C CA . ASP A 1 475 ? 7.737 5.541 -28.669 1.00 88.44 475 ASP A CA 1
ATOM 3843 C C . ASP A 1 475 ? 7.900 6.546 -27.508 1.00 88.44 475 ASP A C 1
ATOM 3845 O O . ASP A 1 475 ? 8.304 6.237 -26.384 1.00 88.44 475 ASP A O 1
ATOM 3849 N N . LYS A 1 476 ? 7.507 7.794 -27.782 1.00 90.06 476 LYS A N 1
ATOM 3850 C CA . LYS A 1 476 ? 7.613 8.944 -26.878 1.00 90.06 476 LYS A CA 1
ATOM 3851 C C . LYS A 1 476 ? 6.679 8.870 -25.665 1.00 90.06 476 LYS A C 1
ATOM 3853 O O . LYS A 1 476 ? 6.959 9.573 -24.689 1.00 90.06 476 LYS A O 1
ATOM 3858 N N . PHE A 1 477 ? 5.573 8.126 -25.731 1.00 91.38 477 PHE A N 1
ATOM 3859 C CA . PHE A 1 477 ? 4.657 7.881 -24.616 1.00 91.38 477 PHE A CA 1
ATOM 3860 C C . PHE A 1 477 ? 5.074 6.630 -23.844 1.00 91.38 477 PHE A C 1
ATOM 3862 O O . PHE A 1 477 ? 5.152 6.704 -22.621 1.00 91.38 477 PHE A O 1
ATOM 3869 N N . LEU A 1 478 ? 5.476 5.539 -24.507 1.00 90.62 478 LEU A N 1
ATOM 3870 C CA . LEU A 1 478 ? 6.048 4.377 -23.813 1.00 90.62 478 LEU A CA 1
ATOM 3871 C C . LEU A 1 478 ? 7.281 4.775 -22.979 1.00 90.62 478 LEU A C 1
ATOM 3873 O O . LEU A 1 478 ? 7.334 4.505 -21.778 1.00 90.62 478 LEU A O 1
ATOM 3877 N N . LYS A 1 479 ? 8.213 5.536 -23.570 1.00 90.62 479 LYS A N 1
ATOM 3878 C CA . LYS A 1 479 ? 9.370 6.127 -22.868 1.00 90.62 479 LYS A CA 1
ATOM 3879 C C . LYS A 1 479 ? 8.998 7.150 -21.794 1.00 90.62 479 LYS A C 1
ATOM 3881 O O . LYS A 1 479 ? 9.800 7.409 -20.909 1.00 90.62 479 LYS A O 1
ATOM 3886 N N . TRP A 1 480 ? 7.804 7.745 -21.850 1.00 93.06 480 TRP A N 1
ATOM 3887 C CA . TRP A 1 480 ? 7.300 8.593 -20.763 1.00 93.06 480 TRP A CA 1
ATOM 3888 C C . TRP A 1 480 ? 6.704 7.775 -19.615 1.00 93.06 480 TRP A C 1
ATOM 3890 O O . TRP A 1 480 ? 6.761 8.202 -18.463 1.00 93.06 480 TRP A O 1
ATOM 3900 N N . HIS A 1 481 ? 6.110 6.622 -19.916 1.00 94.19 481 HIS A N 1
ATOM 3901 C CA . HIS A 1 481 ? 5.504 5.736 -18.928 1.00 94.19 481 HIS A CA 1
ATOM 3902 C C . HIS A 1 481 ? 6.531 4.851 -18.216 1.00 94.19 481 HIS A C 1
ATOM 3904 O O . HIS A 1 481 ? 6.311 4.501 -17.056 1.00 94.19 481 HIS A O 1
ATOM 3910 N N . ASN A 1 482 ? 7.684 4.577 -18.833 1.00 93.94 482 ASN A N 1
ATOM 3911 C CA . ASN A 1 482 ? 8.844 4.105 -18.086 1.00 93.94 482 ASN A CA 1
ATOM 3912 C C . ASN A 1 482 ? 9.377 5.232 -17.179 1.00 93.94 482 ASN A C 1
ATOM 3914 O O . ASN A 1 482 ? 9.728 6.308 -17.659 1.00 93.94 482 ASN A O 1
ATOM 3918 N N . LYS A 1 483 ? 9.403 5.006 -15.859 1.00 94.19 483 LYS A N 1
ATOM 3919 C CA . LYS A 1 483 ? 9.885 5.983 -14.863 1.00 94.19 483 LYS A CA 1
ATOM 3920 C C . LYS A 1 483 ? 11.314 5.705 -14.377 1.00 94.19 483 LYS A C 1
ATOM 3922 O O . LYS A 1 483 ? 11.825 6.456 -13.547 1.00 94.19 483 LYS A O 1
ATOM 3927 N N . MET A 1 484 ? 11.966 4.683 -14.932 1.00 90.50 484 MET A N 1
ATOM 3928 C CA . MET A 1 484 ? 13.391 4.414 -14.778 1.00 90.50 484 MET A CA 1
ATOM 3929 C C . MET A 1 484 ? 14.143 4.988 -15.987 1.00 90.50 484 MET A C 1
ATOM 3931 O O . MET A 1 484 ? 13.849 4.623 -17.122 1.00 90.50 484 MET A O 1
ATOM 3935 N N . GLU A 1 485 ? 15.089 5.897 -15.736 1.00 85.19 485 GLU A N 1
ATOM 3936 C CA . GLU A 1 485 ? 15.743 6.743 -16.754 1.00 85.19 485 GLU A CA 1
ATOM 3937 C C . GLU A 1 485 ? 16.428 5.941 -17.875 1.00 85.19 485 GLU A C 1
ATOM 3939 O O . GLU A 1 485 ? 16.292 6.280 -19.046 1.00 85.19 485 GLU A O 1
ATOM 3944 N N . ASP A 1 486 ? 17.079 4.834 -17.518 1.00 89.38 486 ASP A N 1
ATOM 3945 C CA . ASP A 1 486 ? 17.762 3.885 -18.405 1.00 89.38 486 ASP A CA 1
ATOM 3946 C C . ASP A 1 486 ? 16.994 2.554 -18.569 1.00 89.38 486 ASP A C 1
ATOM 3948 O O . ASP A 1 486 ? 17.518 1.567 -19.089 1.00 89.38 486 ASP A O 1
ATOM 3952 N N . GLY A 1 487 ? 15.729 2.494 -18.132 1.00 90.75 487 GLY A N 1
ATOM 3953 C CA . GLY A 1 487 ? 14.950 1.251 -18.091 1.00 90.75 487 GLY A CA 1
ATOM 3954 C C . GLY A 1 487 ? 14.735 0.619 -19.472 1.00 90.75 487 GLY A C 1
ATOM 3955 O O . GLY A 1 487 ? 14.776 -0.603 -19.603 1.00 90.75 487 GLY A O 1
ATOM 3956 N N . GLY A 1 488 ? 14.569 1.439 -20.517 1.00 90.12 488 GLY A N 1
ATOM 3957 C CA . GLY A 1 488 ? 14.469 0.971 -21.906 1.00 90.12 488 GLY A CA 1
ATOM 3958 C C . GLY A 1 488 ? 15.748 0.282 -22.389 1.00 90.12 488 GLY A C 1
ATOM 3959 O O . GLY A 1 488 ? 15.686 -0.834 -22.906 1.00 90.12 488 GLY A O 1
ATOM 3960 N N . ASP A 1 489 ? 16.908 0.888 -22.127 1.00 90.62 489 ASP A N 1
ATOM 3961 C CA . ASP A 1 489 ? 18.218 0.337 -22.495 1.00 90.62 489 ASP A CA 1
ATOM 3962 C C . ASP A 1 489 ? 18.501 -0.981 -21.760 1.00 90.62 489 ASP A C 1
ATOM 3964 O O . ASP A 1 489 ? 19.073 -1.911 -22.333 1.00 90.62 489 ASP A O 1
ATOM 3968 N N . ARG A 1 490 ? 18.039 -1.114 -20.510 1.00 93.25 490 ARG A N 1
ATOM 3969 C CA . ARG A 1 490 ? 18.135 -2.368 -19.747 1.00 93.25 490 ARG A CA 1
ATOM 3970 C C . ARG A 1 490 ? 17.215 -3.463 -20.293 1.00 93.25 490 ARG A C 1
ATOM 3972 O O . ARG A 1 490 ? 17.658 -4.608 -20.394 1.00 93.25 490 ARG A O 1
ATOM 3979 N N . ILE A 1 491 ? 15.984 -3.142 -20.714 1.00 92.19 491 ILE A N 1
ATOM 3980 C CA . ILE A 1 491 ? 15.120 -4.102 -21.431 1.00 92.19 491 ILE A CA 1
ATOM 3981 C C . ILE A 1 491 ? 15.816 -4.551 -22.726 1.00 92.19 491 ILE A C 1
ATOM 3983 O O . ILE A 1 491 ? 15.916 -5.752 -22.982 1.00 92.19 491 ILE A O 1
ATOM 3987 N N . ALA A 1 492 ? 16.361 -3.613 -23.507 1.00 89.56 492 ALA A N 1
ATOM 3988 C CA . ALA A 1 492 ? 17.074 -3.912 -24.748 1.00 89.56 492 ALA A CA 1
ATOM 3989 C C . ALA A 1 492 ? 18.337 -4.762 -24.515 1.00 89.56 492 ALA A C 1
ATOM 3991 O O . ALA A 1 492 ? 18.583 -5.703 -25.268 1.00 89.56 492 ALA A O 1
ATOM 3992 N N . HIS A 1 493 ? 19.111 -4.498 -23.458 1.00 92.44 493 HIS A N 1
ATOM 3993 C CA . HIS A 1 493 ? 20.269 -5.307 -23.068 1.00 92.44 493 HIS A CA 1
ATOM 3994 C C . HIS A 1 493 ? 19.879 -6.772 -22.821 1.00 92.44 493 HIS A C 1
ATOM 3996 O O . HIS A 1 493 ? 20.441 -7.679 -23.440 1.00 92.44 493 HIS A O 1
ATOM 4002 N N . TYR A 1 494 ? 18.884 -7.015 -21.960 1.00 94.44 494 TYR A N 1
ATOM 4003 C CA . TYR A 1 494 ? 18.447 -8.378 -21.647 1.00 94.44 494 TYR A CA 1
ATOM 4004 C C . TYR A 1 494 ? 17.745 -9.065 -22.822 1.00 94.44 494 TYR A C 1
ATOM 4006 O O . TYR A 1 494 ? 17.925 -10.272 -22.997 1.00 94.44 494 TYR A O 1
ATOM 4014 N N . GLY A 1 495 ? 17.021 -8.315 -23.657 1.00 91.38 495 GLY A N 1
ATOM 4015 C CA . GLY A 1 495 ? 16.479 -8.799 -24.925 1.00 91.38 495 GLY A CA 1
ATOM 4016 C C . GLY A 1 495 ? 17.588 -9.281 -25.861 1.00 91.38 495 GLY A C 1
ATOM 4017 O O . GLY A 1 495 ? 17.650 -10.466 -26.170 1.00 91.38 495 GLY A O 1
ATOM 4018 N N . ASN A 1 496 ? 18.516 -8.399 -26.240 1.00 89.88 496 ASN A N 1
ATOM 4019 C CA . ASN A 1 496 ? 19.609 -8.697 -27.176 1.00 89.88 496 ASN A CA 1
ATOM 4020 C C . ASN A 1 496 ? 20.527 -9.842 -26.714 1.00 89.88 496 ASN A C 1
ATOM 4022 O O . ASN A 1 496 ? 21.056 -10.579 -27.544 1.00 89.88 496 ASN A O 1
ATOM 4026 N N . ALA A 1 497 ? 20.719 -10.013 -25.403 1.00 90.56 497 ALA A N 1
ATOM 4027 C CA . ALA A 1 497 ? 21.557 -11.078 -24.857 1.00 90.56 497 ALA A CA 1
ATOM 4028 C C . ALA A 1 497 ? 20.900 -12.477 -24.871 1.00 90.56 497 ALA A C 1
ATOM 4030 O O . ALA A 1 497 ? 21.613 -13.472 -24.744 1.00 90.56 497 ALA A O 1
ATOM 4031 N N . ASN A 1 498 ? 19.568 -12.577 -24.996 1.00 91.19 498 ASN A N 1
ATOM 4032 C CA . ASN A 1 498 ? 18.829 -13.833 -24.767 1.00 91.19 498 ASN A CA 1
ATOM 4033 C C . ASN A 1 498 ? 17.802 -14.186 -25.857 1.00 91.19 498 ASN A C 1
ATOM 4035 O O . ASN A 1 498 ? 17.483 -15.362 -26.041 1.00 91.19 498 ASN A O 1
ATOM 4039 N N . ILE A 1 499 ? 17.288 -13.195 -26.585 1.00 87.62 499 ILE A N 1
ATOM 4040 C CA . ILE A 1 499 ? 16.289 -13.341 -27.644 1.00 87.62 499 ILE A CA 1
ATOM 4041 C C . ILE A 1 499 ? 16.984 -13.120 -28.987 1.00 87.62 499 ILE A C 1
ATOM 4043 O O . ILE A 1 499 ? 17.651 -12.111 -29.205 1.00 87.62 499 ILE A O 1
ATOM 4047 N N . LYS A 1 500 ? 16.816 -14.066 -29.915 1.00 78.25 500 LYS A N 1
ATOM 4048 C CA . LYS A 1 500 ? 17.277 -13.888 -31.293 1.00 78.25 500 LYS A CA 1
ATOM 4049 C C . LYS A 1 500 ? 16.272 -13.031 -32.049 1.00 78.25 500 LYS A C 1
ATOM 4051 O O . LYS A 1 500 ? 15.209 -13.523 -32.414 1.00 78.25 500 LYS A O 1
ATOM 4056 N N . PHE A 1 501 ? 16.628 -11.781 -32.310 1.00 68.69 501 PHE A N 1
ATOM 4057 C CA . PHE A 1 501 ? 15.939 -10.979 -33.312 1.00 68.69 501 PHE A CA 1
ATOM 4058 C C . PHE A 1 501 ? 16.260 -11.526 -34.705 1.00 68.69 501 PHE A C 1
ATOM 4060 O O . PHE A 1 501 ? 17.423 -11.790 -35.021 1.00 68.69 501 PHE A O 1
ATOM 4067 N N . GLU A 1 502 ? 15.240 -11.691 -35.546 1.00 63.91 502 GLU A N 1
ATOM 4068 C CA . GLU A 1 502 ? 15.454 -11.951 -36.967 1.00 63.91 502 GLU A CA 1
ATOM 4069 C C . GLU A 1 502 ? 15.968 -10.663 -37.616 1.00 63.91 502 GLU A C 1
ATOM 4071 O O . GLU A 1 502 ? 15.218 -9.719 -37.858 1.00 63.91 502 GLU A O 1
ATOM 4076 N N . THR A 1 503 ? 17.276 -10.600 -37.873 1.00 56.84 503 THR A N 1
ATOM 4077 C CA . THR A 1 503 ? 17.866 -9.515 -38.660 1.00 56.84 503 THR A CA 1
ATOM 4078 C C . THR A 1 503 ? 17.340 -9.623 -40.087 1.00 56.84 503 THR A C 1
ATOM 4080 O O . THR A 1 503 ? 17.813 -10.469 -40.852 1.00 56.84 503 THR A O 1
ATOM 4083 N N . GLY A 1 504 ? 16.350 -8.794 -40.425 1.00 49.88 504 GLY A N 1
ATOM 4084 C CA . GLY A 1 504 ? 15.751 -8.752 -41.755 1.00 49.88 504 GLY A CA 1
ATOM 4085 C C . GLY A 1 504 ? 16.819 -8.644 -42.842 1.00 49.88 504 GLY A C 1
ATOM 4086 O O . GLY A 1 504 ? 17.719 -7.806 -42.764 1.00 49.88 504 GLY A O 1
ATOM 4087 N N . SER A 1 505 ? 16.739 -9.524 -43.839 1.00 42.81 505 SER A N 1
ATOM 4088 C CA . SER A 1 505 ? 17.672 -9.554 -44.963 1.00 42.81 505 SER A CA 1
ATOM 4089 C C . SER A 1 505 ? 17.397 -8.388 -45.916 1.00 42.81 505 SER A C 1
ATOM 4091 O O . SER A 1 505 ? 16.539 -8.504 -46.795 1.00 42.81 505 SER A O 1
ATOM 4093 N N . ASN A 1 506 ? 18.118 -7.283 -45.706 1.00 40.31 506 ASN A N 1
ATOM 4094 C CA . ASN A 1 506 ? 18.271 -6.181 -46.665 1.00 40.31 506 ASN A CA 1
ATOM 4095 C C . ASN A 1 506 ? 19.118 -6.602 -47.878 1.00 40.31 506 ASN A C 1
ATOM 4097 O O . ASN A 1 506 ? 20.077 -7.382 -47.672 1.00 40.31 506 ASN A O 1
#

Secondary structure (DSSP, 8-state):
---S-EEEE--SSEEEEEPP-TT-SS----EEPPSSS--HHHHHHHTTSS--TTSTTHHHHTGGGGTS-EEEEE-----GGGSS-TT-EEEEEES-EES-----BTTB---SSSS----S------------SSS-HHHHHS-S-GGGG-BTTB------EE-S-EEEEEES----TTEE--TT--EEEEEEEETTEEEEEEEEE-BTTEE------SS---B--TTTS-B--EEEEEEEESSSSTTPPEEEEEEEEE----EEEE-SBPTT-SSBP-EEEETTEEE---EEEE--S-SSGGG--HHHHHHHHHHHHTTT--EEEE-TTS---TTTTTTT-------GGGGHHHHHHT----SS---HHHHHHSS-TTHHIIIIIHHHHHHHH-TTS---S-SS--SSSTT-TTSSEEE--TTTTSS---GGGHHHH--SEEEE-----PPPHHHHHTTS-TT-PPPTT---TT-TTHHHH--STTHHHHHHHHHHHHS-------

Sequence (506 aa):
MAAAYTTLLLSSGRRYKAVPSSTSPLKSSRQLSRPVPTEIHLDLLANGVIPDPFIGKNEEAVQWVREQSWIYELQFEVPEDAIGKPNRRAVLLFEGLDTFATVKLNDQTSSNPTILFVNHLRECRASWGRGSPQVSEARLATRKAQYHYGWDWGPKFMTRRPWKPIYLDLYSVQLEVVVMVDGAASRANVQLGREGVVQQSRTVNVEQHIVRANFRLHDPDLWWPFALGEANLYETRVSLYQSQDSQSMLVDEMSKTFGIQKAELIQRPLPGQEDSGFFFKINNVPIFAAGSYWIPADSFLSRVSTEKYTDRVKLPRDSDQVMIRVWDGAFQHTRKCEIASRWKRSKTENYIIPLLRQLESDSSETDPGKILESTFPTRYFYEHTLPAICKALSPAISYWPGSPFGGAMENLQQVRDIHQWHVWHLEMFPYQDFPKLAGRFVSEFGMQTLPGLDTVEDFFPPEYSVLENGDVSEDKFLKWHNKMEDGGDRIAHYGNANIKFETGSN